Protein AF-A0A167FYX9-F1 (afdb_monomer_lite)

Secondary structure (DSSP, 8-state):
------------------PPPP--PPP-------PPPPHHHHHHHHHHHHHHHHHHHHHHHHHHHHHHHHHHHHHTT--HHHHHHHHHHHHHHHHHHHHHHHHHHHHHHHHHHHHHHHHHHHHHHHHHHHHHHHHHHHHHHHHHHHHHHHHHHHHHHHHHHHHHHHHHHHHHHHHHHHH-PPP--------SEEEEEEEETTTEEEEEEEETTS-THHHHHHHHHHHHHHHHHHHHTTS------------------------EEEEEETTEEPPTT--TTTTT--TT-EEEEEEE-----S-S----PPPPP-PPP------HHHHHHHHHHHHHHHHHHHHHHHHHHHHHHHHHHHHHHHHHHHHHHHHHHHHHHHHHHHHHHHHHHHHHHHHHHHHHHHHHHHHHHHHHHHHHHHHHHTSTT-HHHHHHHHHHHHHHHHHHHHHHTTSPPPPP-PPP--

Foldseek 3Di:
DDDDDDDDDDDDDDDDDDDDDDDDDDDPDDDDPPDPDPVVVVVVVVVVVVVVVVVVVVVVVVVVVCVVVVVVVVPPPDDPVVVVVVVVVVVVVVVVVVVVVVVVVVVVVVVVVVVVVVVVVVVVVVVVVVVVVVVVVVVVVVVVVVVVVVVVVVVVVVVVVVVVVVVVVVVVVVVVVVPDDDDDPPDPDDDQWAWEWEDEPPQDIDIDIDGQPDFCLVVVVVVQVVSVVVVVVVVVCVVDDDDDDDDDDDDDDDDDDDDDPRWDWFKDFPRDTGDRGDGCVNVVHDHYGYIYIYTDDDPPDPPPDDDDDDDDDDDDDDDDDPDPVVNVVVVVVVVVVVVVVVVVVVVVVVVVVVVVVVVVVVVVVVVVVVVVVVVVVVVVVVVVVVVVVVVVVVVVVVVVVVVVVVVVVVVVLVVVLVVLVVVVPDPVSVVVVVVVVVVCVVVVVVVVVPPPPPDPDDPDDD

Structure (mmCIF, N/CA/C/O backbone):
data_AF-A0A167FYX9-F1
#
_entry.id   AF-A0A167FYX9-F1
#
loop_
_atom_site.group_PDB
_atom_site.id
_atom_site.type_symbol
_atom_site.label_atom_id
_atom_site.label_alt_id
_atom_site.label_comp_id
_atom_site.label_asym_id
_atom_site.label_entity_id
_atom_site.label_seq_id
_atom_site.pdbx_PDB_ins_code
_atom_site.Cartn_x
_atom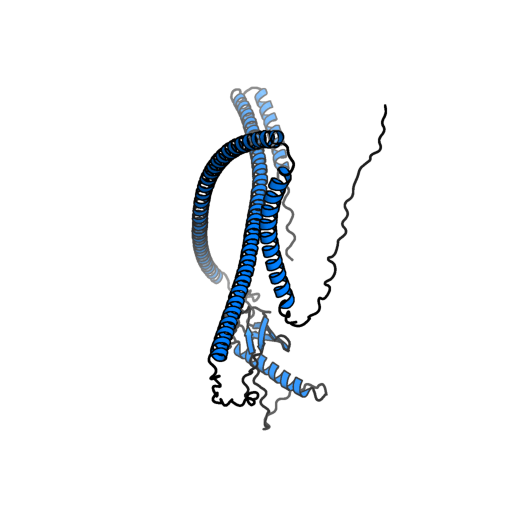_site.Cartn_y
_atom_site.Cartn_z
_atom_site.occupancy
_atom_site.B_iso_or_equiv
_atom_site.auth_seq_id
_atom_site.auth_comp_id
_atom_site.auth_asym_id
_atom_site.auth_atom_id
_atom_site.pdbx_PDB_model_num
ATOM 1 N N . MET A 1 1 ? 47.908 -30.068 32.441 1.00 35.72 1 MET A N 1
ATOM 2 C CA . MET A 1 1 ? 48.922 -30.559 31.488 1.00 35.72 1 MET A CA 1
ATOM 3 C C . MET A 1 1 ? 48.212 -31.402 30.446 1.00 35.72 1 MET A C 1
ATOM 5 O O . MET A 1 1 ? 47.529 -32.327 30.847 1.00 35.72 1 MET A O 1
ATOM 9 N N . ASN A 1 2 ? 48.365 -31.000 29.179 1.00 35.69 2 ASN A N 1
ATOM 10 C CA . ASN A 1 2 ? 48.234 -31.743 27.912 1.00 35.69 2 ASN A CA 1
ATOM 11 C C . ASN A 1 2 ? 46.934 -32.554 27.697 1.00 35.69 2 ASN A C 1
ATOM 13 O O . ASN A 1 2 ? 46.657 -33.483 28.435 1.00 35.69 2 ASN A O 1
ATOM 17 N N . GLY A 1 3 ? 46.074 -32.297 26.707 1.00 29.81 3 GLY A N 1
ATOM 18 C CA . GLY A 1 3 ? 46.304 -31.742 25.370 1.00 29.81 3 GLY A CA 1
ATOM 19 C C . GLY A 1 3 ? 46.366 -32.870 24.330 1.00 29.81 3 GLY A C 1
ATOM 20 O O . GLY A 1 3 ? 47.100 -33.826 24.553 1.00 29.81 3 GLY A O 1
ATOM 21 N N . LEU A 1 4 ? 45.638 -32.680 23.213 1.00 35.31 4 LEU A N 1
ATOM 22 C CA . LEU A 1 4 ? 45.575 -33.425 21.928 1.00 35.31 4 LEU A CA 1
ATOM 23 C C . LEU A 1 4 ? 44.200 -34.087 21.690 1.00 35.31 4 LEU A C 1
ATOM 25 O O . LEU A 1 4 ? 43.931 -35.174 22.178 1.00 35.31 4 LEU A O 1
ATOM 29 N N . ALA A 1 5 ? 43.205 -33.390 21.132 1.00 35.44 5 ALA A N 1
ATOM 30 C CA . ALA A 1 5 ? 43.053 -32.902 19.750 1.00 35.44 5 ALA A CA 1
ATOM 31 C C . ALA A 1 5 ? 42.828 -34.016 18.712 1.00 35.44 5 ALA A C 1
ATOM 33 O O . ALA A 1 5 ? 43.746 -34.760 18.372 1.00 35.44 5 ALA A O 1
ATOM 34 N N . LYS A 1 6 ? 41.628 -34.034 18.114 1.00 34.81 6 LYS A N 1
ATOM 35 C CA . LYS A 1 6 ? 41.452 -34.434 16.714 1.00 34.81 6 LYS A CA 1
ATOM 36 C C . LYS A 1 6 ? 40.221 -33.750 16.109 1.00 34.81 6 LYS A C 1
ATOM 38 O O . LYS A 1 6 ? 39.089 -34.082 16.432 1.00 34.81 6 LYS A O 1
ATOM 43 N N . VAL A 1 7 ? 40.485 -32.792 15.227 1.00 39.12 7 VAL A N 1
ATOM 44 C CA . VAL A 1 7 ? 39.582 -32.330 14.162 1.00 39.12 7 VAL A CA 1
ATOM 45 C C . VAL A 1 7 ? 40.258 -32.738 12.851 1.00 39.12 7 VAL A C 1
ATOM 47 O O . VAL A 1 7 ? 41.487 -32.663 12.768 1.00 39.12 7 VAL A O 1
ATOM 50 N N . PRO A 1 8 ? 39.503 -33.246 11.865 1.00 39.59 8 PRO A N 1
ATOM 51 C CA . PRO A 1 8 ? 39.429 -32.521 10.591 1.00 39.59 8 PRO A CA 1
ATOM 52 C C . PRO A 1 8 ? 38.028 -32.560 9.934 1.00 39.59 8 PRO A C 1
ATOM 54 O O . PRO A 1 8 ? 37.525 -33.636 9.645 1.00 39.59 8 PRO A O 1
ATOM 57 N N . LEU A 1 9 ? 37.436 -31.369 9.734 1.00 31.16 9 LEU A N 1
ATOM 58 C CA . LEU A 1 9 ? 37.129 -30.692 8.446 1.00 31.16 9 LEU A CA 1
ATOM 59 C C . LEU A 1 9 ? 36.313 -31.411 7.316 1.00 31.16 9 LEU A C 1
ATOM 61 O O . LEU A 1 9 ? 36.126 -32.617 7.362 1.00 31.16 9 LEU A O 1
ATOM 65 N N . PRO A 1 10 ? 35.739 -30.663 6.336 1.00 51.44 10 PRO A N 1
ATOM 66 C CA . PRO A 1 10 ? 34.293 -30.626 6.070 1.00 51.44 10 PRO A CA 1
ATOM 67 C C . PRO A 1 10 ? 33.908 -30.968 4.603 1.00 51.44 10 PRO A C 1
ATOM 69 O O . PRO A 1 10 ? 34.725 -31.481 3.846 1.00 51.44 10 PRO A O 1
ATOM 72 N N . ALA A 1 11 ? 32.687 -30.556 4.214 1.00 29.88 11 ALA A N 1
ATOM 73 C CA . ALA A 1 11 ? 32.030 -30.606 2.894 1.00 29.88 11 ALA A CA 1
ATOM 74 C C . ALA A 1 11 ? 31.232 -31.908 2.657 1.00 29.88 11 ALA A C 1
ATOM 76 O O . ALA A 1 11 ? 31.645 -32.978 3.072 1.00 29.88 11 ALA A O 1
ATOM 77 N N . VAL A 1 12 ? 30.036 -31.907 2.065 1.00 30.55 12 VAL A N 1
ATOM 78 C CA . VAL A 1 12 ? 29.639 -31.294 0.791 1.00 30.55 12 VAL A CA 1
ATOM 79 C C . VAL A 1 12 ? 28.105 -31.142 0.761 1.00 30.55 12 VAL A C 1
ATOM 81 O O . VAL A 1 12 ? 27.381 -32.045 1.176 1.00 30.55 12 VAL A O 1
ATOM 84 N N . SER A 1 13 ? 27.614 -30.016 0.232 1.00 36.91 13 SER A N 1
ATOM 85 C CA . SER A 1 13 ? 26.228 -29.845 -0.224 1.00 36.91 13 SER A CA 1
ATOM 86 C C . SER A 1 13 ? 25.920 -30.767 -1.399 1.00 36.91 13 SER A C 1
ATOM 88 O O . SER A 1 13 ? 26.608 -30.700 -2.414 1.00 36.91 13 SER A O 1
ATOM 90 N N . ALA A 1 14 ? 24.819 -31.511 -1.333 1.00 29.08 14 ALA A N 1
ATOM 91 C CA . ALA A 1 14 ? 24.132 -31.976 -2.531 1.00 29.08 14 ALA A CA 1
ATOM 92 C C . ALA A 1 14 ? 22.621 -32.069 -2.291 1.00 29.08 14 ALA A C 1
ATOM 94 O O . ALA A 1 14 ? 22.145 -32.759 -1.395 1.00 29.08 14 ALA A O 1
ATOM 95 N N . ASN A 1 15 ? 21.916 -31.308 -3.123 1.00 33.97 15 ASN A N 1
ATOM 96 C CA . ASN A 1 15 ? 20.480 -31.255 -3.354 1.00 33.97 15 ASN A CA 1
ATOM 97 C C . ASN A 1 15 ? 19.728 -32.576 -3.139 1.00 33.97 15 ASN A C 1
ATOM 99 O O . ASN A 1 15 ? 20.021 -33.578 -3.787 1.00 33.97 15 ASN A O 1
ATOM 103 N N . ALA A 1 16 ? 18.636 -32.501 -2.380 1.00 29.64 16 ALA A N 1
ATOM 104 C CA . ALA A 1 16 ? 17.472 -33.345 -2.599 1.00 29.64 16 ALA A CA 1
ATOM 105 C C . ALA A 1 16 ? 16.215 -32.473 -2.523 1.00 29.64 16 ALA A C 1
ATOM 107 O O . ALA A 1 16 ? 15.848 -31.932 -1.481 1.00 29.64 16 ALA A O 1
ATOM 108 N N . VAL A 1 17 ? 15.617 -32.315 -3.698 1.00 37.38 17 VAL A N 1
ATOM 109 C CA . VAL A 1 17 ? 14.274 -31.818 -3.977 1.00 37.38 17 VAL A CA 1
ATOM 110 C C . VAL A 1 17 ? 13.290 -32.387 -2.954 1.00 37.38 17 VAL A C 1
ATOM 112 O O . VAL A 1 17 ? 13.117 -33.603 -2.902 1.00 37.38 17 VAL A O 1
ATOM 115 N N . ASN A 1 18 ? 12.623 -31.528 -2.177 1.00 31.36 18 ASN A N 1
ATOM 116 C CA . ASN A 1 18 ? 11.428 -31.942 -1.451 1.00 31.36 18 ASN A CA 1
ATOM 117 C C . ASN A 1 18 ? 10.198 -31.326 -2.115 1.00 31.36 18 ASN A C 1
ATOM 119 O O . ASN A 1 18 ? 9.913 -30.133 -2.020 1.00 31.36 18 ASN A O 1
ATOM 123 N N . VAL A 1 19 ? 9.552 -32.205 -2.866 1.00 39.38 19 VAL A N 1
ATOM 124 C CA . VAL A 1 19 ? 8.276 -32.066 -3.549 1.00 39.38 19 VAL A CA 1
ATOM 125 C C . VAL A 1 19 ? 7.194 -31.682 -2.526 1.00 39.38 19 VAL A C 1
ATOM 127 O O . VAL A 1 19 ? 7.187 -32.228 -1.420 1.00 39.38 19 VAL A O 1
ATOM 130 N N . PRO A 1 20 ? 6.273 -30.758 -2.852 1.00 38.22 20 PRO A N 1
ATOM 131 C CA . PRO A 1 20 ? 5.138 -30.460 -1.985 1.00 38.22 20 PRO A CA 1
ATOM 132 C C . PRO A 1 20 ? 4.254 -31.712 -1.817 1.00 38.22 20 PRO A C 1
ATOM 134 O O . PRO A 1 20 ? 4.002 -32.411 -2.801 1.00 38.22 20 PRO A O 1
ATOM 137 N N . PRO A 1 21 ? 3.763 -32.024 -0.603 1.00 41.78 21 PRO A N 1
ATOM 138 C CA . PRO A 1 21 ? 2.858 -33.150 -0.405 1.00 41.78 21 PRO A CA 1
ATOM 139 C C . PRO A 1 21 ? 1.522 -32.916 -1.142 1.00 41.78 21 PRO A C 1
ATOM 141 O O . PRO A 1 21 ? 1.134 -31.771 -1.386 1.00 41.78 21 PRO A O 1
ATOM 144 N N . PRO A 1 22 ? 0.826 -34.000 -1.528 1.00 37.09 22 PRO A N 1
ATOM 145 C CA . PRO A 1 22 ? -0.243 -33.975 -2.521 1.00 37.09 22 PRO A CA 1
ATOM 146 C C . PRO A 1 22 ? -1.506 -33.260 -2.018 1.00 37.09 22 PRO A C 1
ATOM 148 O O . PRO A 1 22 ? -1.762 -33.235 -0.810 1.00 37.09 22 PRO A O 1
ATOM 151 N N . PRO A 1 23 ? -2.343 -32.732 -2.933 1.00 34.00 23 PRO A N 1
ATOM 152 C CA . PRO A 1 23 ? -3.594 -32.085 -2.575 1.00 34.00 23 PRO A CA 1
ATOM 153 C C . PRO A 1 23 ? -4.565 -33.146 -2.059 1.00 34.00 23 PRO A C 1
ATOM 155 O O . PRO A 1 23 ? -5.159 -33.905 -2.825 1.00 34.00 23 PRO A O 1
ATOM 158 N N . GLN A 1 24 ? -4.726 -33.217 -0.740 1.00 35.12 24 GLN A N 1
ATOM 159 C CA . GLN A 1 24 ? -5.816 -33.983 -0.160 1.00 35.12 24 GLN A CA 1
ATOM 160 C C . GLN A 1 24 ? -7.124 -33.254 -0.454 1.00 35.12 24 GLN A C 1
ATOM 162 O O . GLN A 1 24 ? -7.355 -32.125 -0.022 1.00 35.12 24 GLN A O 1
ATOM 167 N N . ALA A 1 25 ? -7.953 -33.930 -1.244 1.00 40.84 25 ALA A N 1
ATOM 168 C CA . ALA A 1 25 ? -9.312 -33.554 -1.566 1.00 40.84 25 ALA A CA 1
ATOM 169 C C . ALA A 1 25 ? -10.105 -33.279 -0.283 1.00 40.84 25 ALA A C 1
ATOM 171 O O . ALA A 1 25 ? -10.337 -34.178 0.528 1.00 40.84 25 ALA A O 1
ATOM 172 N N . ILE A 1 26 ? -10.546 -32.032 -0.122 1.00 33.81 26 ILE A N 1
ATOM 173 C CA . ILE A 1 26 ? -11.539 -31.676 0.886 1.00 33.81 26 ILE A CA 1
ATOM 174 C C . ILE A 1 26 ? -12.921 -31.857 0.243 1.00 33.81 26 ILE A C 1
ATOM 176 O O . ILE A 1 26 ? -13.162 -31.319 -0.843 1.00 33.81 26 ILE A O 1
ATOM 180 N N . PRO A 1 27 ? -13.835 -32.618 0.871 1.00 32.19 27 PRO A N 1
ATOM 181 C CA . PRO A 1 27 ? -15.136 -32.920 0.302 1.00 32.19 27 PRO A CA 1
ATOM 182 C C . PRO A 1 27 ? -15.976 -31.651 0.201 1.00 32.19 27 PRO A C 1
ATOM 184 O O . PRO A 1 27 ? -16.118 -30.904 1.171 1.00 32.19 27 PRO A O 1
ATOM 187 N N . GLN A 1 28 ? -16.623 -31.470 -0.949 1.00 39.88 28 GLN A N 1
ATOM 188 C CA . GLN A 1 28 ? -17.819 -30.647 -1.047 1.00 39.88 28 GLN A CA 1
ATOM 189 C C . GLN A 1 28 ? -18.852 -31.187 -0.050 1.00 39.88 28 GLN A C 1
ATOM 191 O O . GLN A 1 28 ? -19.511 -32.197 -0.289 1.00 39.88 28 GLN A O 1
ATOM 196 N N . LYS A 1 29 ? -18.996 -30.513 1.091 1.00 31.67 29 LYS A N 1
ATOM 197 C CA . LYS A 1 29 ? -20.158 -30.664 1.958 1.00 31.67 29 LYS A CA 1
ATOM 198 C C . LYS A 1 29 ? -20.885 -29.335 1.983 1.00 31.67 29 LYS A C 1
ATOM 200 O O . LYS A 1 29 ? -20.395 -28.351 2.522 1.00 31.67 29 LYS A O 1
ATOM 205 N N . ALA A 1 30 ? -22.024 -29.367 1.298 1.00 31.47 30 ALA A N 1
ATOM 206 C CA . ALA A 1 30 ? -23.279 -28.711 1.613 1.00 31.47 30 ALA A CA 1
ATOM 207 C C . ALA A 1 30 ? -23.212 -27.585 2.649 1.00 31.47 30 ALA A C 1
ATOM 209 O O . ALA A 1 30 ? -22.755 -27.786 3.771 1.00 31.47 30 ALA A O 1
ATOM 210 N N . LYS A 1 31 ? -23.839 -26.458 2.296 1.00 36.69 31 LYS A N 1
ATOM 211 C CA . LYS A 1 31 ? -24.433 -25.496 3.231 1.00 36.69 31 LYS A CA 1
ATOM 212 C C . LYS A 1 31 ? -25.077 -26.233 4.414 1.00 36.69 31 LYS A C 1
ATOM 214 O O . LYS A 1 31 ? -26.255 -26.582 4.368 1.00 36.69 31 LYS A O 1
ATOM 219 N N . LYS A 1 32 ? -24.320 -26.457 5.484 1.00 36.53 32 LYS A N 1
ATOM 220 C CA . LYS A 1 32 ? -24.878 -26.749 6.791 1.00 36.53 32 LYS A CA 1
ATOM 221 C C . LYS A 1 32 ? -24.997 -25.387 7.437 1.00 36.53 32 LYS A C 1
ATOM 223 O O . LYS A 1 32 ? -23.994 -24.741 7.725 1.00 36.53 32 LYS A O 1
ATOM 228 N N . LYS A 1 33 ? -26.241 -24.918 7.522 1.00 34.12 33 LYS A N 1
ATOM 229 C CA . LYS A 1 33 ? -26.637 -23.831 8.410 1.00 34.12 33 LYS A CA 1
ATOM 230 C C . LYS A 1 33 ? -25.895 -24.061 9.725 1.00 34.12 33 LYS A C 1
ATOM 232 O O . LYS A 1 33 ? -26.057 -25.120 10.326 1.00 34.12 33 LYS A O 1
ATOM 237 N N . THR A 1 34 ? -25.020 -23.138 10.101 1.00 35.16 34 THR A N 1
ATOM 238 C CA . THR A 1 34 ? -24.541 -23.075 11.475 1.00 35.16 34 THR A CA 1
ATOM 239 C C . THR A 1 34 ? -25.794 -22.812 12.289 1.00 35.16 34 THR A C 1
ATOM 241 O O . THR A 1 34 ? -26.411 -21.755 12.128 1.00 35.16 34 THR A O 1
ATOM 244 N N . ASP A 1 35 ? -26.243 -23.816 13.040 1.00 41.88 35 ASP A N 1
ATOM 245 C CA . ASP A 1 35 ? -27.306 -23.611 14.012 1.00 41.88 35 ASP A CA 1
ATOM 246 C C . ASP A 1 35 ? -26.918 -22.420 14.905 1.00 41.88 35 ASP A C 1
ATOM 248 O O . ASP A 1 35 ? -25.721 -22.184 15.126 1.00 41.88 35 ASP A O 1
ATOM 252 N N . PRO A 1 36 ? -27.896 -21.614 15.352 1.00 52.97 36 PRO A N 1
ATOM 253 C CA . PRO A 1 36 ? -27.629 -20.461 16.200 1.00 52.97 36 PRO A CA 1
ATOM 254 C C . PRO A 1 36 ? -26.774 -20.900 17.396 1.00 52.97 36 PRO A C 1
ATOM 256 O O . PRO A 1 36 ? -26.993 -22.009 17.890 1.00 52.97 36 PRO A O 1
ATOM 259 N N . PRO A 1 37 ? -25.816 -20.077 17.868 1.00 58.62 37 PRO A N 1
ATOM 260 C CA . PRO A 1 37 ? -25.104 -20.388 19.100 1.00 58.62 37 PRO A CA 1
ATOM 261 C C . PRO A 1 37 ? -26.156 -20.668 20.172 1.00 58.62 37 PRO A C 1
ATOM 263 O O . PRO A 1 37 ? -27.094 -19.883 20.328 1.00 58.62 37 PRO A O 1
ATOM 266 N N . ASP A 1 38 ? -26.050 -21.843 20.794 1.00 59.88 38 ASP A N 1
ATOM 267 C CA . ASP A 1 38 ? -27.071 -22.387 21.680 1.00 59.88 38 ASP A CA 1
ATOM 268 C C . ASP A 1 38 ? -27.487 -21.311 22.687 1.00 59.88 38 ASP A C 1
ATOM 270 O O . ASP A 1 38 ? -26.669 -20.794 23.451 1.00 59.88 38 ASP A O 1
ATOM 274 N N . VAL A 1 39 ? -28.762 -20.922 22.637 1.00 61.62 39 VAL A N 1
ATOM 275 C CA . VAL A 1 39 ? -29.320 -19.877 23.499 1.00 61.62 39 VAL A CA 1
ATOM 276 C C . VAL A 1 39 ? -29.111 -20.261 24.963 1.00 61.62 39 VAL A C 1
ATOM 278 O O . VAL A 1 39 ? -28.926 -19.370 25.786 1.00 61.62 39 VAL A O 1
ATOM 281 N N . MET A 1 40 ? -29.037 -21.562 25.279 1.00 66.69 40 MET A N 1
ATOM 282 C CA . MET A 1 40 ? -28.638 -22.042 26.602 1.00 66.69 40 MET A CA 1
ATOM 283 C C . MET A 1 40 ? -27.183 -21.719 26.944 1.00 66.69 40 MET A C 1
ATOM 285 O O . MET A 1 40 ? -26.944 -21.249 28.046 1.00 66.69 40 MET A O 1
ATOM 289 N N . ALA A 1 41 ? -26.233 -21.874 26.020 1.00 69.69 41 ALA A N 1
ATOM 290 C CA . ALA A 1 41 ? -24.826 -21.530 26.247 1.00 69.69 41 ALA A CA 1
ATOM 291 C C . ALA A 1 41 ? -24.616 -20.011 26.403 1.00 69.69 41 ALA A C 1
ATOM 293 O O . ALA A 1 41 ? -23.770 -19.561 27.175 1.00 69.69 41 ALA A O 1
ATOM 294 N N . MET A 1 42 ? -25.416 -19.197 25.707 1.00 65.81 42 MET A N 1
ATOM 295 C CA . MET A 1 42 ? -25.406 -17.741 25.872 1.00 65.81 42 MET A CA 1
ATOM 296 C C . MET A 1 42 ? -26.092 -17.313 27.180 1.00 65.81 42 MET A C 1
ATOM 298 O O . MET A 1 42 ? -25.594 -16.424 27.868 1.00 65.81 42 MET A O 1
ATOM 302 N N . TYR A 1 43 ? -27.188 -17.974 27.570 1.00 72.81 43 TYR A N 1
ATOM 303 C CA . TYR A 1 43 ? -27.799 -17.798 28.890 1.00 72.81 43 TYR A CA 1
ATOM 304 C C . TYR A 1 43 ? -26.866 -18.255 30.010 1.00 72.81 43 TYR A C 1
ATOM 306 O O . TYR A 1 43 ? -26.807 -17.584 31.031 1.00 72.81 43 TYR A O 1
ATOM 314 N N . GLU A 1 44 ? -26.104 -19.331 29.826 1.00 77.12 44 GLU A N 1
ATOM 315 C CA . GLU A 1 44 ? -25.053 -19.755 30.752 1.00 77.12 44 GLU A CA 1
ATOM 316 C C . GLU A 1 44 ? -23.915 -18.744 30.801 1.00 77.12 44 GLU A C 1
ATOM 318 O O . GLU A 1 44 ? -23.492 -18.396 31.889 1.00 77.12 44 GLU A O 1
ATOM 323 N N . SER A 1 45 ? -23.471 -18.189 29.671 1.00 73.69 45 SER A N 1
ATOM 324 C CA . SER A 1 45 ? -22.448 -17.136 29.635 1.00 73.69 45 SER A CA 1
ATOM 325 C C . SER A 1 45 ? -22.893 -15.865 30.365 1.00 73.69 45 SER A C 1
ATOM 327 O O . SER A 1 45 ? -22.139 -15.313 31.167 1.00 73.69 45 SER A O 1
ATOM 329 N N . VAL A 1 46 ? -24.126 -15.413 30.124 1.00 76.44 46 VAL A N 1
ATOM 330 C CA . VAL A 1 46 ? -24.699 -14.233 30.781 1.00 76.44 46 VAL A CA 1
ATOM 331 C C . VAL A 1 46 ? -24.957 -14.520 32.256 1.00 76.44 46 VAL A C 1
ATOM 333 O O . VAL A 1 46 ? -24.602 -13.700 33.093 1.00 76.44 46 VAL A O 1
ATOM 336 N N . LYS A 1 47 ? -25.480 -15.699 32.603 1.00 78.12 47 LYS A N 1
ATOM 337 C CA . LYS A 1 47 ? -25.659 -16.136 33.993 1.00 78.12 47 LYS A CA 1
ATOM 338 C C . LYS A 1 47 ? -24.322 -16.287 34.715 1.00 78.12 47 LYS A C 1
ATOM 340 O O . LYS A 1 47 ? -24.234 -15.889 35.864 1.00 78.12 47 LYS A O 1
ATOM 345 N N . SER A 1 48 ? -23.276 -16.783 34.058 1.00 78.12 48 SER A N 1
ATOM 346 C CA . SER A 1 48 ? -21.913 -16.849 34.595 1.00 78.12 48 SER A CA 1
ATOM 347 C C . SER A 1 48 ? -21.292 -15.467 34.749 1.00 78.12 48 SER A C 1
ATOM 349 O O . SER A 1 48 ? -20.544 -15.261 35.694 1.00 78.12 48 SER A O 1
ATOM 351 N N . ARG A 1 49 ? -21.598 -14.506 33.868 1.00 79.00 49 ARG A N 1
ATOM 352 C CA . ARG A 1 49 ? -21.094 -13.131 33.983 1.00 79.00 49 ARG A CA 1
ATOM 353 C C . ARG A 1 49 ? -21.835 -12.320 35.041 1.00 79.00 49 ARG A C 1
ATOM 355 O O . ARG A 1 49 ? -21.197 -11.551 35.745 1.00 79.00 49 ARG A O 1
ATOM 362 N N . ILE A 1 50 ? -23.144 -12.526 35.178 1.00 77.56 50 ILE A N 1
ATOM 363 C CA . ILE A 1 50 ? -23.945 -11.998 36.288 1.00 77.56 50 ILE A CA 1
ATOM 364 C C . ILE A 1 50 ? -23.460 -12.626 37.593 1.00 77.56 50 ILE A C 1
ATOM 366 O O . ILE A 1 50 ? -23.108 -11.893 38.501 1.00 77.56 50 ILE A O 1
ATOM 370 N N . ALA A 1 51 ? -23.290 -13.949 37.646 1.00 79.81 51 ALA A N 1
ATOM 371 C CA . ALA A 1 51 ? -22.725 -14.621 38.812 1.00 79.81 51 ALA A CA 1
ATOM 372 C C . ALA A 1 51 ? -21.293 -14.157 39.124 1.00 79.81 51 ALA A C 1
ATOM 374 O O . ALA A 1 51 ? -20.928 -14.100 40.289 1.00 79.81 51 ALA A O 1
ATOM 375 N N . ALA A 1 52 ? -20.483 -13.800 38.121 1.00 75.25 52 ALA A N 1
ATOM 376 C CA . ALA A 1 52 ? -19.145 -13.249 38.335 1.00 75.25 52 ALA A CA 1
ATOM 377 C C . ALA A 1 52 ? -19.183 -11.818 38.890 1.00 75.25 52 ALA A C 1
ATOM 379 O O . ALA A 1 52 ? -18.424 -11.524 39.802 1.00 75.25 52 ALA A O 1
ATOM 380 N N . LEU A 1 53 ? -20.066 -10.953 38.380 1.00 71.50 53 LEU A N 1
ATOM 381 C CA . LEU A 1 53 ? -20.218 -9.576 38.863 1.00 71.50 53 LEU A CA 1
ATOM 382 C C . LEU A 1 53 ? -20.878 -9.522 40.245 1.00 71.50 53 LEU A C 1
ATOM 384 O O . LEU A 1 53 ? -20.402 -8.801 41.110 1.00 71.50 53 LEU A O 1
ATOM 388 N N . GLU A 1 54 ? -21.907 -10.335 40.485 1.00 71.94 54 GLU A N 1
ATOM 389 C CA . GLU A 1 54 ? -22.506 -10.509 41.812 1.00 71.94 54 GLU A CA 1
ATOM 390 C C . GLU A 1 54 ? -21.492 -11.134 42.778 1.00 71.94 54 GLU A C 1
ATOM 392 O O . GLU A 1 54 ? -21.394 -10.705 43.919 1.00 71.94 54 GLU A O 1
ATOM 397 N N . SER A 1 55 ? -20.664 -12.088 42.331 1.00 65.19 55 SER A N 1
ATOM 398 C CA . SER A 1 55 ? -19.561 -12.618 43.142 1.00 65.19 55 SER A CA 1
ATOM 399 C C . SER A 1 55 ? -18.465 -11.586 43.405 1.00 65.19 55 SER A C 1
ATOM 401 O O . SER A 1 55 ? -17.821 -11.694 44.442 1.00 65.19 55 SER A O 1
ATOM 403 N N . GLU A 1 56 ? -18.208 -10.642 42.495 1.00 66.19 56 GLU A N 1
ATOM 404 C CA . GLU A 1 56 ? -17.198 -9.584 42.638 1.00 66.19 56 GLU A CA 1
ATOM 405 C C . GLU A 1 56 ? -17.687 -8.464 43.568 1.00 66.19 56 GLU A C 1
ATOM 407 O O . GLU A 1 56 ? -16.930 -8.011 44.420 1.00 66.19 56 GLU A O 1
ATOM 412 N N . GLU A 1 57 ? -18.963 -8.082 43.481 1.00 66.06 57 GLU A N 1
ATOM 413 C CA . GLU A 1 57 ? -19.619 -7.143 44.401 1.00 66.06 57 GLU A CA 1
ATOM 414 C C . GLU A 1 57 ? -19.761 -7.748 45.802 1.00 66.06 57 GLU A C 1
ATOM 416 O O . GLU A 1 57 ? -19.363 -7.124 46.784 1.00 66.06 57 GLU A O 1
ATOM 421 N N . VAL A 1 58 ? -20.198 -9.010 45.898 1.00 62.06 58 VAL A N 1
ATOM 422 C CA . VAL A 1 58 ? -20.210 -9.756 47.164 1.00 62.06 58 VAL A CA 1
ATOM 423 C C . VAL A 1 58 ? -18.789 -9.948 47.691 1.00 62.06 58 VAL A C 1
ATOM 425 O O . VAL A 1 58 ? -18.600 -9.815 48.890 1.00 62.06 58 VAL A O 1
ATOM 428 N N . HIS A 1 59 ? -17.772 -10.172 46.848 1.00 56.72 59 HIS A N 1
ATOM 429 C CA . HIS A 1 59 ? -16.370 -10.185 47.294 1.00 56.72 59 HIS A CA 1
ATOM 430 C C . HIS A 1 59 ? -15.879 -8.809 47.748 1.00 56.72 59 HIS A C 1
ATOM 432 O O . HIS A 1 59 ? -15.049 -8.751 48.647 1.00 56.72 59 HIS A O 1
ATOM 438 N N . GLY A 1 60 ? -16.349 -7.712 47.151 1.00 57.00 60 GLY A N 1
ATOM 439 C CA . GLY A 1 60 ? -16.030 -6.349 47.576 1.00 57.00 60 GLY A CA 1
ATOM 440 C C . GLY A 1 60 ? -16.636 -6.028 48.941 1.00 57.00 60 GLY A C 1
ATOM 441 O O . GLY A 1 60 ? -15.928 -5.579 49.842 1.00 57.00 60 GLY A O 1
ATOM 442 N N . GLU A 1 61 ? -17.916 -6.353 49.130 1.00 64.38 61 GLU A N 1
ATOM 443 C CA . GLU A 1 61 ? -18.609 -6.213 50.412 1.00 64.38 61 GLU A CA 1
ATOM 444 C C . GLU A 1 61 ? -18.088 -7.195 51.471 1.00 64.38 61 GLU A C 1
ATOM 446 O O . GLU A 1 61 ? -17.957 -6.824 52.636 1.00 64.38 61 GLU A O 1
ATOM 451 N N . GLU A 1 62 ? -17.770 -8.441 51.106 1.00 60.34 62 GLU A N 1
ATOM 452 C CA . GLU A 1 62 ? -17.110 -9.406 51.992 1.00 60.34 62 GLU A CA 1
ATOM 453 C C . GLU A 1 62 ? -15.683 -8.974 52.305 1.00 60.34 62 GLU A C 1
ATOM 455 O O . GLU A 1 62 ? -15.252 -9.178 53.430 1.00 60.34 62 GLU A O 1
ATOM 460 N N . ALA A 1 63 ? -14.948 -8.344 51.386 1.00 63.91 63 ALA A N 1
ATOM 461 C CA . ALA A 1 63 ? -13.629 -7.789 51.671 1.00 63.91 63 ALA A CA 1
ATOM 462 C C . ALA A 1 63 ? -13.724 -6.605 52.641 1.00 63.91 63 ALA A C 1
ATOM 464 O O . ALA A 1 63 ? -12.965 -6.567 53.604 1.00 63.91 63 ALA A O 1
ATOM 465 N N . GLU A 1 64 ? -14.679 -5.686 52.471 1.00 64.94 64 GLU A N 1
ATOM 466 C CA . GLU A 1 64 ? -14.925 -4.609 53.441 1.00 64.94 64 GLU A CA 1
ATOM 467 C C . GLU A 1 64 ? -15.403 -5.146 54.797 1.00 64.94 64 GLU A C 1
ATOM 469 O O . GLU A 1 64 ? -14.906 -4.726 55.848 1.00 64.94 64 GLU A O 1
ATOM 474 N N . LYS A 1 65 ? -16.319 -6.123 54.806 1.00 69.00 65 LYS A N 1
ATOM 475 C CA . LYS A 1 65 ? -16.764 -6.797 56.035 1.00 69.00 65 LYS A CA 1
ATOM 476 C C . LYS A 1 65 ? -15.616 -7.544 56.697 1.00 69.00 65 LYS A C 1
ATOM 478 O O . LYS A 1 65 ? -15.455 -7.439 57.901 1.00 69.00 65 LYS A O 1
ATOM 483 N N . LYS A 1 66 ? -14.757 -8.213 55.934 1.00 71.19 66 LYS A N 1
ATOM 484 C CA . LYS A 1 66 ? -13.594 -8.935 56.453 1.00 71.19 66 LYS A CA 1
ATOM 485 C C . LYS A 1 66 ? -12.534 -7.981 56.985 1.00 71.19 66 LYS A C 1
ATOM 487 O O . LYS A 1 66 ? -11.998 -8.252 58.045 1.00 71.19 66 LYS A O 1
ATOM 492 N N . ILE A 1 67 ? -12.289 -6.840 56.341 1.00 68.12 67 ILE A N 1
ATOM 493 C CA . ILE A 1 67 ? -11.386 -5.793 56.852 1.00 68.12 67 ILE A CA 1
ATOM 494 C C . ILE A 1 67 ? -11.934 -5.192 58.154 1.00 68.12 67 ILE A C 1
ATOM 496 O O . ILE A 1 67 ? -11.184 -4.989 59.109 1.00 68.12 67 ILE A O 1
ATOM 500 N N . THR A 1 68 ? -13.240 -4.923 58.226 1.00 68.94 68 THR A N 1
ATOM 501 C CA . THR A 1 68 ? -13.876 -4.365 59.433 1.00 68.94 68 THR A CA 1
ATOM 502 C C . THR A 1 68 ? -13.969 -5.390 60.568 1.00 68.94 68 THR A C 1
ATOM 504 O O . THR A 1 68 ? -13.720 -5.053 61.726 1.00 68.94 68 THR A O 1
ATOM 507 N N . GLU A 1 69 ? -14.240 -6.655 60.254 1.00 69.88 69 GLU A N 1
ATOM 508 C CA . GLU A 1 69 ? -14.282 -7.776 61.193 1.00 69.88 69 GLU A CA 1
ATOM 509 C C . GLU A 1 69 ? -12.875 -8.190 61.660 1.00 69.88 69 GLU A C 1
ATOM 511 O O . GLU A 1 69 ? -12.686 -8.489 62.837 1.00 69.88 69 GLU A O 1
ATOM 516 N N . GLU A 1 70 ? -11.857 -8.120 60.797 1.00 70.44 70 GLU A N 1
ATOM 517 C CA . GLU A 1 70 ? -10.442 -8.321 61.134 1.00 70.44 70 GLU A CA 1
ATOM 518 C C . GLU A 1 70 ? -9.909 -7.170 61.995 1.00 70.44 70 GLU A C 1
ATOM 520 O O . GLU A 1 70 ? -9.221 -7.422 62.985 1.00 70.44 70 GLU A O 1
ATOM 525 N N . ALA A 1 71 ? -10.299 -5.920 61.716 1.00 66.56 71 ALA A N 1
ATOM 526 C CA . ALA A 1 71 ? -10.006 -4.776 62.581 1.00 66.56 71 ALA A CA 1
ATOM 527 C C . ALA A 1 71 ? -10.662 -4.927 63.964 1.00 66.56 71 ALA A C 1
ATOM 529 O O . ALA A 1 71 ? -10.015 -4.702 64.989 1.00 66.56 71 ALA A O 1
ATOM 530 N N . HIS A 1 72 ? -11.919 -5.373 64.008 1.00 66.44 72 HIS A N 1
ATOM 531 C CA . HIS A 1 72 ? -12.645 -5.610 65.252 1.00 66.44 72 HIS A CA 1
ATOM 532 C C . HIS A 1 72 ? -12.061 -6.792 66.049 1.00 66.44 72 HIS A C 1
ATOM 534 O O . HIS A 1 72 ? -11.829 -6.670 67.253 1.00 66.44 72 HIS A O 1
ATOM 540 N N . ASN A 1 73 ? -11.736 -7.911 65.396 1.00 71.62 73 ASN A N 1
ATOM 541 C CA . ASN A 1 73 ? -11.089 -9.070 66.023 1.00 71.62 73 ASN A CA 1
ATOM 542 C C . ASN A 1 73 ? -9.656 -8.774 66.478 1.00 71.62 73 ASN A C 1
ATOM 544 O O . ASN A 1 73 ? -9.223 -9.292 67.501 1.00 71.62 73 ASN A O 1
ATOM 548 N N . SER A 1 74 ? -8.941 -7.904 65.766 1.00 66.19 74 SER A N 1
ATOM 549 C CA . SER A 1 74 ? -7.617 -7.416 66.152 1.00 66.19 74 SER A CA 1
ATOM 550 C C . SER A 1 74 ? -7.639 -6.638 67.476 1.00 66.19 74 SER A C 1
ATOM 552 O O . SER A 1 74 ? -6.645 -6.648 68.197 1.00 66.19 74 SER A O 1
ATOM 554 N N . ILE A 1 75 ? -8.747 -5.957 67.785 1.00 65.31 75 ILE A N 1
ATOM 555 C CA . ILE A 1 75 ? -8.911 -5.131 68.992 1.00 65.31 75 ILE A CA 1
ATOM 556 C C . ILE A 1 75 ? -9.548 -5.943 70.136 1.00 65.31 75 ILE A C 1
ATOM 558 O O . ILE A 1 75 ? -9.267 -5.707 71.314 1.00 65.31 75 ILE A O 1
ATOM 562 N N . LYS A 1 76 ? -10.387 -6.933 69.812 1.00 71.56 76 LYS A N 1
ATOM 563 C CA . LYS A 1 76 ? -11.118 -7.755 70.782 1.00 71.56 76 LYS A CA 1
ATOM 564 C C . LYS A 1 76 ? -10.163 -8.604 71.634 1.00 71.56 76 LYS A C 1
ATOM 566 O O . LYS A 1 76 ? -9.540 -9.541 71.152 1.00 71.56 76 LYS A O 1
ATOM 571 N N . GLY A 1 77 ? -10.093 -8.302 72.932 1.00 69.31 77 GLY A N 1
ATOM 572 C CA . GLY A 1 77 ? -9.270 -9.038 73.903 1.00 69.31 77 GLY A CA 1
ATOM 573 C C . GLY A 1 77 ? -7.845 -8.502 74.085 1.00 69.31 77 GLY A C 1
ATOM 574 O O . GLY A 1 77 ? -7.094 -9.063 74.882 1.00 69.31 77 GLY A O 1
ATOM 575 N N . GLN A 1 78 ? -7.469 -7.417 73.400 1.00 74.19 78 GLN A N 1
ATOM 576 C CA . GLN A 1 78 ? -6.214 -6.716 73.671 1.00 74.19 78 GLN A CA 1
ATOM 577 C C . GLN A 1 78 ? -6.333 -5.822 74.912 1.00 74.19 78 GLN A C 1
ATOM 579 O O . GLN A 1 78 ? -7.384 -5.247 75.191 1.00 74.19 78 GLN A O 1
ATOM 584 N N . THR A 1 79 ? -5.239 -5.694 75.664 1.00 78.06 79 THR A N 1
ATOM 585 C CA . THR A 1 79 ? -5.160 -4.747 76.780 1.00 78.06 79 THR A CA 1
ATOM 586 C C . THR A 1 79 ? -5.123 -3.314 76.251 1.00 78.06 79 THR A C 1
ATOM 588 O O . THR A 1 79 ? -4.630 -3.053 75.154 1.00 78.06 79 THR A O 1
ATOM 591 N N . GLU A 1 80 ? -5.605 -2.366 77.050 1.00 75.12 80 GLU A N 1
ATOM 592 C CA . GLU A 1 80 ? -5.699 -0.947 76.677 1.00 75.12 80 GLU A CA 1
ATOM 593 C C . GLU A 1 80 ? -4.346 -0.370 76.204 1.00 75.12 80 GLU A C 1
ATOM 595 O O . GLU A 1 80 ? -4.284 0.374 75.228 1.00 75.12 80 GLU A O 1
ATOM 600 N N . SER A 1 81 ? -3.238 -0.830 76.800 1.00 79.06 81 SER A N 1
ATOM 601 C CA . SER A 1 81 ? -1.869 -0.483 76.393 1.00 79.06 81 SER A CA 1
ATOM 602 C C . SER A 1 81 ? -1.478 -1.018 75.004 1.00 79.06 81 SER A C 1
ATOM 604 O O . SER A 1 81 ? -0.844 -0.299 74.233 1.00 79.06 81 SER A O 1
ATOM 606 N N . ALA A 1 82 ? -1.876 -2.245 74.647 1.00 79.06 82 ALA A N 1
ATOM 607 C CA . ALA A 1 82 ? -1.598 -2.821 73.329 1.00 79.06 82 ALA A CA 1
ATOM 608 C C . ALA A 1 82 ? -2.411 -2.129 72.221 1.00 79.06 82 ALA A C 1
ATOM 610 O O . ALA A 1 82 ? -1.894 -1.894 71.129 1.00 79.06 82 ALA A O 1
ATOM 611 N N . ILE A 1 83 ? -3.651 -1.737 72.527 1.00 79.50 83 ILE A N 1
ATOM 612 C CA . ILE A 1 83 ? -4.503 -0.953 71.622 1.00 79.50 83 ILE A CA 1
ATOM 613 C C . ILE A 1 83 ? -3.876 0.426 71.371 1.00 79.50 83 ILE A C 1
ATOM 615 O O . ILE A 1 83 ? -3.786 0.869 70.226 1.00 79.50 83 ILE A O 1
ATOM 619 N N . GLN A 1 84 ? -3.382 1.084 72.423 1.00 79.50 84 GLN A N 1
ATOM 620 C CA . GLN A 1 84 ? -2.742 2.397 72.326 1.00 79.50 84 GLN A CA 1
ATOM 621 C C . GLN A 1 84 ? -1.440 2.352 71.506 1.00 79.50 84 GLN A C 1
ATOM 623 O O . GLN A 1 84 ? -1.218 3.218 70.660 1.00 79.50 84 GLN A O 1
ATOM 628 N N . GLN A 1 85 ? -0.621 1.310 71.680 1.00 84.44 85 GLN A N 1
ATOM 629 C CA . GLN A 1 85 ? 0.580 1.079 70.870 1.00 84.44 85 GLN A CA 1
ATOM 630 C C . GLN A 1 85 ? 0.234 0.853 69.390 1.00 84.44 85 GLN A C 1
ATOM 632 O O . GLN A 1 85 ? 0.824 1.477 68.507 1.00 84.44 85 GLN A O 1
ATOM 637 N N . LYS A 1 86 ? -0.783 0.028 69.115 1.00 79.81 86 LYS A N 1
ATOM 638 C CA . LYS A 1 86 ? -1.244 -0.261 67.751 1.00 79.81 86 LYS A CA 1
ATOM 639 C C . LYS A 1 86 ? -1.815 0.975 67.054 1.00 79.81 86 LYS A C 1
ATOM 641 O O . LYS A 1 86 ? -1.599 1.164 65.860 1.00 79.81 86 LYS A O 1
ATOM 646 N N . TYR A 1 87 ? -2.489 1.853 67.797 1.00 81.62 87 TYR A N 1
ATOM 647 C CA . TYR A 1 87 ? -2.942 3.151 67.295 1.00 81.62 87 TYR A CA 1
ATOM 648 C C . TYR A 1 87 ? -1.768 4.058 66.895 1.00 81.62 87 TYR A C 1
ATOM 650 O O . TYR A 1 87 ? -1.804 4.666 65.827 1.00 81.62 87 TYR A O 1
ATOM 658 N N . ILE A 1 88 ? -0.709 4.128 67.712 1.00 83.31 88 ILE A N 1
ATOM 659 C CA . ILE A 1 88 ? 0.491 4.926 67.405 1.00 83.31 88 ILE A CA 1
ATOM 660 C C . ILE A 1 88 ? 1.193 4.394 66.149 1.00 83.31 88 ILE A C 1
ATOM 662 O O . ILE A 1 88 ? 1.583 5.183 65.287 1.00 83.31 88 ILE A O 1
ATOM 666 N N . GLU A 1 89 ? 1.319 3.073 66.019 1.00 85.25 89 GLU A N 1
ATOM 667 C CA . GLU A 1 89 ? 1.905 2.421 64.842 1.00 85.25 89 GLU A CA 1
ATOM 668 C C . GLU A 1 89 ? 1.084 2.679 63.574 1.00 85.25 89 GLU A C 1
ATOM 670 O O . GLU A 1 89 ? 1.638 3.134 62.574 1.00 85.25 89 GLU A O 1
ATOM 675 N N . LEU A 1 90 ? -0.239 2.489 63.625 1.00 84.69 90 LEU A N 1
ATOM 676 C CA . LEU A 1 90 ? -1.135 2.783 62.502 1.00 84.69 90 LEU A CA 1
ATOM 677 C C . LEU A 1 90 ? -1.112 4.264 62.118 1.00 84.69 90 LEU A C 1
ATOM 679 O O . LEU A 1 90 ? -1.115 4.597 60.935 1.00 84.69 90 LEU A O 1
ATOM 683 N N . PHE A 1 91 ? -1.047 5.168 63.096 1.00 81.31 91 PHE A N 1
ATOM 684 C CA . PHE A 1 91 ? -0.942 6.599 62.833 1.00 81.31 91 PHE A CA 1
ATOM 685 C C . PHE A 1 91 ? 0.399 6.960 62.176 1.00 81.31 91 PHE A C 1
ATOM 687 O O . PHE A 1 91 ? 0.434 7.746 61.226 1.00 81.31 91 PHE A O 1
ATOM 694 N N . ALA A 1 92 ? 1.506 6.371 62.639 1.00 86.88 92 ALA A N 1
ATOM 695 C CA . ALA A 1 92 ? 2.821 6.562 62.036 1.00 86.88 92 ALA A CA 1
ATOM 696 C C . ALA A 1 92 ? 2.875 6.016 60.600 1.00 86.88 92 ALA A C 1
ATOM 698 O O . ALA A 1 92 ? 3.404 6.694 59.713 1.00 86.88 92 ALA A O 1
ATOM 699 N N . GLU A 1 93 ? 2.278 4.847 60.362 1.00 83.38 93 GLU A N 1
ATOM 700 C CA . GLU A 1 93 ? 2.184 4.225 59.042 1.00 83.38 93 GLU A CA 1
ATOM 701 C C . GLU A 1 93 ? 1.292 5.041 58.100 1.00 83.38 93 GLU A C 1
ATOM 703 O O . GLU A 1 93 ? 1.706 5.371 56.992 1.00 83.38 93 GLU A O 1
ATOM 708 N N . MET A 1 94 ? 0.132 5.518 58.561 1.00 87.56 94 MET A N 1
ATOM 709 C CA . MET A 1 94 ? -0.714 6.447 57.803 1.00 87.56 94 MET A CA 1
ATOM 710 C C . MET A 1 94 ? 0.069 7.709 57.405 1.00 87.56 94 MET A C 1
ATOM 712 O O . MET A 1 94 ? 0.043 8.121 56.246 1.00 87.56 94 MET A O 1
ATOM 716 N N . LYS A 1 95 ? 0.839 8.304 58.330 1.00 91.31 95 LYS A N 1
ATOM 717 C CA . LYS A 1 95 ? 1.696 9.466 58.029 1.00 91.31 95 LYS A CA 1
ATOM 718 C C . LYS A 1 95 ? 2.856 9.149 57.092 1.00 91.31 95 LYS A C 1
ATOM 720 O O . LYS A 1 95 ? 3.343 10.054 56.406 1.00 91.31 95 LYS A O 1
ATOM 725 N N . ARG A 1 96 ? 3.331 7.906 57.062 1.00 90.50 96 ARG A N 1
ATOM 726 C CA . ARG A 1 96 ? 4.328 7.444 56.097 1.00 90.50 96 ARG A CA 1
ATOM 727 C C . ARG A 1 96 ? 3.703 7.316 54.706 1.00 90.50 96 ARG A C 1
ATOM 729 O O . ARG A 1 96 ? 4.242 7.903 53.768 1.00 90.50 96 ARG A O 1
ATOM 736 N N . ILE A 1 97 ? 2.558 6.648 54.600 1.00 78.50 97 ILE A N 1
ATOM 737 C CA . ILE A 1 97 ? 1.808 6.462 53.352 1.00 78.50 97 ILE A CA 1
ATOM 738 C C . ILE A 1 97 ? 1.386 7.815 52.763 1.00 78.50 97 ILE A C 1
ATOM 740 O O . ILE A 1 97 ? 1.577 8.042 51.572 1.00 78.50 97 ILE A O 1
ATOM 744 N N . GLU A 1 98 ? 0.925 8.772 53.579 1.00 81.50 98 GLU A N 1
ATOM 745 C CA . GLU A 1 98 ? 0.628 10.145 53.126 1.00 81.50 98 GLU A CA 1
ATOM 746 C C . GLU A 1 98 ? 1.842 10.804 52.438 1.00 81.50 98 GLU A C 1
ATOM 748 O O . GLU A 1 98 ? 1.706 11.459 51.399 1.00 81.50 98 GLU A O 1
ATOM 753 N N . ARG A 1 99 ? 3.050 10.619 52.991 1.00 87.62 99 ARG A N 1
ATOM 754 C CA . ARG A 1 99 ? 4.296 11.153 52.412 1.00 87.62 99 ARG A CA 1
ATOM 755 C C . ARG A 1 99 ? 4.700 10.418 51.138 1.00 87.62 99 ARG A C 1
ATOM 757 O O . ARG A 1 99 ? 5.184 11.060 50.205 1.00 87.62 99 ARG A O 1
ATOM 764 N N . GLU A 1 100 ? 4.547 9.099 51.095 1.00 85.62 100 GLU A N 1
ATOM 765 C CA . GLU A 1 100 ? 4.829 8.296 49.900 1.00 85.62 100 GLU A CA 1
ATOM 766 C C . GLU A 1 100 ? 3.868 8.653 48.759 1.00 85.62 100 GLU A C 1
ATOM 768 O O . GLU A 1 100 ? 4.331 8.969 47.663 1.00 85.62 100 GLU A O 1
ATOM 773 N N . HIS A 1 101 ? 2.569 8.782 49.039 1.00 79.44 101 HIS A N 1
ATOM 774 C CA . HIS A 1 101 ? 1.566 9.228 48.071 1.00 79.44 101 HIS A CA 1
ATOM 775 C C . HIS A 1 101 ? 1.844 10.652 47.557 1.00 79.44 101 HIS A C 1
ATOM 777 O O . HIS A 1 101 ? 1.705 10.935 46.366 1.00 79.44 101 HIS A O 1
ATOM 783 N N . ALA A 1 102 ? 2.316 11.564 48.416 1.00 84.25 102 ALA A N 1
ATOM 784 C CA . ALA A 1 102 ? 2.734 12.900 47.984 1.00 84.25 102 ALA A CA 1
ATOM 785 C C . ALA A 1 102 ? 3.942 12.861 47.024 1.00 84.25 102 ALA A C 1
ATOM 787 O O . ALA A 1 102 ? 3.956 13.578 46.017 1.00 84.25 102 ALA A O 1
ATOM 788 N N . LYS A 1 103 ? 4.939 12.005 47.296 1.00 90.25 103 LYS A N 1
ATOM 789 C CA . LYS A 1 103 ? 6.094 11.793 46.403 1.00 90.25 103 LYS A CA 1
ATOM 790 C C . LYS A 1 103 ? 5.669 11.165 45.078 1.00 90.25 103 LYS A C 1
ATOM 792 O O . LYS A 1 103 ? 6.125 11.602 44.022 1.00 90.25 103 LYS A O 1
ATOM 797 N N . GLU A 1 104 ? 4.783 10.178 45.123 1.00 85.44 104 GLU A N 1
ATOM 798 C CA . GLU A 1 104 ? 4.261 9.504 43.938 1.00 85.44 104 GLU A CA 1
ATOM 799 C C . GLU A 1 104 ? 3.447 10.455 43.059 1.00 85.44 104 GLU A C 1
ATOM 801 O O . GLU A 1 104 ? 3.686 10.538 41.856 1.00 85.44 104 GLU A O 1
ATOM 806 N N . LYS A 1 105 ? 2.594 11.293 43.657 1.00 84.62 105 LYS A N 1
ATOM 807 C CA . LYS A 1 105 ? 1.883 12.364 42.947 1.00 84.62 105 LYS A CA 1
ATOM 808 C C . LYS A 1 105 ? 2.843 13.340 42.257 1.00 84.62 105 LYS A C 1
ATOM 810 O O . LYS A 1 105 ? 2.600 13.767 41.123 1.00 84.62 105 LYS A O 1
ATOM 815 N N . GLN A 1 106 ? 3.950 13.692 42.914 1.00 88.19 106 GLN A N 1
ATOM 816 C CA . GLN A 1 106 ? 4.974 14.552 42.320 1.00 88.19 106 GLN A CA 1
ATOM 817 C C . GLN A 1 106 ? 5.699 13.858 41.157 1.00 88.19 106 GLN A C 1
ATOM 819 O O . GLN A 1 106 ? 5.943 14.493 40.129 1.00 88.19 106 GLN A O 1
ATOM 824 N N . LYS A 1 107 ? 6.011 12.563 41.290 1.00 89.12 107 LYS A N 1
ATOM 825 C CA . LYS A 1 107 ? 6.598 11.743 40.222 1.00 89.12 107 LYS A CA 1
ATOM 826 C C . LYS A 1 107 ? 5.663 11.661 39.011 1.00 89.12 107 LYS A C 1
ATOM 828 O O . LYS A 1 107 ? 6.074 12.023 37.917 1.00 89.12 107 LYS A O 1
ATOM 833 N N . LEU A 1 108 ? 4.390 11.333 39.228 1.00 82.88 108 LEU A N 1
ATOM 834 C CA . LEU A 1 108 ? 3.345 11.313 38.196 1.00 82.88 108 LEU A CA 1
ATOM 835 C C . LEU A 1 108 ? 3.223 12.647 37.452 1.00 82.88 108 LEU A C 1
ATOM 837 O O . LEU A 1 108 ? 3.050 12.672 36.236 1.00 82.88 108 LEU A O 1
ATOM 841 N N . THR A 1 109 ? 3.342 13.770 38.164 1.00 82.31 109 THR A N 1
ATOM 842 C CA . THR A 1 109 ? 3.301 15.097 37.533 1.00 82.31 109 THR A CA 1
ATOM 843 C C . THR A 1 109 ? 4.504 15.316 36.613 1.00 82.31 109 THR A C 1
ATOM 845 O O . THR A 1 109 ? 4.325 15.759 35.480 1.00 82.31 109 THR A O 1
ATOM 848 N N . LYS A 1 110 ? 5.712 14.946 37.060 1.00 92.38 110 LYS A N 1
ATOM 849 C CA . LYS A 1 110 ? 6.932 15.025 36.240 1.00 92.38 110 LYS A CA 1
ATOM 850 C C . LYS A 1 110 ? 6.863 14.110 35.018 1.00 92.38 110 LYS A C 1
ATOM 852 O O . LYS A 1 110 ? 7.204 14.548 33.923 1.00 92.38 110 LYS A O 1
ATOM 857 N N . ASP A 1 111 ? 6.386 12.880 35.191 1.00 84.81 111 ASP A N 1
ATOM 858 C CA . ASP A 1 111 ? 6.249 11.907 34.104 1.00 84.81 111 ASP A CA 1
ATOM 859 C C . ASP A 1 111 ? 5.225 12.388 33.064 1.00 84.81 111 ASP A C 1
ATOM 861 O O . ASP A 1 111 ? 5.475 12.313 31.861 1.00 84.81 111 ASP A O 1
ATOM 865 N N . LYS A 1 112 ? 4.114 12.990 33.509 1.00 88.44 112 LYS A N 1
ATOM 866 C CA . LYS A 1 112 ? 3.127 13.631 32.628 1.00 88.44 112 LYS A CA 1
ATOM 867 C C . LYS A 1 112 ? 3.737 14.780 31.820 1.00 88.44 112 LYS A C 1
ATOM 869 O O . LYS A 1 112 ? 3.495 14.875 30.616 1.00 88.44 112 LYS A O 1
ATOM 874 N N . ASP A 1 113 ? 4.526 15.647 32.451 1.00 90.44 113 ASP A N 1
ATOM 875 C CA . ASP A 1 113 ? 5.172 16.771 31.763 1.00 90.44 113 ASP A CA 1
ATOM 876 C C . ASP A 1 113 ? 6.249 16.288 30.774 1.00 90.44 113 ASP A C 1
ATOM 878 O O . ASP A 1 113 ? 6.344 16.801 29.653 1.00 90.44 113 ASP A O 1
ATOM 882 N N . ALA A 1 114 ? 7.000 15.241 31.130 1.00 89.44 114 ALA A N 1
ATOM 883 C CA . ALA A 1 114 ? 7.945 14.578 30.234 1.00 89.44 114 ALA A CA 1
ATOM 884 C C . ALA A 1 114 ? 7.236 13.952 29.021 1.00 89.44 114 ALA A C 1
ATOM 886 O O . ALA A 1 114 ? 7.645 14.190 27.881 1.00 89.44 114 ALA A O 1
ATOM 887 N N . ALA A 1 115 ? 6.132 13.231 29.244 1.00 85.56 115 ALA A N 1
ATOM 888 C CA . ALA A 1 115 ? 5.309 12.654 28.183 1.00 85.56 115 ALA A CA 1
ATOM 889 C C . ALA A 1 115 ? 4.730 13.740 27.260 1.00 85.56 115 ALA A C 1
ATOM 891 O O . ALA A 1 115 ? 4.776 13.609 26.037 1.00 85.56 115 ALA A O 1
ATOM 892 N N . LYS A 1 116 ? 4.265 14.866 27.817 1.00 89.38 116 LYS A N 1
ATOM 893 C CA . LYS A 1 116 ? 3.766 16.014 27.041 1.00 89.38 116 LYS A CA 1
ATOM 894 C C . LYS A 1 116 ? 4.859 16.644 26.169 1.00 89.38 116 LYS A C 1
ATOM 896 O O . LYS A 1 116 ? 4.602 17.006 25.017 1.00 89.38 116 LYS A O 1
ATOM 901 N N . SER A 1 117 ? 6.084 16.751 26.684 1.00 88.44 117 SER A N 1
ATOM 902 C CA . SER A 1 117 ? 7.241 17.230 25.916 1.00 88.44 117 SER A CA 1
ATOM 903 C C . SER A 1 117 ? 7.607 16.276 24.772 1.00 88.44 117 SER A C 1
ATOM 905 O O . SER A 1 117 ? 7.789 16.716 23.634 1.00 88.44 117 SER A O 1
ATOM 907 N N . GLN A 1 118 ? 7.641 14.965 25.037 1.00 89.44 118 GLN A N 1
ATOM 908 C CA . GLN A 1 118 ? 7.886 13.950 24.007 1.00 89.44 118 GLN A CA 1
ATOM 909 C C . GLN A 1 118 ? 6.801 13.960 22.927 1.00 89.44 118 GLN A C 1
ATOM 911 O O . GLN A 1 118 ? 7.128 13.979 21.741 1.00 89.44 118 GLN A O 1
ATOM 916 N N . LEU A 1 119 ? 5.528 14.051 23.319 1.00 89.56 119 LEU A N 1
ATOM 917 C CA . LEU A 1 119 ? 4.402 14.160 22.392 1.00 89.56 119 LEU A CA 1
ATOM 918 C C . LEU A 1 119 ? 4.521 15.404 21.500 1.00 89.56 119 LEU A C 1
ATOM 920 O O . LEU A 1 119 ? 4.283 15.336 20.296 1.00 89.56 119 LEU A O 1
ATOM 924 N N . THR A 1 120 ? 4.945 16.536 22.064 1.00 90.88 120 THR A N 1
ATOM 925 C CA . THR A 1 120 ? 5.150 17.775 21.300 1.00 90.88 120 THR A CA 1
ATOM 926 C C . THR A 1 120 ? 6.264 17.613 20.259 1.00 90.88 120 THR A C 1
ATOM 928 O O . THR A 1 120 ? 6.084 17.999 19.104 1.00 90.88 120 THR A O 1
ATOM 931 N N . LYS A 1 121 ? 7.391 16.986 20.624 1.00 94.00 121 LYS A N 1
ATOM 932 C CA . LYS A 1 121 ? 8.486 16.679 19.685 1.00 94.00 121 LYS A CA 1
ATOM 933 C C . LYS A 1 121 ? 8.056 15.693 18.596 1.00 94.00 121 LYS A C 1
ATOM 935 O O . LYS A 1 121 ? 8.373 15.905 17.427 1.00 94.00 121 LYS A O 1
ATOM 940 N N . ALA A 1 122 ? 7.306 14.653 18.959 1.00 89.56 122 ALA A N 1
ATOM 941 C CA . ALA A 1 122 ? 6.774 13.679 18.011 1.00 89.56 122 ALA A CA 1
ATOM 942 C C . ALA A 1 122 ? 5.813 14.337 17.008 1.00 89.56 122 ALA A C 1
ATOM 944 O O . ALA A 1 122 ? 5.934 14.113 15.805 1.00 89.56 122 ALA A O 1
ATOM 945 N N . ASN A 1 123 ? 4.928 15.223 17.476 1.00 88.06 123 ASN A N 1
ATOM 946 C CA . ASN A 1 123 ? 4.026 15.982 16.609 1.00 88.06 123 ASN A CA 1
ATOM 947 C C . ASN A 1 123 ? 4.788 16.905 15.648 1.00 88.06 123 ASN A C 1
ATOM 949 O O . ASN A 1 123 ? 4.465 16.941 14.465 1.00 88.06 123 ASN A O 1
ATOM 953 N N . GLN A 1 124 ? 5.843 17.587 16.106 1.00 92.06 124 GLN A N 1
ATOM 954 C CA . GLN A 1 124 ? 6.701 18.384 15.219 1.00 92.06 124 GLN A CA 1
ATOM 955 C C . GLN A 1 124 ? 7.392 17.524 14.150 1.00 92.06 124 GLN A C 1
ATOM 957 O O . GLN A 1 124 ? 7.468 17.927 12.989 1.00 92.06 124 GLN A O 1
ATOM 962 N N . GLY A 1 125 ? 7.883 16.336 14.521 1.00 89.12 125 GLY A N 1
ATOM 963 C CA . GLY A 1 125 ? 8.455 15.371 13.579 1.00 89.12 125 GLY A CA 1
ATOM 964 C C . GLY A 1 125 ? 7.431 14.895 12.547 1.00 89.12 125 GLY A C 1
ATOM 965 O O . GLY A 1 125 ? 7.711 14.913 11.349 1.00 89.12 125 GLY A O 1
ATOM 966 N N . ARG A 1 126 ? 6.215 14.566 12.996 1.00 93.69 126 ARG A N 1
ATOM 967 C CA . ARG A 1 126 ? 5.093 14.189 12.128 1.00 93.69 126 ARG A CA 1
ATOM 968 C C . ARG A 1 126 ? 4.770 15.284 11.112 1.00 93.69 126 ARG A C 1
ATOM 970 O O . ARG A 1 126 ? 4.668 14.975 9.931 1.00 93.69 126 ARG A O 1
ATOM 977 N N . THR A 1 127 ? 4.666 16.547 11.529 1.00 93.38 127 THR A N 1
ATOM 978 C CA . THR A 1 127 ? 4.393 17.662 10.605 1.00 93.38 127 THR A CA 1
ATOM 979 C C . THR A 1 127 ? 5.491 17.810 9.549 1.00 93.38 127 THR A C 1
ATOM 981 O O . THR A 1 127 ? 5.192 18.031 8.379 1.00 93.38 127 THR A O 1
ATOM 984 N N . LYS A 1 128 ? 6.768 17.650 9.927 1.00 96.19 128 LYS A N 1
ATOM 985 C CA . LYS A 1 128 ? 7.888 17.698 8.969 1.00 96.19 128 LYS A CA 1
ATOM 986 C C . LYS A 1 128 ? 7.816 16.566 7.946 1.00 96.19 128 LYS A C 1
ATOM 988 O O . LYS A 1 128 ? 7.990 16.820 6.759 1.00 96.19 128 LYS A O 1
ATOM 993 N N . LEU A 1 129 ? 7.532 15.342 8.394 1.00 95.31 129 LEU A N 1
ATOM 994 C CA . LEU A 1 129 ? 7.367 14.189 7.506 1.00 95.31 129 LEU A CA 1
ATOM 995 C C . LEU A 1 129 ? 6.161 14.350 6.582 1.00 95.31 129 LEU A C 1
ATOM 997 O O . LEU A 1 129 ? 6.247 14.012 5.407 1.00 95.31 129 LEU A O 1
ATOM 1001 N N . GLU A 1 130 ? 5.057 14.902 7.081 1.00 94.25 130 GLU A N 1
ATOM 1002 C CA . GLU A 1 130 ? 3.874 15.166 6.265 1.00 94.25 130 GLU A CA 1
ATOM 1003 C C . GLU A 1 130 ? 4.152 16.226 5.189 1.00 94.25 130 GLU A C 1
ATOM 1005 O O . GLU A 1 130 ? 3.750 16.059 4.038 1.00 94.25 130 GLU A O 1
ATOM 1010 N N . ASN A 1 131 ? 4.899 17.281 5.527 1.00 95.00 131 ASN A N 1
ATOM 1011 C CA . ASN A 1 131 ? 5.336 18.282 4.555 1.00 95.00 131 ASN A CA 1
ATOM 1012 C C . ASN A 1 131 ? 6.262 17.673 3.494 1.00 95.00 131 ASN A C 1
ATOM 1014 O O . ASN A 1 131 ? 6.017 17.869 2.306 1.00 95.00 131 ASN A O 1
ATOM 1018 N N . LEU A 1 132 ? 7.255 16.878 3.905 1.00 95.06 132 LEU A N 1
ATOM 1019 C CA . LEU A 1 132 ? 8.159 16.192 2.979 1.00 95.06 132 LEU A CA 1
ATOM 1020 C C . LEU A 1 132 ? 7.400 15.217 2.068 1.00 95.06 132 LEU A C 1
ATOM 1022 O O . LEU A 1 132 ? 7.648 15.166 0.868 1.00 95.06 132 LEU A O 1
ATOM 1026 N N . ALA A 1 133 ? 6.428 14.477 2.606 1.00 93.50 133 ALA A N 1
ATOM 1027 C CA . ALA A 1 133 ? 5.583 13.585 1.818 1.00 93.50 133 ALA A CA 1
ATOM 1028 C C . ALA A 1 133 ? 4.751 14.356 0.780 1.00 93.50 133 ALA A C 1
ATOM 1030 O O . ALA A 1 133 ? 4.623 13.909 -0.360 1.00 93.50 133 ALA A O 1
ATOM 1031 N N . ARG A 1 134 ? 4.219 15.533 1.140 1.00 96.19 134 ARG A N 1
ATOM 1032 C CA . ARG A 1 134 ? 3.500 16.411 0.202 1.00 96.19 134 ARG A CA 1
ATOM 1033 C C . ARG A 1 134 ? 4.425 16.983 -0.874 1.00 96.19 134 ARG A C 1
ATOM 1035 O O . ARG A 1 134 ? 3.998 17.075 -2.022 1.00 96.19 134 ARG A O 1
ATOM 1042 N N . GLU A 1 135 ? 5.660 17.353 -0.539 1.00 95.19 135 GLU A N 1
ATOM 1043 C CA . GLU A 1 135 ? 6.660 17.794 -1.525 1.00 95.19 135 GLU A CA 1
ATOM 1044 C C . GLU A 1 135 ? 7.048 16.662 -2.475 1.00 95.19 135 GLU A C 1
ATOM 1046 O O . GLU A 1 135 ? 6.904 16.819 -3.683 1.00 95.19 135 GLU A O 1
ATOM 1051 N N . LEU A 1 136 ? 7.379 15.477 -1.956 1.00 95.44 136 LEU A N 1
ATOM 1052 C CA . LEU A 1 136 ? 7.681 14.304 -2.779 1.00 95.44 136 LEU A CA 1
ATOM 1053 C C . LEU A 1 136 ? 6.514 13.911 -3.691 1.00 95.44 136 LEU A C 1
ATOM 1055 O O . LEU A 1 136 ? 6.733 13.470 -4.818 1.00 95.44 136 LEU A O 1
ATOM 1059 N N . GLN A 1 137 ? 5.266 14.065 -3.243 1.00 93.69 137 GLN A N 1
ATOM 1060 C CA . GLN A 1 137 ? 4.093 13.850 -4.095 1.00 93.69 137 GLN A CA 1
ATOM 1061 C C . GLN A 1 137 ? 3.987 14.891 -5.214 1.00 93.69 137 GLN A C 1
ATOM 1063 O O . GLN A 1 137 ? 3.665 14.526 -6.348 1.00 93.69 137 GLN A O 1
ATOM 1068 N N . LYS A 1 138 ? 4.262 16.169 -4.923 1.00 96.88 138 LYS A N 1
ATOM 1069 C CA . LYS A 1 138 ? 4.298 17.232 -5.939 1.00 96.88 138 LYS A CA 1
ATOM 1070 C C . LYS A 1 138 ? 5.412 16.988 -6.953 1.00 96.88 138 LYS A C 1
ATOM 1072 O O . LYS A 1 138 ? 5.138 17.050 -8.148 1.00 96.88 138 LYS A O 1
ATOM 1077 N N . ASP A 1 139 ? 6.606 16.630 -6.496 1.00 94.88 139 ASP A N 1
ATOM 1078 C CA . ASP A 1 139 ? 7.748 16.347 -7.365 1.00 94.88 139 ASP A CA 1
ATOM 1079 C C . ASP A 1 139 ? 7.502 15.105 -8.222 1.00 94.88 139 ASP A C 1
ATOM 1081 O O . ASP A 1 139 ? 7.711 15.143 -9.429 1.00 94.88 139 ASP A O 1
ATOM 1085 N N . ASN A 1 140 ? 6.936 14.033 -7.659 1.00 94.50 140 ASN A N 1
ATOM 1086 C CA . ASN A 1 140 ? 6.522 12.863 -8.441 1.00 94.50 140 ASN A CA 1
ATOM 1087 C C . ASN A 1 140 ? 5.447 13.195 -9.482 1.00 94.50 140 ASN A C 1
ATOM 1089 O O . ASN A 1 140 ? 5.436 12.619 -10.570 1.00 94.50 140 ASN A O 1
ATOM 1093 N N . LYS A 1 141 ? 4.501 14.083 -9.157 1.00 96.19 141 LYS A N 1
ATOM 1094 C CA . LYS A 1 141 ? 3.497 14.540 -10.124 1.00 96.19 141 LYS A CA 1
ATOM 1095 C C . LYS A 1 141 ? 4.163 15.336 -11.246 1.00 96.19 141 LYS A C 1
ATOM 1097 O O . LYS A 1 141 ? 3.901 15.052 -12.410 1.00 96.19 141 LYS A O 1
ATOM 1102 N N . LYS A 1 142 ? 5.063 16.255 -10.895 1.00 96.06 142 LYS A N 1
ATOM 1103 C CA . LYS A 1 142 ? 5.833 17.055 -11.848 1.00 96.06 142 LYS A CA 1
ATOM 1104 C C . LYS A 1 142 ? 6.694 16.178 -12.757 1.00 96.06 142 LYS A C 1
ATOM 1106 O O . LYS A 1 142 ? 6.604 16.317 -13.964 1.00 96.06 142 LYS A O 1
ATOM 1111 N N . LEU A 1 143 ? 7.420 15.202 -12.212 1.00 94.75 143 LEU A N 1
ATOM 1112 C CA . LEU A 1 143 ? 8.216 14.250 -12.995 1.00 94.75 143 LEU A CA 1
ATOM 1113 C C . LEU A 1 143 ? 7.360 13.430 -13.965 1.00 94.75 143 LEU A C 1
ATOM 1115 O O . LEU A 1 143 ? 7.779 13.179 -15.090 1.00 94.75 143 LEU A O 1
ATOM 1119 N N . ARG A 1 144 ? 6.143 13.033 -13.569 1.00 94.88 144 ARG A N 1
ATOM 1120 C CA . ARG A 1 144 ? 5.206 12.374 -14.492 1.00 94.88 144 ARG A CA 1
ATOM 1121 C C . ARG A 1 144 ? 4.719 13.316 -15.590 1.00 94.88 144 ARG A C 1
ATOM 1123 O O . ARG A 1 144 ? 4.565 12.875 -16.722 1.00 94.88 144 ARG A O 1
ATOM 1130 N N . GLU A 1 145 ? 4.440 14.575 -15.268 1.00 95.75 145 GLU A N 1
ATOM 1131 C CA . GLU A 1 145 ? 4.042 15.586 -16.255 1.00 95.75 145 GLU A CA 1
ATOM 1132 C C . GLU A 1 145 ? 5.188 15.907 -17.224 1.00 95.75 145 GLU A C 1
ATOM 1134 O O . GLU A 1 145 ? 4.965 15.919 -18.431 1.00 95.75 145 GLU A O 1
ATOM 1139 N N . ASP A 1 146 ? 6.409 16.076 -16.722 1.00 94.50 146 ASP A N 1
ATOM 1140 C CA . ASP A 1 146 ? 7.618 16.302 -17.518 1.00 94.50 146 ASP A CA 1
ATOM 1141 C C . ASP A 1 146 ? 7.943 15.075 -18.382 1.00 94.50 146 ASP A C 1
ATOM 1143 O O . ASP A 1 146 ? 8.224 15.214 -19.569 1.00 94.50 146 ASP A O 1
ATOM 1147 N N . GLY A 1 147 ? 7.800 13.864 -17.834 1.00 94.25 147 GLY A N 1
ATOM 1148 C CA . GLY A 1 147 ? 7.933 12.616 -18.586 1.00 94.25 147 GLY A CA 1
ATOM 1149 C C . GLY A 1 147 ? 6.897 12.486 -19.705 1.00 94.25 147 GLY A C 1
ATOM 1150 O O . GLY A 1 147 ? 7.245 12.090 -20.812 1.00 94.25 147 GLY A O 1
ATOM 1151 N N . LYS A 1 148 ? 5.639 12.882 -19.462 1.00 96.06 148 LYS A N 1
ATOM 1152 C CA . LYS A 1 148 ? 4.599 12.934 -20.505 1.00 96.06 148 LYS A CA 1
ATOM 1153 C C . LYS A 1 148 ? 4.911 13.969 -21.584 1.00 96.06 148 LYS A C 1
ATOM 1155 O O . LYS A 1 148 ? 4.725 13.677 -22.757 1.00 96.06 148 LYS A O 1
ATOM 1160 N N . ARG A 1 149 ? 5.387 15.160 -21.203 1.00 95.69 149 ARG A N 1
ATOM 1161 C CA . ARG A 1 149 ? 5.802 16.205 -22.156 1.00 95.69 149 ARG A CA 1
ATOM 1162 C C . ARG A 1 149 ? 6.958 15.730 -23.028 1.00 95.69 149 ARG A C 1
ATOM 1164 O O . ARG A 1 149 ? 6.922 15.925 -24.236 1.00 95.69 149 ARG A O 1
ATOM 1171 N N . LEU A 1 150 ? 7.955 15.088 -22.422 1.00 94.88 150 LEU A N 1
ATOM 1172 C CA . LEU A 1 150 ? 9.096 14.542 -23.147 1.00 94.88 150 LEU A CA 1
ATOM 1173 C C . LEU A 1 150 ? 8.672 13.404 -24.080 1.00 94.88 150 LEU A C 1
ATOM 1175 O O . LEU A 1 150 ? 9.102 13.383 -25.226 1.00 94.88 150 LEU A O 1
ATOM 1179 N N . ALA A 1 151 ? 7.804 12.499 -23.622 1.00 93.88 151 ALA A N 1
ATOM 1180 C CA . ALA A 1 151 ? 7.251 11.440 -24.463 1.00 93.88 151 ALA A CA 1
ATOM 1181 C C . ALA A 1 151 ? 6.491 12.010 -25.671 1.00 93.88 151 ALA A C 1
ATOM 1183 O O . ALA A 1 151 ? 6.739 11.567 -26.785 1.00 93.88 151 ALA A O 1
ATOM 1184 N N . GLY A 1 152 ? 5.653 13.034 -25.468 1.00 94.56 152 GLY A N 1
ATOM 1185 C CA . GLY A 1 152 ? 4.968 13.726 -26.565 1.00 94.56 152 GLY A CA 1
ATOM 1186 C C . GLY A 1 152 ? 5.941 14.397 -27.539 1.00 94.56 152 GLY A C 1
ATOM 1187 O O . GLY A 1 152 ? 5.802 14.246 -28.743 1.00 94.56 152 GLY A O 1
ATOM 1188 N N . SER A 1 153 ? 6.993 15.051 -27.037 1.00 94.38 153 SER A N 1
ATOM 1189 C CA . SER A 1 153 ? 8.035 15.630 -27.898 1.00 94.38 153 SER A CA 1
ATOM 1190 C C . SER A 1 153 ? 8.796 14.564 -28.700 1.00 94.38 153 SER A C 1
ATOM 1192 O O . SER A 1 153 ? 9.161 14.805 -29.847 1.00 94.38 153 SER A O 1
ATOM 1194 N N . ILE A 1 154 ? 9.030 13.380 -28.125 1.00 92.62 154 ILE A N 1
ATOM 1195 C CA . ILE A 1 154 ? 9.636 12.250 -28.843 1.00 92.62 154 ILE A CA 1
ATOM 1196 C C . ILE A 1 154 ? 8.682 11.721 -29.919 1.00 92.62 154 ILE A C 1
ATOM 1198 O O . ILE A 1 154 ? 9.138 11.421 -31.018 1.00 92.62 154 ILE A O 1
ATOM 1202 N N . GLU A 1 155 ? 7.387 11.614 -29.619 1.00 94.56 155 GLU A N 1
ATOM 1203 C CA . GLU A 1 155 ? 6.355 11.188 -30.571 1.00 94.56 155 GLU A CA 1
ATOM 1204 C C . GLU A 1 155 ? 6.263 12.158 -31.758 1.00 94.56 155 GLU A C 1
ATOM 1206 O O . GLU A 1 155 ? 6.347 11.715 -32.899 1.00 94.56 155 GLU A O 1
ATOM 1211 N N . GLU A 1 156 ? 6.250 13.472 -31.511 1.00 94.62 156 GLU A N 1
ATOM 1212 C CA . GLU A 1 156 ? 6.300 14.504 -32.561 1.00 94.62 156 GLU A CA 1
ATOM 1213 C C . GLU A 1 156 ? 7.538 14.341 -33.463 1.00 94.62 156 GLU A C 1
ATOM 1215 O O . GLU A 1 156 ? 7.428 14.323 -34.688 1.00 94.62 156 GLU A O 1
ATOM 1220 N N . VAL A 1 157 ? 8.726 14.135 -32.880 1.00 94.81 157 VAL A N 1
ATOM 1221 C CA . VAL A 1 157 ? 9.960 13.901 -33.655 1.00 94.81 157 VAL A CA 1
ATOM 1222 C C . VAL A 1 157 ? 9.898 12.585 -34.441 1.00 94.81 157 VAL A C 1
ATOM 1224 O O . VAL A 1 157 ? 10.391 12.513 -35.570 1.00 94.81 157 VAL A O 1
ATOM 1227 N N . GLN A 1 158 ? 9.305 11.529 -33.879 1.00 91.69 158 GLN A N 1
ATOM 1228 C CA . GLN A 1 158 ? 9.109 10.258 -34.581 1.00 91.69 158 GLN A CA 1
ATOM 1229 C C . GLN A 1 158 ? 8.141 10.403 -35.758 1.00 91.69 158 GLN A C 1
ATOM 1231 O O . GLN A 1 158 ? 8.413 9.856 -36.829 1.00 91.69 158 GLN A O 1
ATOM 1236 N N . GLU A 1 159 ? 7.058 11.162 -35.597 1.00 94.19 159 GLU A N 1
ATOM 1237 C CA . GLU A 1 159 ? 6.121 11.487 -36.673 1.00 94.19 159 GLU A CA 1
ATOM 1238 C C . GLU A 1 159 ? 6.795 12.308 -37.777 1.00 94.19 159 GLU A C 1
ATOM 1240 O O . GLU A 1 159 ? 6.659 11.978 -38.959 1.00 94.19 159 GLU A O 1
ATOM 1245 N N . GLU A 1 160 ? 7.589 13.323 -37.421 1.00 93.06 160 GLU A N 1
ATOM 1246 C CA . GLU A 1 160 ? 8.371 14.105 -38.383 1.00 93.06 160 GLU A CA 1
ATOM 1247 C C . GLU A 1 160 ? 9.369 13.225 -39.149 1.00 93.06 160 GLU A C 1
ATOM 1249 O O . GLU A 1 160 ? 9.461 13.297 -40.379 1.00 93.06 160 GLU A O 1
ATOM 1254 N N . LEU A 1 161 ? 10.083 12.334 -38.454 1.00 88.88 161 LEU A N 1
ATOM 1255 C CA . LEU A 1 161 ? 10.993 11.370 -39.075 1.00 88.88 161 LEU A CA 1
ATOM 1256 C C . LEU A 1 161 ? 10.255 10.398 -40.000 1.00 88.88 161 LEU A C 1
ATOM 1258 O O . LEU A 1 161 ? 10.731 10.132 -41.106 1.00 88.88 161 LEU A O 1
ATOM 1262 N N . ALA A 1 162 ? 9.093 9.887 -39.593 1.00 92.06 162 ALA A N 1
ATOM 1263 C CA . ALA A 1 162 ? 8.260 9.017 -40.419 1.00 92.06 162 ALA A CA 1
ATOM 1264 C C . ALA A 1 162 ? 7.745 9.749 -41.668 1.00 92.06 162 ALA A C 1
ATOM 1266 O O . ALA A 1 162 ? 7.762 9.194 -42.775 1.00 92.06 162 ALA A O 1
ATOM 1267 N N . HIS A 1 163 ? 7.357 11.019 -41.525 1.00 92.94 163 HIS A N 1
ATOM 1268 C CA . HIS A 1 163 ? 6.960 11.875 -42.636 1.00 92.94 163 HIS A CA 1
ATOM 1269 C C . HIS A 1 163 ? 8.116 12.078 -43.625 1.00 92.94 163 HIS A C 1
ATOM 1271 O O . HIS A 1 163 ? 7.959 11.847 -44.829 1.00 92.94 163 HIS A O 1
ATOM 1277 N N . MET A 1 164 ? 9.303 12.425 -43.119 1.00 90.19 164 MET A N 1
ATOM 1278 C CA . MET A 1 164 ? 10.517 12.600 -43.921 1.00 90.19 164 MET A CA 1
ATOM 1279 C C . MET A 1 164 ? 10.936 11.301 -44.615 1.00 90.19 164 MET A C 1
ATOM 1281 O O . MET A 1 164 ? 11.247 11.313 -45.808 1.00 90.19 164 MET A O 1
ATOM 1285 N N . LYS A 1 165 ? 10.878 10.163 -43.914 1.00 90.06 165 LYS A N 1
ATOM 1286 C CA . LYS A 1 165 ? 11.142 8.832 -44.475 1.00 90.06 165 LYS A CA 1
ATOM 1287 C C . LYS A 1 165 ? 10.193 8.528 -45.632 1.00 90.06 165 LYS A C 1
ATOM 1289 O O . LYS A 1 165 ? 10.654 8.189 -46.718 1.00 90.06 165 LYS A O 1
ATOM 1294 N N . THR A 1 166 ? 8.894 8.756 -45.445 1.00 91.00 166 THR A N 1
ATOM 1295 C CA . THR A 1 166 ? 7.879 8.577 -46.496 1.00 91.00 166 THR A CA 1
ATOM 1296 C C . THR A 1 166 ? 8.160 9.481 -47.703 1.00 91.00 166 THR A C 1
ATOM 1298 O O . THR A 1 166 ? 8.011 9.073 -48.857 1.00 91.00 166 THR A O 1
ATOM 1301 N N . GLN A 1 167 ? 8.593 10.723 -47.473 1.00 89.31 167 GLN A N 1
ATOM 1302 C CA . GLN A 1 167 ? 8.949 11.654 -48.545 1.00 89.31 167 GLN A CA 1
ATOM 1303 C C . GLN A 1 167 ? 10.194 11.192 -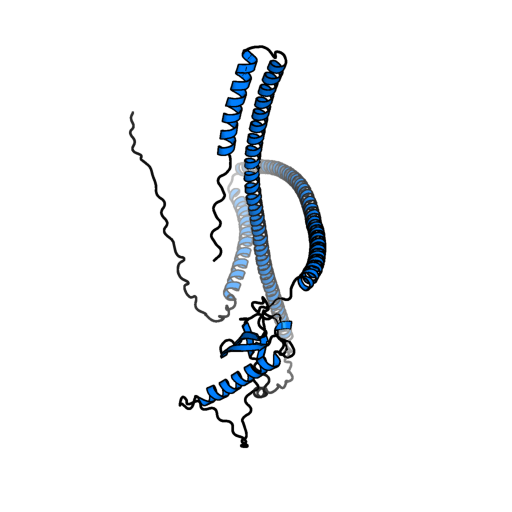49.324 1.00 89.31 167 GLN A C 1
ATOM 1305 O O . GLN A 1 167 ? 10.223 11.301 -50.554 1.00 89.31 167 GLN A O 1
ATOM 1310 N N . VAL A 1 168 ? 11.204 10.657 -48.631 1.00 85.56 168 VAL A N 1
ATOM 1311 C CA . VAL A 1 168 ? 12.405 10.067 -49.240 1.00 85.56 168 VAL A CA 1
ATOM 1312 C C . VAL A 1 168 ? 12.045 8.814 -50.032 1.00 85.56 168 VAL A C 1
ATOM 1314 O O . VAL A 1 168 ? 12.433 8.725 -51.192 1.00 85.56 168 VAL A O 1
ATOM 1317 N N . GLU A 1 169 ? 11.245 7.907 -49.473 1.00 83.19 169 GLU A N 1
ATOM 1318 C CA . GLU A 1 169 ? 10.753 6.698 -50.147 1.00 83.19 169 GLU A CA 1
ATOM 1319 C C . GLU A 1 169 ? 9.971 7.031 -51.424 1.00 83.19 169 GLU A C 1
ATOM 1321 O O . GLU A 1 169 ? 10.180 6.418 -52.470 1.00 83.19 169 GLU A O 1
ATOM 1326 N N . ARG A 1 170 ? 9.119 8.065 -51.401 1.00 86.31 170 ARG A N 1
ATOM 1327 C CA . ARG A 1 170 ? 8.433 8.543 -52.614 1.00 86.31 170 ARG A CA 1
ATOM 1328 C C . ARG A 1 170 ? 9.417 9.044 -53.671 1.00 86.31 170 ARG A C 1
ATOM 1330 O O . ARG A 1 170 ? 9.229 8.766 -54.856 1.00 86.31 170 ARG A O 1
ATOM 1337 N N . ARG A 1 171 ? 10.466 9.772 -53.270 1.00 79.19 171 ARG A N 1
ATOM 1338 C CA . ARG A 1 171 ? 11.508 10.271 -54.188 1.00 79.19 171 ARG A CA 1
ATOM 1339 C C . ARG A 1 171 ? 12.363 9.132 -54.749 1.00 79.19 171 ARG A C 1
ATOM 1341 O O . ARG A 1 171 ? 12.613 9.115 -55.953 1.00 79.19 171 ARG A O 1
ATOM 1348 N N . THR A 1 172 ? 12.773 8.166 -53.928 1.00 71.88 172 THR A N 1
ATOM 1349 C CA . THR A 1 172 ? 13.554 7.000 -54.369 1.00 71.88 172 THR A CA 1
ATOM 1350 C C . THR A 1 172 ? 12.727 6.073 -55.255 1.00 71.88 172 THR A C 1
ATOM 1352 O O . THR A 1 172 ? 13.224 5.647 -56.295 1.00 71.88 172 THR A O 1
ATOM 1355 N N . ALA A 1 173 ? 11.448 5.842 -54.945 1.00 72.75 173 ALA A N 1
ATOM 1356 C CA . ALA A 1 173 ? 10.530 5.087 -55.797 1.00 72.75 173 ALA A CA 1
ATOM 1357 C C . ALA A 1 173 ? 10.293 5.776 -57.153 1.00 72.75 173 ALA A C 1
ATOM 1359 O O . ALA A 1 173 ? 10.273 5.113 -58.191 1.00 72.75 173 ALA A O 1
ATOM 1360 N N . ALA A 1 174 ? 10.164 7.109 -57.179 1.00 72.94 174 ALA A N 1
ATOM 1361 C CA . ALA A 1 174 ? 10.053 7.874 -58.423 1.00 72.94 174 ALA A CA 1
ATOM 1362 C C . ALA A 1 174 ? 11.331 7.799 -59.282 1.00 72.94 174 ALA A C 1
ATOM 1364 O O . ALA A 1 174 ? 11.243 7.730 -60.509 1.00 72.94 174 ALA A O 1
ATOM 1365 N N . LEU A 1 175 ? 12.510 7.771 -58.649 1.00 63.62 175 LEU A N 1
ATOM 1366 C CA . LEU A 1 175 ? 13.801 7.572 -59.318 1.00 63.62 175 LEU A CA 1
ATOM 1367 C C . LEU A 1 175 ? 13.981 6.129 -59.816 1.00 63.62 175 LEU A C 1
ATOM 1369 O O . LEU A 1 175 ? 14.435 5.933 -60.942 1.00 63.62 175 LEU A O 1
ATOM 1373 N N . MET A 1 176 ? 13.568 5.121 -59.039 1.00 56.66 176 MET A N 1
ATOM 1374 C CA . MET A 1 176 ? 13.586 3.714 -59.459 1.00 56.66 176 MET A CA 1
ATOM 1375 C C . MET A 1 176 ? 12.642 3.452 -60.637 1.00 56.66 176 MET A C 1
ATOM 1377 O O . MET A 1 176 ? 13.018 2.747 -61.568 1.00 56.66 176 MET A O 1
ATOM 1381 N N . ARG A 1 177 ? 11.469 4.103 -60.676 1.00 59.47 177 ARG A N 1
ATOM 1382 C CA . ARG A 1 177 ? 10.546 4.047 -61.826 1.00 59.47 177 ARG A CA 1
ATOM 1383 C C . ARG A 1 177 ? 11.118 4.635 -63.121 1.00 59.47 177 ARG A C 1
ATOM 1385 O O . ARG A 1 177 ? 10.566 4.373 -64.184 1.00 59.47 177 ARG A O 1
ATOM 1392 N N . ARG A 1 178 ? 12.192 5.429 -63.052 1.00 56.56 178 ARG A N 1
ATOM 1393 C CA . ARG A 1 178 ? 12.861 6.021 -64.223 1.00 56.56 178 ARG A CA 1
ATOM 1394 C C . ARG A 1 178 ? 14.077 5.230 -64.713 1.00 56.56 178 ARG A C 1
ATOM 1396 O O . ARG A 1 178 ? 14.546 5.541 -65.803 1.00 56.56 178 ARG A O 1
ATOM 1403 N N . ARG A 1 179 ? 14.607 4.270 -63.940 1.00 48.84 179 ARG A N 1
ATOM 1404 C CA . ARG A 1 179 ? 15.927 3.675 -64.211 1.00 48.84 179 ARG A CA 1
ATOM 1405 C C . ARG A 1 179 ? 15.915 2.334 -64.946 1.00 48.84 179 ARG A C 1
ATOM 1407 O O . ARG A 1 179 ? 16.870 2.121 -65.664 1.00 48.84 179 ARG A O 1
ATOM 1414 N N . ASP A 1 180 ? 14.888 1.492 -64.851 1.00 35.00 180 ASP A N 1
ATOM 1415 C CA . ASP A 1 180 ? 14.758 0.284 -65.691 1.00 35.00 180 ASP A CA 1
ATOM 1416 C C . ASP A 1 180 ? 13.354 -0.337 -65.545 1.00 35.00 180 ASP A C 1
ATOM 1418 O O . ASP A 1 180 ? 12.788 -0.279 -64.449 1.00 35.00 180 ASP A O 1
ATOM 1422 N N . PRO A 1 181 ? 12.768 -0.943 -66.600 1.00 55.69 181 PRO A N 1
ATOM 1423 C CA . PRO A 1 181 ? 11.517 -1.686 -66.497 1.00 55.69 181 PRO A CA 1
ATOM 1424 C C . PRO A 1 181 ? 11.809 -3.107 -65.980 1.00 55.69 181 PRO A C 1
ATOM 1426 O O . PRO A 1 181 ? 12.474 -3.878 -66.675 1.00 55.69 181 PRO A O 1
ATOM 1429 N N . PRO A 1 182 ? 11.323 -3.523 -64.798 1.00 43.94 182 PRO A N 1
ATOM 1430 C CA . PRO A 1 182 ? 11.641 -4.851 -64.300 1.00 43.94 182 PRO A CA 1
ATOM 1431 C C . PRO A 1 182 ? 10.713 -5.902 -64.909 1.00 43.94 182 PRO A C 1
ATOM 1433 O O . PRO A 1 182 ? 9.492 -5.866 -64.750 1.00 43.94 182 PRO A O 1
ATOM 1436 N N . ARG A 1 183 ? 11.328 -6.898 -65.545 1.00 52.16 183 ARG A N 1
ATOM 1437 C CA . ARG A 1 183 ? 10.820 -8.268 -65.550 1.00 52.16 183 ARG A CA 1
ATOM 1438 C C . ARG A 1 183 ? 11.156 -8.876 -64.187 1.00 52.16 183 ARG A C 1
ATOM 1440 O O . ARG A 1 183 ? 12.327 -8.884 -63.836 1.00 52.16 183 ARG A O 1
ATOM 1447 N N . LEU A 1 184 ? 10.146 -9.341 -63.452 1.00 40.28 184 LEU A N 1
ATOM 1448 C CA . LEU A 1 184 ? 10.066 -10.593 -62.674 1.00 40.28 184 LEU A CA 1
ATOM 1449 C C . LEU A 1 184 ? 8.882 -10.509 -61.682 1.00 40.28 184 LEU A C 1
ATOM 1451 O O . LEU A 1 184 ? 8.590 -9.451 -61.131 1.00 40.28 184 LEU A O 1
ATOM 1455 N N . GLY A 1 185 ? 8.219 -11.648 -61.451 1.00 56.81 185 GLY A N 1
ATOM 1456 C CA . GLY A 1 185 ? 7.613 -11.973 -60.159 1.00 56.81 185 GLY A CA 1
ATOM 1457 C C . GLY A 1 185 ? 8.683 -12.603 -59.269 1.00 56.81 185 GLY A C 1
ATOM 1458 O O . GLY A 1 185 ? 9.374 -13.505 -59.729 1.00 56.81 185 GLY A O 1
ATOM 1459 N N . PRO A 1 186 ? 8.977 -12.002 -58.113 1.00 48.25 186 PRO A N 1
ATOM 1460 C CA . PRO A 1 186 ? 9.226 -12.663 -56.826 1.00 48.25 186 PRO A CA 1
ATOM 1461 C C . PRO A 1 186 ? 8.937 -11.616 -55.717 1.00 48.25 186 PRO A C 1
ATOM 1463 O O . PRO A 1 186 ? 9.841 -11.055 -55.106 1.00 48.25 186 PRO A O 1
ATOM 1466 N N . ASN A 1 187 ? 7.669 -11.203 -55.601 1.00 45.19 187 ASN A N 1
ATOM 1467 C CA . ASN A 1 187 ? 7.317 -9.773 -55.519 1.00 45.19 187 ASN A CA 1
ATOM 1468 C C . ASN A 1 187 ? 6.929 -9.195 -54.144 1.00 45.19 187 ASN A C 1
ATOM 1470 O O . ASN A 1 187 ? 6.316 -8.132 -54.120 1.00 45.19 187 ASN A O 1
ATOM 1474 N N . GLY A 1 188 ? 7.249 -9.835 -53.013 1.00 52.78 188 GLY A N 1
ATOM 1475 C CA . GLY A 1 188 ? 7.074 -9.212 -51.683 1.00 52.78 188 GLY A CA 1
ATOM 1476 C C . GLY A 1 188 ? 5.683 -8.608 -51.401 1.00 52.78 188 GLY A C 1
ATOM 1477 O O . GLY A 1 188 ? 5.578 -7.640 -50.654 1.00 52.78 188 GLY A O 1
ATOM 1478 N N . ALA A 1 189 ? 4.626 -9.137 -52.026 1.00 52.72 189 ALA A N 1
ATOM 1479 C CA . ALA A 1 189 ? 3.248 -8.678 -51.880 1.00 52.72 189 ALA A CA 1
ATOM 1480 C C . ALA A 1 189 ? 2.426 -9.762 -51.159 1.00 52.72 189 ALA A C 1
ATOM 1482 O O . ALA A 1 189 ? 2.569 -10.938 -51.510 1.00 52.72 189 ALA A O 1
ATOM 1483 N N . PRO A 1 190 ? 1.578 -9.405 -50.173 1.00 54.06 190 PRO A N 1
ATOM 1484 C CA . PRO A 1 190 ? 0.776 -10.377 -49.435 1.00 54.06 190 PRO A CA 1
ATOM 1485 C C . PRO A 1 190 ? -0.224 -11.080 -50.365 1.00 54.06 190 PRO A C 1
ATOM 1487 O O . PRO A 1 190 ? -0.788 -10.464 -51.274 1.00 54.06 190 PRO A O 1
ATOM 1490 N N . SER A 1 191 ? -0.440 -12.380 -50.147 1.00 61.53 191 SER A N 1
ATOM 1491 C CA . SER A 1 191 ? -1.395 -13.183 -50.916 1.00 61.53 191 SER A CA 1
ATOM 1492 C C . SER A 1 191 ? -2.806 -12.567 -50.870 1.00 61.53 191 SER A C 1
ATOM 1494 O O . SER A 1 191 ? -3.232 -12.077 -49.819 1.00 61.53 191 SER A O 1
ATOM 1496 N N . PRO A 1 192 ? -3.564 -12.593 -51.988 1.00 78.88 192 PRO A N 1
ATOM 1497 C CA . PRO A 1 192 ? -4.915 -12.017 -52.049 1.00 78.88 192 PRO A CA 1
ATOM 1498 C C . PRO A 1 192 ? -5.944 -12.797 -51.215 1.00 78.88 192 PRO A C 1
ATOM 1500 O O . PRO A 1 192 ? -7.001 -12.259 -50.866 1.00 78.88 192 PRO A O 1
ATOM 1503 N N . ASP A 1 193 ? -5.611 -14.045 -50.890 1.00 83.94 193 ASP A N 1
ATOM 1504 C CA . ASP A 1 193 ? -6.396 -14.952 -50.066 1.00 83.94 193 ASP A CA 1
ATOM 1505 C C . ASP A 1 193 ? -5.667 -15.226 -48.748 1.00 83.94 193 ASP A C 1
ATOM 1507 O O . ASP A 1 193 ? -4.431 -15.236 -48.707 1.00 83.94 193 ASP A O 1
ATOM 1511 N N . LEU A 1 194 ? -6.451 -15.489 -47.707 1.00 88.62 194 LEU A N 1
ATOM 1512 C CA . LEU A 1 194 ? -6.010 -15.938 -46.391 1.00 88.62 194 LEU A CA 1
ATOM 1513 C C . LEU A 1 194 ? -6.837 -17.140 -45.932 1.00 88.62 194 LEU A C 1
ATOM 1515 O O . LEU A 1 194 ? -7.996 -17.309 -46.326 1.00 88.62 194 LEU A O 1
ATOM 1519 N N . VAL A 1 195 ? -6.230 -17.985 -45.114 1.00 89.56 195 VAL A N 1
ATOM 1520 C CA . VAL A 1 195 ? -6.849 -19.136 -44.468 1.00 89.56 195 VAL A CA 1
ATOM 1521 C C . VAL A 1 195 ? -7.082 -18.792 -43.003 1.00 89.56 195 VAL A C 1
ATOM 1523 O O . VAL A 1 195 ? -6.138 -18.519 -42.275 1.00 89.56 195 VAL A O 1
ATOM 1526 N N . VAL A 1 196 ? -8.338 -18.826 -42.562 1.00 91.56 196 VAL A N 1
ATOM 1527 C CA . VAL A 1 196 ? -8.728 -18.593 -41.160 1.00 91.56 196 VAL A CA 1
ATOM 1528 C C . VAL A 1 196 ? -9.320 -19.843 -40.547 1.00 91.56 196 VAL A C 1
ATOM 1530 O O . VAL A 1 196 ? -9.985 -20.631 -41.227 1.00 91.56 196 VAL A O 1
ATOM 1533 N N . LYS A 1 197 ? -9.109 -20.007 -39.245 1.00 93.69 197 LYS A N 1
ATOM 1534 C CA . LYS A 1 197 ? -9.659 -21.102 -38.453 1.00 93.69 197 LYS A CA 1
ATOM 1535 C C . LYS A 1 197 ? -10.846 -20.592 -37.641 1.00 93.69 197 LYS A C 1
ATOM 1537 O O . LYS A 1 197 ? -10.681 -19.762 -36.759 1.00 93.69 197 LYS A O 1
ATOM 1542 N N . VAL A 1 198 ? -12.049 -21.087 -37.915 1.00 93.94 198 VAL A N 1
ATOM 1543 C CA . VAL A 1 198 ? -13.249 -20.764 -37.129 1.00 93.94 198 VAL A CA 1
ATOM 1544 C C . VAL A 1 198 ? -13.498 -21.883 -36.122 1.00 93.94 198 VAL A C 1
ATOM 1546 O O . VAL A 1 198 ? -13.558 -23.056 -36.497 1.00 93.94 198 VAL A O 1
ATOM 1549 N N . ILE A 1 199 ? -13.630 -21.522 -34.848 1.00 89.81 199 ILE A N 1
ATOM 1550 C CA . ILE A 1 199 ? -13.734 -22.443 -33.714 1.00 89.81 199 ILE A CA 1
ATOM 1551 C C . ILE A 1 199 ? -15.018 -22.146 -32.946 1.00 89.81 199 ILE A C 1
ATOM 1553 O O . ILE A 1 199 ? -15.195 -21.041 -32.439 1.00 89.81 199 ILE A O 1
ATOM 1557 N N . CYS A 1 200 ? -15.872 -23.154 -32.771 1.00 89.44 200 CYS A N 1
ATOM 1558 C CA . CYS A 1 200 ? -16.900 -23.144 -31.732 1.00 89.44 200 CYS A CA 1
ATOM 1559 C C . CYS A 1 200 ? -16.555 -24.218 -30.715 1.00 89.44 200 CYS A C 1
ATOM 1561 O O . CYS A 1 200 ? -16.546 -25.417 -31.022 1.00 89.44 200 CYS A O 1
ATOM 1563 N N . LYS A 1 201 ? -16.263 -23.777 -29.491 1.00 76.06 201 LYS A N 1
ATOM 1564 C CA . LYS A 1 201 ? -15.861 -24.659 -28.399 1.00 76.06 201 LYS A CA 1
ATOM 1565 C C . LYS A 1 201 ? -16.923 -25.745 -28.212 1.00 76.06 201 LYS A C 1
ATOM 1567 O O . LYS A 1 201 ? -18.102 -25.433 -28.101 1.00 76.06 201 LYS A O 1
ATOM 1572 N N . TYR A 1 202 ? -16.488 -27.003 -28.179 1.00 76.62 202 TYR A N 1
ATOM 1573 C CA . TYR A 1 202 ? -17.343 -28.193 -28.049 1.00 76.62 202 TYR A CA 1
ATOM 1574 C C . TYR A 1 202 ? -18.212 -28.556 -29.263 1.00 76.62 202 TYR A C 1
ATOM 1576 O O . TYR A 1 202 ? -18.963 -29.523 -29.166 1.00 76.62 202 TYR A O 1
ATOM 1584 N N . ARG A 1 203 ? -18.092 -27.854 -30.402 1.00 80.81 203 ARG A N 1
ATOM 1585 C CA . ARG A 1 203 ? -18.849 -28.184 -31.620 1.00 80.81 203 ARG A CA 1
ATOM 1586 C C . ARG A 1 203 ? -17.957 -28.575 -32.793 1.00 80.81 203 ARG A C 1
ATOM 1588 O O . ARG A 1 203 ? -18.000 -29.723 -33.223 1.00 80.81 203 ARG A O 1
ATOM 1595 N N . ALA A 1 204 ? -17.143 -27.650 -33.302 1.00 84.19 204 ALA A N 1
ATOM 1596 C CA . ALA A 1 204 ? -16.267 -27.910 -34.444 1.00 84.19 204 ALA A CA 1
ATOM 1597 C C . ALA A 1 204 ? -15.144 -26.873 -34.574 1.00 84.19 204 ALA A C 1
ATOM 1599 O O . ALA A 1 204 ? -15.255 -25.746 -34.087 1.00 84.19 204 ALA A O 1
ATOM 1600 N N . GLU A 1 205 ? -14.106 -27.252 -35.319 1.00 90.44 205 GLU A N 1
ATOM 1601 C CA . GLU A 1 205 ? -13.047 -26.370 -35.808 1.00 90.44 205 GLU A CA 1
ATOM 1602 C C . GLU A 1 205 ? -12.946 -26.552 -37.325 1.00 90.44 205 GLU A C 1
ATOM 1604 O O . GLU A 1 205 ? -12.766 -27.673 -37.803 1.00 90.44 205 GLU A O 1
ATOM 1609 N N . LEU A 1 206 ? -13.104 -25.474 -38.094 1.00 91.69 206 LEU A N 1
ATOM 1610 C CA . LEU A 1 206 ? -13.072 -25.519 -39.558 1.00 91.69 206 LEU A CA 1
ATOM 1611 C C . LEU A 1 206 ? -12.137 -24.451 -40.114 1.00 91.69 206 LEU A C 1
ATOM 1613 O O . LEU A 1 206 ? -12.090 -23.330 -39.615 1.00 91.69 206 LEU A O 1
ATOM 1617 N N . PHE A 1 207 ? -11.454 -24.786 -41.205 1.00 92.62 207 PHE A N 1
ATOM 1618 C CA . PHE A 1 207 ? -10.604 -23.857 -41.941 1.00 92.62 207 PHE A CA 1
ATOM 1619 C C . PHE A 1 207 ? -11.343 -23.313 -43.162 1.00 92.62 207 PHE A C 1
ATOM 1621 O O . PHE A 1 207 ? -11.972 -24.068 -43.912 1.00 92.62 207 PHE A O 1
ATOM 1628 N N . PHE A 1 208 ? -11.243 -22.006 -43.382 1.00 92.81 208 PHE A N 1
ATOM 1629 C CA . PHE A 1 208 ? -11.837 -21.328 -44.526 1.00 92.81 208 PHE A CA 1
ATOM 1630 C C . PHE A 1 208 ? -10.785 -20.518 -45.258 1.00 92.81 208 PHE A C 1
ATOM 1632 O O . PHE A 1 208 ? -10.134 -19.659 -44.674 1.00 92.81 208 PHE A O 1
ATOM 1639 N N . LYS A 1 209 ? -10.674 -20.758 -46.563 1.00 92.88 209 LYS A N 1
ATOM 1640 C CA . LYS A 1 209 ? -9.921 -19.895 -47.464 1.00 92.88 209 LYS A CA 1
ATOM 1641 C C . LYS A 1 209 ? -10.838 -18.771 -47.944 1.00 92.88 209 LYS A C 1
ATOM 1643 O O . LYS A 1 209 ? -11.823 -19.040 -48.633 1.00 92.88 209 LYS A O 1
ATOM 1648 N N . ILE A 1 210 ? -10.522 -17.534 -47.579 1.00 91.44 210 ILE A N 1
ATOM 1649 C CA . ILE A 1 210 ? -11.303 -16.340 -47.914 1.00 91.44 210 ILE A CA 1
ATOM 1650 C C . ILE A 1 210 ? -10.414 -15.263 -48.533 1.00 91.44 210 ILE A C 1
ATOM 1652 O O . ILE A 1 210 ? -9.225 -15.173 -48.249 1.00 91.44 210 ILE A O 1
ATOM 1656 N N . SER A 1 211 ? -10.989 -14.436 -49.404 1.00 91.38 211 SER A N 1
ATOM 1657 C CA . SER A 1 211 ? -10.272 -13.302 -49.991 1.00 91.38 211 SER A CA 1
ATOM 1658 C C . SER A 1 211 ? -10.281 -12.110 -49.036 1.00 91.38 211 SER A C 1
ATOM 1660 O O . SER A 1 211 ? -11.325 -11.801 -48.455 1.00 91.38 211 SER A O 1
ATOM 1662 N N . ARG A 1 212 ? -9.157 -11.383 -48.956 1.00 86.69 212 ARG A N 1
ATOM 1663 C CA . ARG A 1 212 ? -8.982 -10.187 -48.105 1.00 86.69 212 ARG A CA 1
ATOM 1664 C C . ARG A 1 212 ? -10.053 -9.111 -48.307 1.00 86.69 212 ARG A C 1
ATOM 1666 O O . ARG A 1 212 ? -10.355 -8.376 -47.380 1.00 86.69 212 ARG A O 1
ATOM 1673 N N . LYS A 1 213 ? -10.664 -9.065 -49.497 1.00 89.12 213 LYS A N 1
ATOM 1674 C CA . LYS A 1 213 ? -11.650 -8.047 -49.903 1.00 89.12 213 LYS A CA 1
ATOM 1675 C C . LYS A 1 213 ? -13.105 -8.511 -49.834 1.00 89.12 213 LYS A C 1
ATOM 1677 O O . LYS A 1 213 ? -14.007 -7.767 -50.211 1.00 89.12 213 LYS A O 1
ATOM 1682 N N . THR A 1 214 ? -13.357 -9.758 -49.438 1.00 91.94 214 THR A N 1
ATOM 1683 C CA . THR A 1 214 ? -14.720 -10.305 -49.395 1.00 91.94 214 THR A CA 1
ATOM 1684 C C . THR A 1 214 ? -15.318 -10.121 -48.007 1.00 91.94 214 THR A C 1
ATOM 1686 O O . THR A 1 214 ? -14.677 -10.456 -47.020 1.00 91.94 214 THR A O 1
ATOM 1689 N N . LYS A 1 215 ? -16.562 -9.632 -47.935 1.00 94.69 215 LYS A N 1
ATOM 1690 C CA . LYS A 1 215 ? -17.296 -9.474 -46.672 1.00 94.69 215 LYS A CA 1
ATOM 1691 C C . LYS A 1 215 ? -17.388 -10.785 -45.882 1.00 94.69 215 LYS A C 1
ATOM 1693 O O . LYS A 1 215 ? -17.671 -11.841 -46.459 1.00 94.69 215 LYS A O 1
ATOM 1698 N N . LEU A 1 216 ? -17.242 -10.689 -44.562 1.00 92.69 216 LEU A N 1
ATOM 1699 C CA . LEU A 1 216 ? -17.306 -11.814 -43.625 1.00 92.69 216 LEU A CA 1
ATOM 1700 C C . LEU A 1 216 ? -18.696 -12.469 -43.548 1.00 92.69 216 LEU A C 1
ATOM 1702 O O . LEU A 1 216 ? -18.795 -13.637 -43.184 1.00 92.69 216 LEU A O 1
ATOM 1706 N N . SER A 1 217 ? -19.762 -11.801 -43.997 1.00 92.31 217 SER A N 1
ATOM 1707 C CA . SER A 1 217 ? -21.113 -12.381 -44.123 1.00 92.31 217 SER A CA 1
ATOM 1708 C C . SER A 1 217 ? -21.139 -13.718 -44.866 1.00 92.31 217 SER A C 1
ATOM 1710 O O . SER A 1 217 ? -21.878 -14.627 -44.480 1.00 92.31 217 SER A O 1
ATOM 1712 N N . ARG A 1 218 ? -20.304 -13.881 -45.901 1.00 91.62 218 ARG A N 1
ATOM 1713 C CA . ARG A 1 218 ? -20.193 -15.153 -46.632 1.00 91.62 218 ARG A CA 1
ATOM 1714 C C . ARG A 1 218 ? -19.577 -16.259 -45.776 1.00 91.62 218 ARG A C 1
ATOM 1716 O O . ARG A 1 218 ? -20.050 -17.389 -45.830 1.00 91.62 218 ARG A O 1
ATOM 1723 N N . LEU A 1 219 ? -18.555 -15.929 -44.983 1.00 93.19 219 LEU A N 1
ATOM 1724 C CA . LEU A 1 219 ? -17.929 -16.851 -44.033 1.00 93.19 219 LEU A CA 1
ATOM 1725 C C . LEU A 1 219 ? -18.936 -17.275 -42.955 1.00 93.19 219 LEU A C 1
ATOM 1727 O O . LEU A 1 219 ? -19.087 -18.466 -42.700 1.00 93.19 219 LEU A O 1
ATOM 1731 N N . PHE A 1 220 ? -19.654 -16.316 -42.367 1.00 93.62 220 PHE A N 1
ATOM 1732 C CA . PHE A 1 220 ? -20.623 -16.575 -41.297 1.00 93.62 220 PHE A CA 1
ATOM 1733 C C . PHE A 1 220 ? -21.794 -17.425 -41.774 1.00 93.62 220 PHE A C 1
ATOM 1735 O O . PHE A 1 220 ? -22.157 -18.391 -41.112 1.00 93.62 220 PHE A O 1
ATOM 1742 N N . THR A 1 221 ? -22.331 -17.132 -42.960 1.00 90.56 221 THR A N 1
ATOM 1743 C CA . THR A 1 221 ? -23.403 -17.940 -43.560 1.00 90.56 221 THR A CA 1
ATOM 1744 C C . THR A 1 221 ? -22.924 -19.372 -43.809 1.00 90.56 221 THR A C 1
ATOM 1746 O O . THR A 1 221 ? -23.578 -20.323 -43.388 1.00 90.56 221 THR A O 1
ATOM 1749 N N . ALA A 1 222 ? -21.731 -19.538 -44.396 1.00 91.31 222 ALA A N 1
ATOM 1750 C CA . ALA A 1 222 ? -21.153 -20.857 -44.652 1.00 91.31 222 ALA A CA 1
ATOM 1751 C C . ALA A 1 222 ? -20.858 -21.648 -43.363 1.00 91.31 222 ALA A C 1
ATOM 1753 O O . ALA A 1 222 ? -20.976 -22.874 -43.351 1.00 91.31 222 ALA A O 1
ATOM 1754 N N . TRP A 1 223 ? -20.474 -20.971 -42.276 1.00 92.00 223 TRP A N 1
ATOM 1755 C CA . TRP A 1 223 ? -20.322 -21.584 -40.958 1.00 92.00 223 TRP A CA 1
ATOM 1756 C C . TRP A 1 223 ? -21.667 -22.058 -40.398 1.00 92.00 223 TRP A C 1
ATOM 1758 O O . TRP A 1 223 ? -21.809 -23.235 -40.063 1.00 92.00 223 TRP A O 1
ATOM 1768 N N . THR A 1 224 ? -22.659 -21.166 -40.336 1.00 89.88 224 THR A N 1
ATOM 1769 C CA . THR A 1 224 ? -23.978 -21.451 -39.754 1.00 89.88 224 THR A CA 1
ATOM 1770 C C . THR A 1 224 ? -24.689 -22.581 -40.498 1.00 89.88 224 THR A C 1
ATOM 1772 O O . THR A 1 224 ? -25.209 -23.496 -39.862 1.00 89.88 224 THR A O 1
ATOM 1775 N N . GLU A 1 225 ? -24.638 -22.598 -41.834 1.00 88.00 225 GLU A N 1
ATOM 1776 C CA . GLU A 1 225 ? -25.203 -23.686 -42.646 1.00 88.00 225 GLU A CA 1
ATOM 1777 C C . GLU A 1 225 ? -24.538 -25.040 -42.356 1.00 88.00 225 GLU A C 1
ATOM 1779 O O . GLU A 1 225 ? -25.217 -26.064 -42.230 1.00 88.00 225 GLU A O 1
ATOM 1784 N N . ARG A 1 226 ? -23.207 -25.068 -42.199 1.00 85.19 226 ARG A N 1
ATOM 1785 C CA . ARG A 1 226 ? -22.469 -26.293 -41.850 1.00 85.19 226 ARG A CA 1
ATOM 1786 C C . ARG A 1 226 ? -22.790 -26.781 -40.442 1.00 85.19 226 ARG A C 1
ATOM 1788 O O . ARG A 1 226 ? -22.888 -27.985 -40.235 1.00 85.19 226 ARG A O 1
ATOM 1795 N N . MET A 1 227 ? -22.984 -25.874 -39.487 1.00 86.25 227 MET A N 1
ATOM 1796 C CA . MET A 1 227 ? -23.382 -26.255 -38.130 1.00 86.25 227 MET A CA 1
ATOM 1797 C C . MET A 1 227 ? -24.818 -26.784 -38.090 1.00 86.25 227 MET A C 1
ATOM 1799 O O . MET A 1 227 ? -25.057 -27.789 -37.419 1.00 86.25 227 MET A O 1
ATOM 1803 N N . ALA A 1 228 ? -25.747 -26.160 -38.826 1.00 79.75 228 ALA A N 1
ATOM 1804 C CA . ALA A 1 228 ? -27.154 -26.571 -38.903 1.00 79.75 228 ALA A CA 1
ATOM 1805 C C . ALA A 1 228 ? -27.321 -27.939 -39.569 1.00 79.75 228 ALA A C 1
ATOM 1807 O O . ALA A 1 228 ? -28.044 -28.801 -39.074 1.00 79.75 228 ALA A O 1
ATOM 1808 N N . THR A 1 229 ? -26.588 -28.182 -40.654 1.00 77.44 229 THR A N 1
ATOM 1809 C CA . THR A 1 229 ? -26.574 -29.494 -41.314 1.00 77.44 229 THR A CA 1
ATOM 1810 C C . THR A 1 229 ? -25.883 -30.563 -40.467 1.00 77.44 229 THR A C 1
ATOM 1812 O O . THR A 1 229 ? -26.370 -31.690 -40.409 1.00 77.44 229 THR A O 1
ATOM 1815 N N . ALA A 1 230 ? -24.804 -30.230 -39.748 1.00 70.25 230 ALA A N 1
ATOM 1816 C CA . ALA A 1 230 ? -24.183 -31.149 -38.792 1.00 70.25 230 ALA A CA 1
ATOM 1817 C C . ALA A 1 230 ? -25.131 -31.528 -37.638 1.00 70.25 230 ALA A C 1
ATOM 1819 O O . ALA A 1 230 ? -25.087 -32.664 -37.172 1.00 70.25 230 ALA A O 1
ATOM 1820 N N . GLU A 1 231 ? -26.021 -30.625 -37.215 1.00 66.56 231 GLU A N 1
ATOM 1821 C CA . GLU A 1 231 ? -27.063 -30.918 -36.222 1.00 66.56 231 GLU A CA 1
ATOM 1822 C C . GLU A 1 231 ? -28.143 -31.857 -36.763 1.00 66.56 231 GLU A C 1
ATOM 1824 O O . GLU A 1 231 ? -28.482 -32.841 -36.107 1.00 66.56 231 GLU A O 1
ATOM 1829 N N . GLU A 1 232 ? -28.636 -31.608 -37.986 1.00 65.75 232 GLU A N 1
ATOM 1830 C CA . GLU A 1 232 ? -29.572 -32.515 -38.668 1.00 65.75 232 GLU A CA 1
ATOM 1831 C C . GLU A 1 232 ? -28.961 -33.928 -38.813 1.00 65.75 232 GLU A C 1
ATOM 1833 O O . GLU A 1 232 ? -29.657 -34.932 -38.628 1.00 65.75 232 GLU A O 1
ATOM 1838 N N . VAL A 1 233 ? -27.653 -34.029 -39.087 1.00 65.69 233 VAL A N 1
ATOM 1839 C CA . VAL A 1 233 ? -26.919 -35.306 -39.175 1.00 65.69 233 VAL A CA 1
ATOM 1840 C C . VAL A 1 233 ? -26.725 -35.960 -37.800 1.00 65.69 233 VAL A C 1
ATOM 1842 O O . VAL A 1 233 ? -26.938 -37.165 -37.668 1.00 65.69 233 VAL A O 1
ATOM 1845 N N . ALA A 1 234 ? -26.385 -35.197 -36.759 1.00 60.56 234 ALA A N 1
ATOM 1846 C CA . ALA A 1 234 ? -26.239 -35.720 -35.398 1.00 60.56 234 ALA A CA 1
ATOM 1847 C C . ALA A 1 234 ? -27.572 -36.250 -34.833 1.00 60.56 234 ALA A C 1
ATOM 1849 O O . ALA A 1 234 ? -27.602 -37.312 -34.215 1.00 60.56 234 ALA A O 1
ATOM 1850 N N . LEU A 1 235 ? -28.689 -35.568 -35.115 1.00 58.47 235 LEU A N 1
ATOM 1851 C CA . LEU A 1 235 ? -30.042 -36.000 -34.735 1.00 58.47 235 LEU A CA 1
ATOM 1852 C C . LEU A 1 235 ? -30.537 -37.215 -35.537 1.00 58.47 235 LEU A C 1
ATOM 1854 O O . LEU A 1 235 ? -31.412 -37.945 -35.070 1.00 58.47 235 LEU A O 1
ATOM 1858 N N . SER A 1 236 ? -30.007 -37.446 -36.743 1.00 57.09 236 SER A N 1
ATOM 1859 C CA . SER A 1 236 ? -30.380 -38.592 -37.586 1.00 57.09 236 SER A CA 1
ATOM 1860 C C . SER A 1 236 ? -29.477 -39.820 -37.403 1.00 57.09 236 SER A C 1
ATOM 1862 O O . SER A 1 236 ? -29.927 -40.937 -37.666 1.00 57.09 236 SER A O 1
ATOM 1864 N N . GLN A 1 237 ? -28.255 -39.663 -36.878 1.00 50.12 237 GLN A N 1
ATOM 1865 C CA . GLN A 1 237 ? -27.339 -40.774 -36.577 1.00 50.12 237 GLN A CA 1
ATOM 1866 C C . GLN A 1 237 ? -27.756 -41.659 -35.387 1.00 50.12 237 GLN A C 1
ATOM 1868 O O . GLN A 1 237 ? -27.227 -42.763 -35.260 1.00 50.12 237 GLN A O 1
ATOM 1873 N N . ASP A 1 238 ? -28.765 -41.268 -34.599 1.00 44.34 238 ASP A N 1
ATOM 1874 C CA . ASP A 1 238 ? -29.407 -42.147 -33.601 1.00 44.34 238 ASP A CA 1
ATOM 1875 C C . ASP A 1 238 ? -30.264 -43.271 -34.241 1.00 44.34 238 ASP A C 1
ATOM 1877 O O . ASP A 1 238 ? -30.837 -44.127 -33.568 1.00 44.34 238 ASP A O 1
ATOM 1881 N N . LYS A 1 239 ? -30.318 -43.344 -35.580 1.00 44.81 239 LYS A N 1
ATOM 1882 C CA . LYS A 1 239 ? -30.750 -44.540 -36.320 1.00 44.81 239 LYS A CA 1
ATOM 1883 C C . LYS A 1 239 ? -29.625 -44.998 -37.245 1.00 44.81 239 LYS A C 1
ATOM 1885 O O . LYS A 1 239 ? -29.497 -44.547 -38.377 1.00 44.81 239 LYS A O 1
ATOM 1890 N N . GLY A 1 240 ? -28.785 -45.890 -36.723 1.00 36.81 240 GLY A N 1
ATOM 1891 C CA . GLY A 1 240 ? -27.497 -46.266 -37.301 1.00 36.81 240 GLY A CA 1
ATOM 1892 C C . GLY A 1 240 ? -27.491 -46.693 -38.777 1.00 36.81 240 GLY A C 1
ATOM 1893 O O . GLY A 1 240 ? -28.221 -47.597 -39.183 1.00 36.81 240 GLY A O 1
ATOM 1894 N N . LYS A 1 241 ? -26.569 -46.084 -39.537 1.00 34.78 241 LYS A N 1
ATOM 1895 C CA . LYS A 1 241 ? -25.658 -46.697 -40.529 1.00 34.78 241 LYS A CA 1
ATOM 1896 C C . LYS A 1 241 ? -24.769 -45.610 -41.161 1.00 34.78 241 LYS A C 1
ATOM 1898 O O . LYS A 1 241 ? -25.271 -44.591 -41.620 1.00 34.78 241 LYS A O 1
ATOM 1903 N N . SER A 1 242 ? -23.457 -45.845 -41.195 1.00 32.41 242 SER A N 1
ATOM 1904 C CA . SER A 1 242 ? -22.446 -44.989 -41.850 1.00 32.41 242 SER A CA 1
ATOM 1905 C C . SER A 1 242 ? -22.207 -45.423 -43.323 1.00 32.41 242 SER A C 1
ATOM 1907 O O . SER A 1 242 ? -22.837 -46.381 -43.771 1.00 32.41 242 SER A O 1
ATOM 1909 N N . PRO A 1 243 ? -21.345 -44.754 -44.118 1.00 49.47 243 PRO A N 1
ATOM 1910 C CA . PRO A 1 243 ? -21.789 -43.73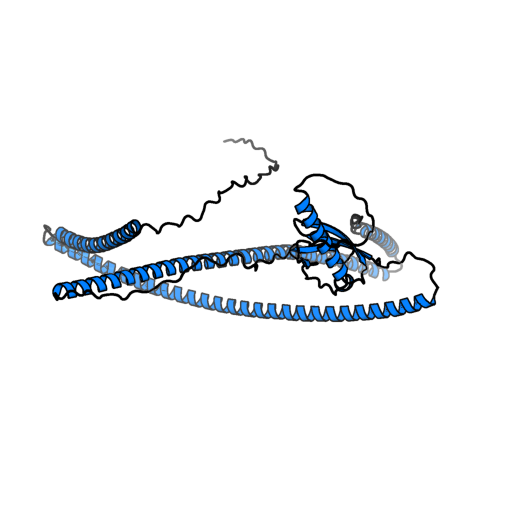5 -45.070 1.00 49.47 243 PRO A CA 1
ATOM 1911 C C . PRO A 1 243 ? -21.348 -44.031 -46.520 1.00 49.47 243 PRO A C 1
ATOM 1913 O O . PRO A 1 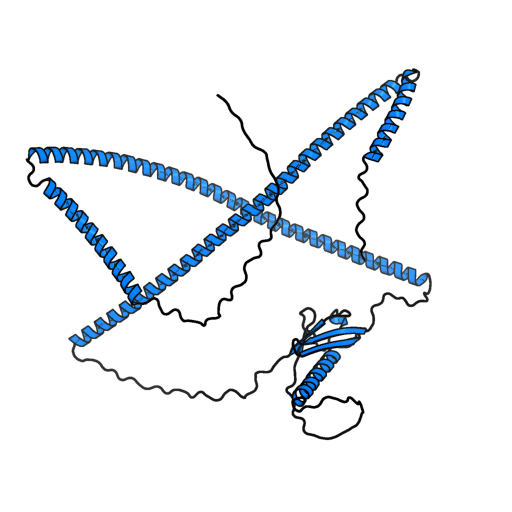243 ? -20.346 -44.700 -46.753 1.00 49.47 243 PRO A O 1
ATOM 1916 N N . VAL A 1 244 ? -22.034 -43.458 -47.512 1.00 29.62 244 VAL A N 1
ATOM 1917 C CA . VAL A 1 244 ? -21.476 -43.270 -48.863 1.00 29.62 244 VAL A CA 1
ATOM 1918 C C . VAL A 1 244 ? -21.831 -41.864 -49.328 1.00 29.62 244 VAL A C 1
ATOM 1920 O O . VAL A 1 244 ? -22.999 -41.492 -49.392 1.00 29.62 244 VAL A O 1
ATOM 1923 N N . VAL A 1 245 ? -20.794 -41.079 -49.611 1.00 35.97 245 VAL A N 1
ATOM 1924 C CA . VAL A 1 245 ? -20.890 -39.764 -50.241 1.00 35.97 245 VAL A CA 1
ATOM 1925 C C . VAL A 1 245 ? -20.987 -39.977 -51.747 1.00 35.97 245 VAL A C 1
ATOM 1927 O O . VAL A 1 245 ? -20.114 -40.602 -52.348 1.00 35.97 245 VAL A O 1
ATOM 1930 N N . THR A 1 246 ? -22.021 -39.431 -52.377 1.00 27.36 246 THR A N 1
ATOM 1931 C CA . THR A 1 246 ? -22.024 -39.166 -53.819 1.00 27.36 246 THR A CA 1
ATOM 1932 C C . THR A 1 246 ? -22.774 -37.863 -54.049 1.00 27.36 246 THR A C 1
ATOM 1934 O O . THR A 1 246 ? -23.901 -37.688 -53.593 1.00 27.36 246 THR A O 1
ATOM 1937 N N . VAL A 1 247 ? -22.087 -36.915 -54.678 1.00 38.47 247 VAL A N 1
ATOM 1938 C CA . VAL A 1 247 ? -22.597 -35.593 -55.034 1.00 38.47 247 VAL A CA 1
ATOM 1939 C C . VAL A 1 247 ? -23.274 -35.716 -56.393 1.00 38.47 247 VAL A C 1
ATOM 1941 O O . VAL A 1 247 ? -22.580 -35.965 -57.372 1.00 38.47 247 VAL A O 1
ATOM 1944 N N . GLU A 1 248 ? -24.585 -35.489 -56.471 1.00 28.16 248 GLU A N 1
ATOM 1945 C CA . GLU A 1 248 ? -25.262 -35.173 -57.733 1.00 28.16 248 GLU A CA 1
ATOM 1946 C C . GLU A 1 248 ? -26.304 -34.062 -57.545 1.00 28.16 248 GLU A C 1
ATOM 1948 O O . GLU A 1 248 ? -27.064 -34.028 -56.578 1.00 28.16 248 GLU A O 1
ATOM 1953 N N . SER A 1 249 ? -26.291 -33.126 -58.497 1.00 35.62 249 SER A N 1
ATOM 1954 C CA . SER A 1 249 ? -27.281 -32.064 -58.684 1.00 35.62 249 SER A CA 1
ATOM 1955 C C . SER A 1 249 ? -28.622 -32.637 -59.144 1.00 35.62 249 SER A C 1
ATOM 1957 O O . SER A 1 249 ? -28.660 -33.409 -60.096 1.00 35.62 249 SER A O 1
ATOM 1959 N N . GLY A 1 250 ? -29.732 -32.168 -58.571 1.00 29.38 250 GLY A N 1
ATOM 1960 C CA . GLY A 1 250 ? -31.070 -32.485 -59.072 1.00 29.38 250 GLY A CA 1
ATOM 1961 C C . GLY A 1 250 ? -32.180 -31.746 -58.326 1.00 29.38 250 GLY A C 1
ATOM 1962 O O . GLY A 1 250 ? -32.202 -31.718 -57.102 1.00 29.38 250 GLY A O 1
ATOM 1963 N N . LYS A 1 251 ? -33.071 -31.117 -59.093 1.00 33.00 251 LYS A N 1
ATOM 1964 C CA . LYS A 1 251 ? -34.193 -30.258 -58.685 1.00 33.00 251 LYS A CA 1
ATOM 1965 C C . LYS A 1 251 ? -35.355 -30.992 -57.992 1.00 33.00 251 LYS A C 1
ATOM 1967 O O . LYS A 1 251 ? -35.673 -32.119 -58.345 1.00 33.00 251 LYS A O 1
ATOM 1972 N N . ASP A 1 252 ? -36.031 -30.217 -57.138 1.00 38.88 252 ASP A N 1
ATOM 1973 C CA . ASP A 1 252 ? -37.447 -30.241 -56.727 1.00 38.88 252 ASP A CA 1
ATOM 1974 C C . ASP A 1 252 ? -38.051 -31.517 -56.103 1.00 38.88 252 ASP A C 1
ATOM 1976 O O . ASP A 1 252 ? -38.423 -32.457 -56.797 1.00 38.88 252 ASP A O 1
ATOM 1980 N N . ALA A 1 253 ? -38.356 -31.450 -54.797 1.00 34.66 253 ALA A N 1
ATOM 1981 C CA . ALA A 1 253 ? -39.546 -32.088 -54.221 1.00 34.66 253 ALA A CA 1
ATOM 1982 C C . ALA A 1 253 ? -39.988 -31.421 -52.902 1.00 34.66 253 ALA A C 1
ATOM 1984 O O . ALA A 1 253 ? -39.229 -31.250 -51.952 1.00 34.66 253 ALA A O 1
ATOM 1985 N N . LYS A 1 254 ? -41.270 -31.059 -52.871 1.00 41.31 254 LYS A N 1
ATOM 1986 C CA . LYS A 1 254 ? -42.018 -30.381 -51.808 1.00 41.31 254 LYS A CA 1
ATOM 1987 C C . LYS A 1 254 ? -42.232 -31.327 -50.615 1.00 41.31 254 LYS A C 1
ATOM 1989 O O . LYS A 1 254 ? -42.978 -32.294 -50.727 1.00 41.31 254 LYS A O 1
ATOM 1994 N N . GLY A 1 255 ? -41.622 -31.025 -49.469 1.00 34.31 255 GLY A N 1
ATOM 1995 C CA . GLY A 1 255 ? -41.789 -31.765 -48.215 1.00 34.31 255 GLY A CA 1
ATOM 1996 C C . GLY A 1 255 ? -41.628 -30.837 -47.012 1.00 34.31 255 GLY A C 1
ATOM 1997 O O . GLY A 1 255 ? -40.666 -30.083 -46.928 1.00 34.31 255 GLY A O 1
ATOM 1998 N N . LYS A 1 256 ? -42.610 -30.855 -46.109 1.00 41.53 256 LYS A N 1
ATOM 1999 C CA . LYS A 1 256 ? -42.729 -30.000 -44.919 1.00 41.53 256 LYS A CA 1
ATOM 2000 C C . LYS A 1 256 ? -41.541 -30.263 -43.969 1.00 41.53 256 LYS A C 1
ATOM 2002 O O . LYS A 1 256 ? -41.577 -31.230 -43.211 1.00 41.53 256 LYS A O 1
ATOM 2007 N N . LYS A 1 257 ? -40.474 -29.454 -44.049 1.00 35.38 257 LYS A N 1
ATOM 2008 C CA . LYS A 1 257 ? -39.320 -29.525 -43.134 1.00 35.38 257 LYS A CA 1
ATOM 2009 C C . LYS A 1 257 ? -39.744 -29.025 -41.748 1.00 35.38 257 LYS A C 1
ATOM 2011 O O . LYS A 1 257 ? -40.359 -27.970 -41.636 1.00 35.38 257 LYS A O 1
ATOM 2016 N N . ARG A 1 258 ? -39.419 -29.794 -40.703 1.00 39.72 258 ARG A N 1
ATOM 2017 C CA . ARG A 1 258 ? -39.334 -29.283 -39.328 1.00 39.72 258 ARG A CA 1
ATOM 2018 C C . ARG A 1 258 ? -38.313 -28.145 -39.348 1.00 39.72 258 ARG A C 1
ATOM 2020 O O . ARG A 1 258 ? -37.172 -28.390 -39.727 1.00 39.72 258 ARG A O 1
ATOM 2027 N N . GLU A 1 259 ? -38.724 -26.932 -38.998 1.00 43.44 259 GLU A N 1
ATOM 2028 C CA . GLU A 1 259 ? -37.789 -25.830 -38.773 1.00 43.44 259 GLU A CA 1
ATOM 2029 C C . GLU A 1 259 ? -36.977 -26.171 -37.522 1.00 43.44 259 GLU A C 1
ATOM 2031 O O . GLU A 1 259 ? -37.509 -26.204 -36.413 1.00 43.44 259 GLU A O 1
ATOM 2036 N N . ALA A 1 260 ? -35.708 -26.533 -37.718 1.00 47.34 260 ALA A N 1
ATOM 2037 C CA . ALA A 1 260 ? -34.752 -26.578 -36.624 1.00 47.34 260 ALA A CA 1
ATOM 2038 C C . ALA A 1 260 ? -34.612 -25.156 -36.050 1.00 47.34 260 ALA A C 1
ATOM 2040 O O . ALA A 1 260 ? -34.696 -24.193 -36.822 1.00 47.34 260 ALA A O 1
ATOM 2041 N N . PRO A 1 261 ? -34.422 -24.998 -34.728 1.00 54.34 261 PRO A N 1
ATOM 2042 C CA . PRO A 1 261 ? -34.182 -23.686 -34.141 1.00 54.34 261 PRO A CA 1
ATOM 2043 C C . PRO A 1 261 ? -33.010 -23.017 -34.866 1.00 54.34 261 PRO A C 1
ATOM 2045 O O . PRO A 1 261 ? -31.982 -23.645 -35.121 1.00 54.34 261 PRO A O 1
ATOM 2048 N N . ALA A 1 262 ? -33.191 -21.756 -35.260 1.00 63.88 262 A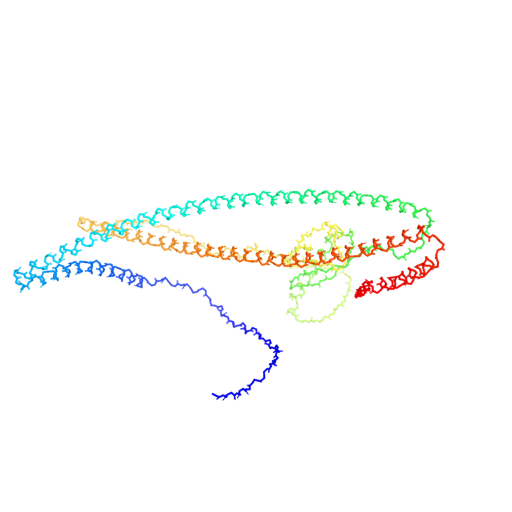LA A N 1
ATOM 2049 C CA . ALA A 1 262 ? -32.176 -21.008 -35.986 1.00 63.88 262 ALA A CA 1
ATOM 2050 C C . ALA A 1 262 ? -30.951 -20.809 -35.082 1.00 63.88 262 ALA A C 1
ATOM 2052 O O . ALA A 1 262 ? -30.932 -19.917 -34.231 1.00 63.88 262 ALA A O 1
ATOM 2053 N N . MET A 1 263 ? -29.932 -21.655 -35.251 1.00 73.19 263 MET A N 1
ATOM 2054 C CA . MET A 1 263 ? -28.671 -21.489 -34.540 1.00 73.19 263 MET A CA 1
ATOM 2055 C C . MET A 1 263 ? -28.079 -20.125 -34.867 1.00 73.19 263 MET A C 1
ATOM 2057 O O . MET A 1 263 ? -27.767 -19.814 -36.018 1.00 73.19 263 MET A O 1
ATOM 2061 N N . THR A 1 264 ? -27.935 -19.314 -33.827 1.00 82.94 264 THR A N 1
ATOM 2062 C CA . THR A 1 264 ? -27.415 -17.957 -33.926 1.00 82.94 264 THR A CA 1
ATOM 2063 C C . THR A 1 264 ? -26.027 -17.930 -33.304 1.00 82.94 264 THR A C 1
ATOM 2065 O O . THR A 1 264 ? -25.844 -18.400 -32.185 1.00 82.94 264 THR A O 1
ATOM 2068 N N . PHE A 1 265 ? -25.044 -17.388 -34.022 1.00 88.06 265 PHE A N 1
ATOM 2069 C CA . PHE A 1 265 ? -23.655 -17.313 -33.569 1.00 88.06 265 PHE A CA 1
ATOM 2070 C C . PHE A 1 265 ? -23.190 -15.861 -33.462 1.00 88.06 265 PHE A C 1
ATOM 2072 O O . PHE A 1 265 ? -23.488 -15.044 -34.334 1.00 88.06 265 PHE A O 1
ATOM 2079 N N . LEU A 1 266 ? -22.405 -15.565 -32.427 1.00 89.25 266 LEU A N 1
ATOM 2080 C CA . LEU A 1 266 ? -21.601 -14.352 -32.322 1.00 89.25 266 LEU A CA 1
ATOM 2081 C C . LEU A 1 266 ? -20.154 -14.674 -32.712 1.00 89.25 266 LEU A C 1
ATOM 2083 O O . LEU A 1 266 ? -19.555 -15.587 -32.144 1.00 89.25 266 LEU A O 1
ATOM 2087 N N . PHE A 1 267 ? -19.583 -13.921 -33.651 1.00 93.12 267 PHE A N 1
ATOM 2088 C CA . PHE A 1 267 ? -18.211 -14.125 -34.118 1.00 93.12 267 PHE A CA 1
ATOM 2089 C C . PHE A 1 267 ? -17.272 -13.087 -33.510 1.00 93.12 267 PHE A C 1
ATOM 2091 O O . PHE A 1 267 ? -17.581 -11.895 -33.498 1.00 93.12 267 PHE A O 1
ATOM 2098 N N . THR A 1 268 ? -16.116 -13.534 -33.021 1.00 90.62 268 THR A N 1
ATOM 2099 C CA . THR A 1 268 ? -15.101 -12.653 -32.433 1.00 90.62 268 THR A CA 1
ATOM 2100 C C . THR A 1 268 ? -13.690 -13.001 -32.905 1.00 90.62 268 THR A C 1
ATOM 2102 O O . THR A 1 268 ? -13.356 -14.173 -33.066 1.00 90.62 268 THR A O 1
ATOM 2105 N N . HIS A 1 269 ? -12.852 -11.983 -33.108 1.00 89.62 269 HIS A N 1
ATOM 2106 C CA . HIS A 1 269 ? -11.428 -12.099 -33.456 1.00 89.62 269 HIS A CA 1
ATOM 2107 C C . HIS A 1 269 ? -10.632 -11.136 -32.572 1.00 89.62 269 HIS A C 1
ATOM 2109 O O . HIS A 1 269 ? -11.030 -9.988 -32.377 1.00 89.62 269 HIS A O 1
ATOM 2115 N N . VAL A 1 270 ? -9.578 -11.645 -31.923 1.00 85.00 270 VAL A N 1
ATOM 2116 C CA . VAL A 1 270 ? -8.758 -10.909 -30.931 1.00 85.00 270 VAL A CA 1
ATOM 2117 C C . VAL A 1 270 ? -9.618 -10.190 -29.867 1.00 85.00 270 VAL A C 1
ATOM 2119 O O . VAL A 1 270 ? -9.355 -9.062 -29.452 1.00 85.00 270 VAL A O 1
ATOM 2122 N N . GLY A 1 271 ? -10.710 -10.834 -29.439 1.00 78.44 271 GLY A N 1
ATOM 2123 C CA . GLY A 1 271 ? -11.635 -10.301 -28.433 1.00 78.44 271 GLY A CA 1
ATOM 2124 C C . GLY A 1 271 ? -12.574 -9.185 -28.914 1.00 78.44 271 GLY A C 1
ATOM 2125 O O . GLY A 1 271 ? -13.307 -8.630 -28.097 1.00 78.44 271 GLY A O 1
ATOM 2126 N N . ARG A 1 272 ? -12.589 -8.856 -30.212 1.00 82.81 272 ARG A N 1
ATOM 2127 C CA . ARG A 1 272 ? -13.526 -7.896 -30.819 1.00 82.81 272 ARG A CA 1
ATOM 2128 C C . ARG A 1 272 ? -14.638 -8.631 -31.560 1.00 82.81 272 ARG A C 1
ATOM 2130 O O . ARG A 1 272 ? -14.378 -9.650 -32.191 1.00 82.81 272 ARG A O 1
ATOM 2137 N N . GLY A 1 273 ? -15.864 -8.111 -31.491 1.00 87.56 273 GLY A N 1
ATOM 2138 C CA . GLY A 1 273 ? -16.982 -8.601 -32.301 1.00 87.56 273 GLY A CA 1
ATOM 2139 C C . GLY A 1 273 ? -16.754 -8.313 -33.783 1.00 87.56 273 GLY A C 1
ATOM 2140 O O . GLY A 1 273 ? -16.280 -7.232 -34.131 1.00 87.56 273 GLY A O 1
ATOM 2141 N N . LEU A 1 274 ? -17.063 -9.285 -34.637 1.00 91.38 274 LEU A N 1
ATOM 2142 C CA . LEU A 1 274 ? -16.975 -9.146 -36.086 1.00 91.38 274 LEU A CA 1
ATOM 2143 C C . LEU A 1 274 ? -18.366 -8.930 -36.681 1.00 91.38 274 LEU A C 1
ATOM 2145 O O . LEU A 1 274 ? -19.258 -9.760 -36.507 1.00 91.38 274 LEU A O 1
ATOM 2149 N N . GLU A 1 275 ? -18.520 -7.850 -37.442 1.00 90.94 275 GLU A N 1
ATOM 2150 C CA . GLU A 1 275 ? -19.765 -7.546 -38.145 1.00 90.94 275 GLU A CA 1
ATOM 2151 C C . GLU A 1 275 ? -19.803 -8.217 -39.534 1.00 90.94 275 GLU A C 1
ATOM 2153 O O . GLU A 1 275 ? -18.774 -8.281 -40.217 1.00 90.94 275 GLU A O 1
ATOM 2158 N N . PRO A 1 276 ? -20.974 -8.676 -40.022 1.00 90.69 276 PRO A N 1
ATOM 2159 C CA . PRO A 1 276 ? -21.095 -9.351 -41.323 1.00 90.69 276 PRO A CA 1
ATOM 2160 C C . PRO A 1 276 ? -20.634 -8.514 -42.529 1.00 90.69 276 PRO A C 1
ATOM 2162 O O . PRO A 1 276 ? -20.290 -9.064 -43.581 1.00 90.69 276 PRO A O 1
ATOM 2165 N N . ASP A 1 277 ? -20.645 -7.188 -42.402 1.00 90.75 277 ASP A N 1
ATOM 2166 C CA . ASP A 1 277 ? -20.286 -6.261 -43.474 1.00 90.75 277 ASP A CA 1
ATOM 2167 C C . ASP A 1 277 ? -18.791 -5.925 -43.558 1.00 90.75 277 ASP A C 1
ATOM 2169 O O . ASP A 1 277 ? -18.375 -5.350 -44.566 1.00 90.75 277 ASP A O 1
ATOM 2173 N N . MET A 1 278 ? -17.985 -6.312 -42.563 1.00 90.12 278 MET A N 1
ATOM 2174 C CA . MET A 1 278 ? -16.536 -6.079 -42.553 1.00 90.12 278 MET A CA 1
ATOM 2175 C C . MET A 1 278 ? -15.800 -7.016 -43.514 1.00 90.12 278 MET A C 1
ATOM 2177 O O . MET A 1 278 ? -16.233 -8.150 -43.746 1.00 90.12 278 MET A O 1
ATOM 2181 N N . THR A 1 279 ? -14.665 -6.569 -44.055 1.00 92.00 279 THR A N 1
ATOM 2182 C CA . THR A 1 279 ? -13.717 -7.446 -44.754 1.00 92.00 279 THR A CA 1
ATOM 2183 C C . THR A 1 279 ? -12.595 -7.911 -43.815 1.00 92.00 279 THR A C 1
ATOM 2185 O O . THR A 1 279 ? -12.324 -7.253 -42.809 1.00 92.00 279 THR A O 1
ATOM 2188 N N . PRO A 1 280 ? -11.909 -9.029 -44.118 1.00 90.25 280 PRO A N 1
ATOM 2189 C CA . PRO A 1 280 ? -10.724 -9.443 -43.371 1.00 90.25 280 PRO A CA 1
ATOM 2190 C C . PRO A 1 280 ? -9.621 -8.376 -43.315 1.00 90.25 280 PRO A C 1
ATOM 2192 O O . PRO A 1 280 ? -8.899 -8.307 -42.329 1.00 90.25 280 PRO A O 1
ATOM 2195 N N . GLU A 1 281 ? -9.494 -7.532 -44.345 1.00 86.56 281 GLU A N 1
ATOM 2196 C CA . GLU A 1 281 ? -8.553 -6.403 -44.352 1.00 86.56 281 GLU A CA 1
ATOM 2197 C C . GLU A 1 281 ? -8.969 -5.311 -43.348 1.00 86.56 281 GLU A C 1
ATOM 2199 O O . GLU A 1 281 ? -8.130 -4.844 -42.581 1.00 86.56 281 GLU A O 1
ATOM 2204 N N . ASP A 1 282 ? -10.267 -4.987 -43.263 1.00 88.12 282 ASP A N 1
ATOM 2205 C CA . ASP A 1 282 ? -10.803 -4.023 -42.280 1.00 88.12 282 ASP A CA 1
ATOM 2206 C C . ASP A 1 282 ? -10.681 -4.530 -40.834 1.00 88.12 282 ASP A C 1
ATOM 2208 O O . ASP A 1 282 ? -10.501 -3.749 -39.901 1.00 88.12 282 ASP A O 1
ATOM 2212 N N . ALA A 1 283 ? -10.788 -5.848 -40.647 1.00 84.38 283 ALA A N 1
ATOM 2213 C CA . ALA A 1 283 ? -10.607 -6.523 -39.364 1.00 84.38 283 ALA A CA 1
ATOM 2214 C C . ALA A 1 283 ? -9.127 -6.792 -39.021 1.00 84.38 283 ALA A C 1
ATOM 2216 O O . ALA A 1 283 ? -8.853 -7.371 -37.972 1.00 84.38 283 ALA A O 1
ATOM 2217 N N . ALA A 1 284 ? -8.187 -6.370 -39.880 1.00 87.00 284 ALA A N 1
ATOM 2218 C CA . ALA A 1 284 ? -6.749 -6.606 -39.740 1.00 87.00 284 ALA A CA 1
ATOM 2219 C C . ALA A 1 284 ? -6.391 -8.092 -39.523 1.00 87.00 284 ALA A C 1
ATOM 2221 O O . ALA A 1 284 ? -5.559 -8.421 -38.682 1.00 87.00 284 ALA A O 1
ATOM 2222 N N . MET A 1 285 ? -7.038 -8.989 -40.275 1.00 85.81 285 MET A N 1
ATOM 2223 C CA . MET A 1 285 ? -6.811 -10.432 -40.191 1.00 85.81 285 MET A CA 1
ATOM 2224 C C . MET A 1 285 ? -5.597 -10.877 -41.014 1.00 85.81 285 MET A C 1
ATOM 2226 O O . MET A 1 285 ? -5.425 -10.511 -42.189 1.00 85.81 285 MET A O 1
ATOM 2230 N N . GLU A 1 286 ? -4.794 -11.746 -40.414 1.00 86.06 286 GLU A N 1
ATOM 2231 C CA . GLU A 1 286 ? -3.638 -12.383 -41.034 1.00 86.06 286 GLU A CA 1
ATOM 2232 C C . GLU A 1 286 ? -3.917 -13.849 -41.407 1.00 86.06 286 GLU A C 1
ATOM 2234 O O . GLU A 1 286 ? -4.967 -14.420 -41.106 1.00 86.06 286 GLU A O 1
ATOM 2239 N N . ASP A 1 287 ? -3.004 -14.440 -42.180 1.00 87.38 287 ASP A N 1
ATOM 2240 C CA . ASP A 1 287 ? -3.109 -15.847 -42.573 1.00 87.38 287 ASP A CA 1
ATOM 2241 C C . ASP A 1 287 ? -2.838 -16.740 -41.353 1.00 87.38 287 ASP A C 1
ATOM 2243 O O . ASP A 1 287 ? -1.820 -16.581 -40.686 1.00 87.38 287 ASP A O 1
ATOM 2247 N N . GLY A 1 288 ? -3.749 -17.669 -41.058 1.00 81.56 288 GLY A N 1
ATOM 2248 C CA . GLY A 1 288 ? -3.680 -18.543 -39.883 1.00 81.56 288 GLY A CA 1
ATOM 2249 C C . GLY A 1 288 ? -4.460 -18.055 -38.657 1.00 81.56 288 GLY A C 1
ATOM 2250 O O . GLY A 1 288 ? -4.501 -18.774 -37.659 1.00 81.56 288 GLY A O 1
ATOM 2251 N N . ASP A 1 289 ? -5.116 -16.894 -38.729 1.00 89.12 289 ASP A N 1
ATOM 2252 C CA . ASP A 1 289 ? -5.862 -16.325 -37.603 1.00 89.12 289 ASP A CA 1
ATOM 2253 C C . ASP A 1 289 ? -7.079 -17.160 -37.174 1.00 89.12 289 ASP A C 1
ATOM 2255 O O . ASP A 1 289 ? -7.776 -17.782 -37.988 1.00 89.12 289 ASP A O 1
ATOM 2259 N N . GLU A 1 290 ? -7.375 -17.109 -35.871 1.00 90.75 290 GLU A N 1
ATOM 2260 C CA . GLU A 1 290 ? -8.499 -17.813 -35.254 1.00 90.75 290 GLU A CA 1
ATOM 2261 C C . GLU A 1 290 ? -9.702 -16.883 -35.008 1.00 90.75 290 GLU A C 1
ATOM 2263 O O . GLU A 1 290 ? -9.585 -15.815 -34.402 1.00 90.75 290 GLU A O 1
ATOM 2268 N N . ILE A 1 291 ? -10.890 -17.316 -35.438 1.00 92.94 291 ILE A N 1
ATOM 2269 C CA . ILE A 1 291 ? -12.181 -16.689 -35.134 1.00 92.94 291 ILE A CA 1
ATOM 2270 C C . ILE A 1 291 ? -12.942 -17.590 -34.166 1.00 92.94 291 ILE A C 1
ATOM 2272 O O . ILE A 1 291 ? -13.175 -18.766 -34.447 1.00 92.94 291 ILE A O 1
ATOM 2276 N N . LEU A 1 292 ? -13.409 -17.026 -33.056 1.00 90.94 292 LEU A N 1
ATOM 2277 C CA . LEU A 1 292 ? -14.269 -17.721 -32.104 1.00 90.94 292 LEU A CA 1
ATOM 2278 C C . LEU A 1 292 ? -15.741 -17.473 -32.449 1.00 90.94 292 LEU A C 1
ATOM 2280 O O . LEU A 1 292 ? -16.189 -16.326 -32.465 1.00 90.94 292 LEU A O 1
ATOM 2284 N N . ALA A 1 293 ? -16.486 -18.549 -32.690 1.00 91.31 293 ALA A N 1
ATOM 2285 C CA . ALA A 1 293 ? -17.934 -18.552 -32.855 1.00 91.31 293 ALA A CA 1
ATOM 2286 C C . ALA A 1 293 ? -18.599 -19.011 -31.547 1.00 91.31 293 ALA A C 1
ATOM 2288 O O . ALA A 1 293 ? -18.340 -20.114 -31.063 1.00 91.31 293 ALA A O 1
ATOM 2289 N N . VAL A 1 294 ? -19.452 -18.165 -30.970 1.00 88.00 294 VAL A N 1
ATOM 2290 C CA . VAL A 1 294 ? -20.190 -18.433 -29.728 1.00 88.00 294 VAL A CA 1
ATOM 2291 C C . VAL A 1 294 ? -21.663 -18.635 -30.061 1.00 88.00 294 VAL A C 1
ATOM 2293 O O . VAL A 1 294 ? -22.310 -17.722 -30.565 1.00 88.00 294 VAL A O 1
ATOM 2296 N N . GLU A 1 295 ? -22.181 -19.833 -29.800 1.00 85.00 295 GLU A N 1
ATOM 2297 C CA . GLU A 1 295 ? -23.591 -20.175 -30.010 1.00 85.00 295 GLU A CA 1
ATOM 2298 C C . GLU A 1 295 ? -24.482 -19.482 -28.965 1.00 85.00 295 GLU A C 1
ATOM 2300 O O . GLU A 1 295 ? -24.211 -19.538 -27.764 1.00 85.00 295 GLU A O 1
ATOM 2305 N N . MET A 1 296 ? -25.549 -18.832 -29.427 1.00 79.12 296 MET A N 1
ATOM 2306 C CA . MET A 1 296 ? -26.560 -18.181 -28.598 1.00 79.12 296 MET A CA 1
ATOM 2307 C C . MET A 1 296 ? -27.818 -19.050 -28.553 1.00 79.12 296 MET A C 1
ATOM 2309 O O . MET A 1 296 ? -28.378 -19.379 -29.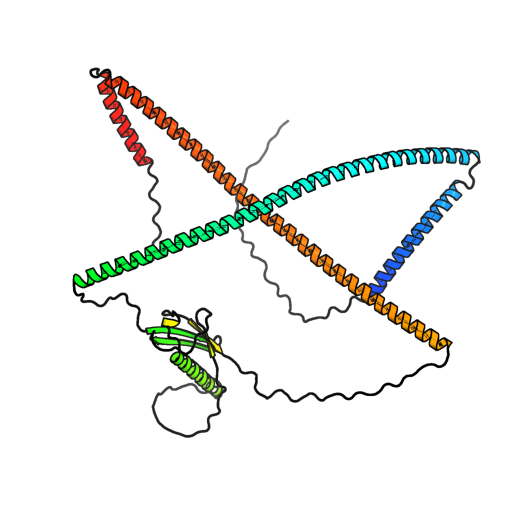598 1.00 79.12 296 MET A O 1
ATOM 2313 N N . MET A 1 297 ? -28.281 -19.385 -27.346 1.00 70.12 297 MET A N 1
ATOM 2314 C CA . MET A 1 297 ? -29.506 -20.159 -27.133 1.00 70.12 297 MET A CA 1
ATOM 2315 C C . MET A 1 297 ? -30.624 -19.242 -26.627 1.00 70.12 297 MET A C 1
ATOM 2317 O O . MET A 1 297 ? -30.447 -18.545 -25.627 1.00 70.12 297 MET A O 1
ATOM 2321 N N . ASP A 1 298 ? -31.761 -19.228 -27.321 1.00 63.53 298 ASP A N 1
ATOM 2322 C CA . ASP A 1 298 ? -32.938 -18.459 -26.914 1.00 63.53 298 ASP A CA 1
ATOM 2323 C C . ASP A 1 298 ? -33.721 -19.227 -25.836 1.00 63.53 298 ASP A C 1
ATOM 2325 O O . ASP A 1 298 ? -34.207 -20.332 -26.071 1.00 63.53 298 ASP A O 1
ATOM 2329 N N . LEU A 1 299 ? -33.809 -18.652 -24.633 1.00 58.94 299 LEU A N 1
ATOM 2330 C CA . LEU A 1 299 ? -34.507 -19.229 -23.476 1.00 58.94 299 LEU A CA 1
ATOM 2331 C C . LEU A 1 299 ? -35.922 -18.655 -23.287 1.00 58.94 299 LEU A C 1
ATOM 2333 O O . LEU A 1 299 ? -36.549 -18.912 -22.262 1.00 58.94 299 LEU A O 1
ATOM 2337 N N . THR A 1 300 ? -36.422 -17.848 -24.226 1.00 54.31 300 THR A N 1
ATOM 2338 C CA . THR A 1 300 ? -37.698 -17.122 -24.086 1.00 54.31 300 THR A CA 1
ATOM 2339 C C . THR A 1 300 ? -38.912 -17.869 -24.647 1.00 54.31 300 THR A C 1
ATOM 2341 O O . THR A 1 300 ? -39.984 -17.287 -24.822 1.00 54.31 300 THR A O 1
ATOM 2344 N N . THR A 1 301 ? -38.791 -19.174 -24.903 1.00 56.53 301 THR A N 1
ATOM 2345 C CA . THR A 1 301 ? -39.910 -19.976 -25.404 1.00 56.53 301 THR A CA 1
ATOM 2346 C C . THR A 1 301 ? -40.981 -20.202 -24.315 1.00 56.53 301 THR A C 1
ATOM 2348 O O . THR A 1 301 ? -40.659 -20.516 -23.167 1.00 56.53 301 THR A O 1
ATOM 2351 N N . PRO A 1 302 ? -42.278 -20.042 -24.641 1.00 51.94 302 PRO A N 1
ATOM 2352 C CA . PRO A 1 302 ? -43.381 -19.889 -23.676 1.00 51.94 302 PRO A CA 1
ATOM 2353 C C . PRO A 1 302 ? -43.852 -21.181 -22.968 1.00 51.94 302 PRO A C 1
ATOM 2355 O O . PRO A 1 302 ? -45.028 -21.316 -22.644 1.00 51.94 302 PRO A O 1
ATOM 2358 N N . GLU A 1 303 ? -42.980 -22.155 -22.704 1.00 53.25 303 GLU A N 1
ATOM 2359 C CA . GLU A 1 303 ? -43.394 -23.473 -22.182 1.00 53.25 303 GLU A CA 1
ATOM 2360 C C . GLU A 1 303 ? -43.397 -23.603 -20.637 1.00 53.25 303 GLU A C 1
ATOM 2362 O O . GLU A 1 303 ? -43.679 -24.685 -20.125 1.00 53.25 303 GLU A O 1
ATOM 2367 N N . VAL A 1 304 ? -43.132 -22.539 -19.854 1.00 48.53 304 VAL A N 1
ATOM 2368 C CA . VAL A 1 304 ? -42.810 -22.678 -18.404 1.00 48.53 304 VAL A CA 1
ATOM 2369 C C . VAL A 1 304 ? -43.576 -21.736 -17.444 1.00 48.53 304 VAL A C 1
ATOM 2371 O O . VAL A 1 304 ? -43.024 -21.333 -16.425 1.00 48.53 304 VAL A O 1
ATOM 2374 N N . GLU A 1 305 ? -44.843 -21.365 -17.694 1.00 48.28 305 GLU A N 1
ATOM 2375 C CA . GLU A 1 305 ? -45.493 -20.281 -16.906 1.00 48.28 305 GLU A CA 1
ATOM 2376 C C . GLU A 1 305 ? -46.836 -20.580 -16.190 1.00 48.28 305 GLU A C 1
ATOM 2378 O O . GLU A 1 305 ? -47.540 -19.649 -15.809 1.00 48.28 305 GLU A O 1
ATOM 2383 N N . HIS A 1 306 ? -47.254 -21.830 -15.944 1.00 45.28 306 HIS A N 1
ATOM 2384 C CA . HIS A 1 306 ? -48.609 -22.099 -15.398 1.00 45.28 306 HIS A CA 1
ATOM 2385 C C . HIS A 1 306 ? -48.679 -22.905 -14.085 1.00 45.28 306 HIS A C 1
ATOM 2387 O O . HIS A 1 306 ? -49.254 -23.985 -14.104 1.00 45.28 306 HIS A O 1
ATOM 2393 N N . VAL A 1 307 ? -48.199 -22.402 -12.927 1.00 51.09 307 VAL A N 1
ATOM 2394 C CA . VAL A 1 307 ? -48.626 -22.927 -11.594 1.00 51.09 307 VAL A CA 1
ATOM 2395 C C . VAL A 1 307 ? -48.441 -21.932 -10.413 1.00 51.09 307 VAL A C 1
ATOM 2397 O O . VAL A 1 307 ? -47.585 -22.185 -9.576 1.00 51.09 307 VAL A O 1
ATOM 2400 N N . ILE A 1 308 ? -49.230 -20.853 -10.237 1.00 41.81 308 ILE A N 1
ATOM 2401 C CA . ILE A 1 308 ? -49.416 -20.225 -8.889 1.00 41.81 308 ILE A CA 1
ATOM 2402 C C . ILE A 1 308 ? -50.807 -19.539 -8.749 1.00 41.81 308 ILE A C 1
ATOM 2404 O O . ILE A 1 308 ? -51.061 -18.583 -9.476 1.00 41.81 308 ILE A O 1
ATOM 2408 N N . PRO A 1 309 ? -51.699 -19.949 -7.811 1.00 50.03 309 PRO A N 1
ATOM 2409 C CA . PRO A 1 309 ? -52.952 -19.228 -7.481 1.00 50.03 309 PRO A CA 1
ATOM 2410 C C . PRO A 1 309 ? -52.862 -18.268 -6.256 1.00 50.03 309 PRO A C 1
ATOM 2412 O O . PRO A 1 309 ? -52.134 -18.542 -5.304 1.00 50.03 309 PRO A O 1
ATOM 2415 N N . GLU A 1 310 ? -53.646 -17.172 -6.255 1.00 51.22 310 GLU A N 1
ATOM 2416 C CA . GLU A 1 310 ? -53.631 -16.023 -5.300 1.00 51.22 310 GLU A CA 1
ATOM 2417 C C . GLU A 1 310 ? -54.369 -16.204 -3.933 1.00 51.22 310 GLU A C 1
ATOM 2419 O O . GLU A 1 310 ? -55.328 -16.977 -3.848 1.00 51.22 310 GLU A O 1
ATOM 2424 N N . PRO A 1 311 ? -54.022 -15.439 -2.857 1.00 50.72 311 PRO A N 1
ATOM 2425 C CA . PRO A 1 311 ? -54.565 -15.616 -1.496 1.00 50.72 311 PRO A CA 1
ATOM 2426 C C . PRO A 1 311 ? -55.667 -14.608 -1.061 1.00 50.72 311 PRO A C 1
ATOM 2428 O O . PRO A 1 311 ? -55.586 -13.410 -1.330 1.00 50.72 311 PRO A O 1
ATOM 2431 N N . LYS A 1 312 ? -56.659 -15.065 -0.266 1.00 48.31 312 LYS A N 1
ATOM 2432 C CA . LYS A 1 312 ? -57.737 -14.255 0.372 1.00 48.31 312 LYS A CA 1
ATOM 2433 C C . LYS A 1 312 ? -57.467 -13.961 1.864 1.00 48.31 312 LYS A C 1
ATOM 2435 O O . LYS A 1 312 ? -57.006 -14.838 2.586 1.00 48.31 312 LYS A O 1
ATOM 2440 N N . ARG A 1 313 ? -57.804 -12.751 2.349 1.00 51.47 313 ARG A N 1
ATOM 2441 C CA . ARG A 1 313 ? -57.592 -12.281 3.746 1.00 51.47 313 ARG A CA 1
ATOM 2442 C C . ARG A 1 313 ? -58.870 -12.335 4.608 1.00 51.47 313 ARG A C 1
ATOM 2444 O O . ARG A 1 313 ? -59.954 -12.079 4.093 1.00 51.47 313 ARG A O 1
ATOM 2451 N N . VAL A 1 314 ? -58.731 -12.595 5.918 1.00 48.06 314 VAL A N 1
ATOM 2452 C CA . VAL A 1 314 ? -59.827 -12.702 6.918 1.00 48.06 314 VAL A CA 1
ATOM 2453 C C . VAL A 1 314 ? -59.683 -11.628 8.017 1.00 48.06 314 VAL A C 1
ATOM 2455 O O . VAL A 1 314 ? -58.563 -11.281 8.388 1.00 48.06 314 VAL A O 1
ATOM 2458 N N . LEU A 1 315 ? -60.807 -11.096 8.524 1.00 54.66 315 LEU A N 1
ATOM 2459 C CA . LEU A 1 315 ? -60.890 -10.061 9.575 1.00 54.66 315 LEU A CA 1
ATOM 2460 C C . LEU A 1 315 ? -60.709 -10.648 10.993 1.00 54.66 315 LEU A C 1
ATOM 2462 O O . LEU A 1 315 ? -61.298 -11.676 11.317 1.00 54.66 315 LEU A O 1
ATOM 2466 N N . LEU A 1 316 ? -59.920 -9.976 11.842 1.00 53.22 316 LEU A N 1
ATOM 2467 C CA . LEU A 1 316 ? -59.553 -10.418 13.199 1.00 53.22 316 LEU A CA 1
ATOM 2468 C C . LEU A 1 316 ? -60.570 -9.972 14.265 1.00 53.22 316 LEU A C 1
ATOM 2470 O O . LEU A 1 316 ? -60.925 -8.795 14.332 1.00 53.22 316 LEU A O 1
ATOM 2474 N N . GLN A 1 317 ? -60.971 -10.891 15.148 1.00 52.44 317 GLN A N 1
ATOM 2475 C CA . GLN A 1 317 ? -61.723 -10.582 16.372 1.00 52.44 317 GLN A CA 1
ATOM 2476 C C . GLN A 1 317 ? -60.788 -10.194 17.529 1.00 52.44 317 GLN A C 1
ATOM 2478 O O . GLN A 1 317 ? -59.687 -10.727 17.660 1.00 52.44 317 GLN A O 1
ATOM 2483 N N . LYS A 1 318 ? -61.240 -9.262 18.377 1.00 54.75 318 LYS A N 1
ATOM 2484 C CA . LYS A 1 318 ? -60.501 -8.730 19.534 1.00 54.75 318 LYS A CA 1
ATOM 2485 C C . LYS A 1 318 ? -61.072 -9.315 20.832 1.00 54.75 318 LYS A C 1
ATOM 2487 O O . LYS A 1 318 ? -62.179 -8.954 21.214 1.00 54.75 318 LYS A O 1
ATOM 2492 N N . ASN A 1 319 ? -60.296 -10.154 21.514 1.00 58.31 319 ASN A N 1
ATOM 2493 C CA . ASN A 1 319 ? -60.620 -10.677 22.844 1.00 58.31 319 ASN A CA 1
ATOM 2494 C C . ASN A 1 319 ? -59.913 -9.819 23.901 1.00 58.31 319 ASN A C 1
ATOM 2496 O O . ASN A 1 319 ? -58.686 -9.833 23.962 1.00 58.31 319 ASN A O 1
ATOM 2500 N N . TRP A 1 320 ? -60.665 -9.073 24.709 1.00 61.53 320 TRP A N 1
ATOM 2501 C CA . TRP A 1 320 ? -60.139 -8.343 25.869 1.00 61.53 320 TRP A CA 1
ATOM 2502 C C . TRP A 1 320 ? -60.742 -8.924 27.149 1.00 61.53 320 TRP A C 1
ATOM 2504 O O . TRP A 1 320 ? -61.879 -9.389 27.135 1.00 61.53 320 TRP A O 1
ATOM 2514 N N . THR A 1 321 ? -59.972 -8.918 28.234 1.00 65.19 321 THR A N 1
ATOM 2515 C CA . THR A 1 321 ? -60.383 -9.368 29.570 1.00 65.19 321 THR A CA 1
ATOM 2516 C C . THR A 1 321 ? -60.919 -8.186 30.386 1.00 65.19 321 THR A C 1
ATOM 2518 O O . THR A 1 321 ? -60.224 -7.185 30.542 1.00 65.19 321 THR A O 1
ATOM 2521 N N . ASP A 1 322 ? -62.134 -8.305 30.935 1.00 69.31 322 ASP A N 1
ATOM 2522 C CA . ASP A 1 322 ? -62.826 -7.220 31.666 1.00 69.31 322 ASP A CA 1
ATOM 2523 C C . ASP A 1 322 ? -62.350 -7.035 33.123 1.00 69.31 322 ASP A C 1
ATOM 2525 O O . ASP A 1 322 ? -62.714 -6.068 33.793 1.00 69.31 322 ASP A O 1
ATOM 2529 N N . ASN A 1 323 ? -61.535 -7.959 33.642 1.00 79.25 323 ASN A N 1
ATOM 2530 C CA . ASN A 1 323 ? -61.033 -7.905 35.012 1.00 79.25 323 ASN A CA 1
ATOM 2531 C C . ASN A 1 323 ? -59.828 -6.939 35.117 1.00 79.25 323 ASN A C 1
ATOM 2533 O O . ASN A 1 323 ? -58.784 -7.206 34.514 1.00 79.25 323 ASN A O 1
ATOM 2537 N N . PRO A 1 324 ? -59.910 -5.844 35.902 1.00 76.88 324 PRO A N 1
ATOM 2538 C CA . PRO A 1 324 ? -58.894 -4.785 35.914 1.00 76.88 324 PRO A CA 1
ATOM 2539 C C . PRO A 1 324 ? -57.507 -5.245 36.391 1.00 76.88 324 PRO A C 1
ATOM 2541 O O . PRO A 1 324 ? -56.496 -4.693 35.959 1.00 76.88 324 PRO A O 1
ATOM 2544 N N . LEU A 1 325 ? -57.437 -6.268 37.250 1.00 77.44 325 LEU A N 1
ATOM 2545 C CA . LEU A 1 325 ? -56.170 -6.851 37.712 1.00 77.44 325 LEU A CA 1
ATOM 2546 C C . LEU A 1 325 ? -55.484 -7.687 36.621 1.00 77.44 325 LEU A C 1
ATOM 2548 O O . LEU A 1 325 ? -54.273 -7.578 36.437 1.00 77.44 325 LEU A O 1
ATOM 2552 N N . GLU A 1 326 ? -56.249 -8.479 35.865 1.00 78.12 326 GLU A N 1
ATOM 2553 C CA . GLU A 1 326 ? -55.719 -9.250 34.732 1.00 78.12 326 GLU A CA 1
ATOM 2554 C C . GLU A 1 326 ? -55.351 -8.353 33.555 1.00 78.12 326 GLU A C 1
ATOM 2556 O O . GLU A 1 326 ? -54.318 -8.573 32.932 1.00 78.12 326 GLU A O 1
ATOM 2561 N N . ALA A 1 327 ? -56.145 -7.315 33.280 1.00 77.00 327 ALA A N 1
ATOM 2562 C CA . ALA A 1 327 ? -55.827 -6.336 32.249 1.00 77.00 327 ALA A CA 1
ATOM 2563 C C . ALA A 1 327 ? -54.507 -5.611 32.557 1.00 77.00 327 ALA A C 1
ATOM 2565 O O . ALA A 1 327 ? -53.663 -5.463 31.675 1.00 77.00 327 ALA A O 1
ATOM 2566 N N . ARG A 1 328 ? -54.287 -5.217 33.821 1.00 79.88 328 ARG A N 1
ATOM 2567 C CA . ARG A 1 328 ? -53.023 -4.607 34.254 1.00 79.88 328 ARG A CA 1
ATOM 2568 C C . ARG A 1 328 ? -51.844 -5.570 34.105 1.00 79.88 328 ARG A C 1
ATOM 2570 O O . ARG A 1 328 ? -50.833 -5.186 33.528 1.00 79.88 328 ARG A O 1
ATOM 2577 N N . LYS A 1 329 ? -51.998 -6.817 34.557 1.00 80.19 329 LYS A N 1
ATOM 2578 C CA . LYS A 1 329 ? -50.964 -7.850 34.429 1.00 80.19 329 LYS A CA 1
ATOM 2579 C C . LYS A 1 329 ? -50.623 -8.149 32.964 1.00 80.19 329 LYS A C 1
ATOM 2581 O O . LYS A 1 329 ? -49.455 -8.216 32.616 1.00 80.19 329 LYS A O 1
ATOM 2586 N N . ALA A 1 330 ? -51.625 -8.244 32.090 1.00 77.25 330 ALA A N 1
ATOM 2587 C CA . ALA A 1 330 ? -51.415 -8.466 30.661 1.00 77.25 330 ALA A CA 1
ATOM 2588 C C . ALA A 1 330 ? -50.666 -7.302 29.990 1.00 77.25 330 ALA A C 1
ATOM 2590 O O . ALA A 1 330 ? -49.825 -7.526 29.124 1.00 77.25 330 ALA A O 1
ATOM 2591 N N . VAL A 1 331 ? -50.942 -6.056 30.389 1.00 79.19 331 VAL A N 1
ATOM 2592 C CA . VAL A 1 331 ? -50.204 -4.884 29.893 1.00 79.19 331 VAL A CA 1
ATOM 2593 C C . VAL A 1 331 ? -48.758 -4.892 30.392 1.00 79.19 331 VAL A C 1
ATOM 2595 O O . VAL A 1 331 ? -47.855 -4.631 29.598 1.00 79.19 331 VAL A O 1
ATOM 2598 N N . GLU A 1 332 ? -48.528 -5.220 31.665 1.00 83.25 332 GLU A N 1
ATOM 2599 C CA . GLU A 1 332 ? -47.183 -5.376 32.237 1.00 83.25 332 GLU A CA 1
ATOM 2600 C C . GLU A 1 332 ? -46.397 -6.487 31.509 1.00 83.25 332 GLU A C 1
ATOM 2602 O O . GLU A 1 332 ? -45.285 -6.231 31.051 1.00 83.25 332 GLU A O 1
ATOM 2607 N N . ASP A 1 333 ? -47.007 -7.651 31.255 1.00 79.62 333 ASP A N 1
ATOM 2608 C CA . ASP A 1 333 ? -46.397 -8.760 30.503 1.00 79.62 333 ASP A CA 1
ATOM 2609 C C . ASP A 1 333 ? -46.048 -8.369 29.051 1.00 79.62 333 ASP A C 1
ATOM 2611 O O . ASP A 1 333 ? -44.998 -8.751 28.522 1.00 79.62 333 ASP A O 1
ATOM 2615 N N . VAL A 1 334 ? -46.902 -7.578 28.390 1.00 79.81 334 VAL A N 1
ATOM 2616 C CA . VAL A 1 334 ? -46.638 -7.055 27.037 1.00 79.81 334 VAL A CA 1
ATOM 2617 C C . VAL A 1 334 ? -45.476 -6.061 27.047 1.00 79.81 334 VAL A C 1
ATOM 2619 O O . VAL A 1 334 ? -44.624 -6.111 26.155 1.00 79.81 334 VAL A O 1
ATOM 2622 N N . PHE A 1 335 ? -45.413 -5.172 28.041 1.00 84.00 335 PHE A N 1
ATOM 2623 C CA . PHE A 1 335 ? -44.298 -4.236 28.195 1.00 84.00 335 PHE A CA 1
ATOM 2624 C C . PHE A 1 335 ? -42.984 -4.969 28.470 1.00 84.00 335 PHE A C 1
ATOM 2626 O O . PHE A 1 335 ? -41.995 -4.691 27.792 1.00 84.00 335 PHE A O 1
ATOM 2633 N N . ASP A 1 336 ? -42.980 -5.945 29.374 1.00 85.00 336 ASP A N 1
ATOM 2634 C CA . ASP A 1 336 ? -41.810 -6.773 29.674 1.00 85.00 336 ASP A CA 1
ATOM 2635 C C . ASP A 1 336 ? -41.348 -7.572 28.452 1.00 85.00 336 ASP A C 1
ATOM 2637 O O . ASP A 1 336 ? -40.150 -7.648 28.161 1.00 85.00 336 ASP A O 1
ATOM 2641 N N . GLY A 1 337 ? -42.290 -8.131 27.687 1.00 82.50 337 GLY A N 1
ATOM 2642 C CA . GLY A 1 337 ? -42.005 -8.789 26.414 1.00 82.50 337 GLY A CA 1
ATOM 2643 C C . GLY A 1 337 ? -41.351 -7.836 25.412 1.00 82.50 337 GLY A C 1
ATOM 2644 O O . GLY A 1 337 ? -40.323 -8.164 24.817 1.00 82.50 337 GLY A O 1
ATOM 2645 N N . MET A 1 338 ? -41.893 -6.625 25.273 1.00 86.31 338 MET A N 1
ATOM 2646 C CA . MET A 1 338 ? -41.351 -5.608 24.374 1.00 86.31 338 MET A CA 1
ATOM 2647 C C . MET A 1 338 ? -39.955 -5.143 24.806 1.00 86.31 338 MET A C 1
ATOM 2649 O O . MET A 1 338 ? -39.061 -5.056 23.965 1.00 86.31 338 MET A O 1
ATOM 2653 N N . VAL A 1 339 ? -39.736 -4.870 26.095 1.00 89.62 339 VAL A N 1
ATOM 2654 C CA . VAL A 1 339 ? -38.425 -4.468 26.633 1.00 89.62 339 VAL A CA 1
ATOM 2655 C C . VAL A 1 339 ? -37.394 -5.571 26.408 1.00 89.62 339 VAL A C 1
ATOM 2657 O O . VAL A 1 339 ? -36.281 -5.290 25.962 1.00 89.62 339 VAL A O 1
ATOM 2660 N N . ARG A 1 340 ? -37.771 -6.834 26.633 1.00 88.56 340 ARG A N 1
ATOM 2661 C CA . ARG A 1 340 ? -36.903 -7.993 26.405 1.00 88.56 340 ARG A CA 1
ATOM 2662 C C . ARG A 1 340 ? -36.497 -8.128 24.939 1.00 88.56 340 ARG A C 1
ATOM 2664 O O . ARG A 1 340 ? -35.318 -8.335 24.665 1.00 88.56 340 ARG A O 1
ATOM 2671 N N . GLU A 1 341 ? -37.435 -7.985 24.004 1.00 86.56 341 GLU A N 1
ATOM 2672 C CA . GLU A 1 341 ? -37.123 -8.019 22.568 1.00 86.56 341 GLU A CA 1
ATOM 2673 C C . GLU A 1 341 ? -36.239 -6.839 22.148 1.00 86.56 341 GLU A C 1
ATOM 2675 O O . GLU A 1 341 ? -35.242 -7.027 21.453 1.00 86.56 341 GLU A O 1
ATOM 2680 N N . ARG A 1 342 ? -36.512 -5.630 22.654 1.00 89.12 342 ARG A N 1
ATOM 2681 C CA . ARG A 1 342 ? -35.652 -4.466 22.394 1.00 89.12 342 ARG A CA 1
ATOM 2682 C C . ARG A 1 342 ? -34.239 -4.650 22.939 1.00 89.12 342 ARG A C 1
ATOM 2684 O O . ARG A 1 342 ? -33.282 -4.274 22.267 1.00 89.12 342 ARG A O 1
ATOM 2691 N N . LEU A 1 343 ? -34.085 -5.250 24.117 1.00 91.62 343 LEU A N 1
ATOM 2692 C CA . LEU A 1 343 ? -32.770 -5.527 24.692 1.00 91.62 343 LEU A CA 1
ATOM 2693 C C . LEU A 1 343 ? -31.998 -6.569 23.867 1.00 91.62 343 LEU A C 1
ATOM 2695 O O . LEU A 1 343 ? -30.800 -6.400 23.647 1.00 91.62 343 LEU A O 1
ATOM 2699 N N . LYS A 1 344 ? -32.678 -7.601 23.347 1.00 89.38 344 LYS A N 1
ATOM 2700 C CA . LYS A 1 344 ? -32.076 -8.567 22.409 1.00 89.38 344 LYS A CA 1
ATOM 2701 C C . LYS A 1 344 ? -31.575 -7.886 21.136 1.00 89.38 344 LYS A C 1
ATOM 2703 O O . LYS A 1 344 ? -30.464 -8.178 20.695 1.00 89.38 344 LYS A O 1
ATOM 2708 N N . ASP A 1 345 ? -32.350 -6.959 20.572 1.00 83.94 345 ASP A N 1
ATOM 2709 C CA . ASP A 1 345 ? -31.934 -6.191 19.393 1.00 83.94 345 ASP A CA 1
ATOM 2710 C C . ASP A 1 345 ? -30.691 -5.340 19.676 1.00 83.94 345 ASP A C 1
ATOM 2712 O O . ASP A 1 345 ? -29.761 -5.321 18.868 1.00 83.94 345 ASP A O 1
ATOM 2716 N N . VAL A 1 346 ? -30.640 -4.677 20.837 1.00 90.81 346 VAL A N 1
ATOM 2717 C CA . VAL A 1 346 ? -29.467 -3.900 21.264 1.00 90.81 346 VAL A CA 1
ATOM 2718 C C . VAL A 1 346 ? -28.239 -4.803 21.376 1.00 90.81 346 VAL A C 1
ATOM 2720 O O . VAL A 1 346 ? -27.203 -4.485 20.796 1.00 90.81 346 VAL A O 1
ATOM 2723 N N . LEU A 1 347 ? -28.346 -5.954 22.045 1.00 90.25 347 LEU A N 1
ATOM 2724 C CA . LEU A 1 347 ? -27.234 -6.904 22.170 1.00 90.25 347 LEU A CA 1
ATOM 2725 C C . LEU A 1 347 ? -26.750 -7.397 20.801 1.00 90.25 347 LEU A C 1
ATOM 2727 O O . LEU A 1 347 ? -25.550 -7.391 20.531 1.00 90.25 347 LEU A O 1
ATOM 2731 N N . ARG A 1 348 ? -27.675 -7.721 19.892 1.00 88.69 348 ARG A N 1
ATOM 2732 C CA . ARG A 1 348 ? -27.340 -8.136 18.525 1.00 88.69 348 ARG A CA 1
ATOM 2733 C C . ARG A 1 348 ? -26.622 -7.037 17.741 1.00 88.69 348 ARG A C 1
ATOM 2735 O O . ARG A 1 348 ? -25.688 -7.327 16.996 1.00 88.69 348 ARG A O 1
ATOM 2742 N N . GLN A 1 349 ? -27.042 -5.780 17.890 1.00 87.25 349 GLN A N 1
ATOM 2743 C CA . GLN A 1 349 ? -26.354 -4.640 17.279 1.00 87.25 349 GLN A CA 1
ATOM 2744 C C . GLN A 1 349 ? -24.950 -4.444 17.862 1.00 87.25 349 GLN A C 1
ATOM 2746 O O . GLN A 1 349 ? -24.015 -4.184 17.104 1.00 87.25 349 GLN A O 1
ATOM 2751 N N . TYR A 1 350 ? -24.784 -4.612 19.176 1.00 92.62 350 TYR A N 1
ATOM 2752 C CA . TYR A 1 350 ? -23.476 -4.567 19.832 1.00 92.62 350 TYR A CA 1
ATOM 2753 C C . TYR A 1 350 ? -22.541 -5.666 19.317 1.00 92.62 350 TYR A C 1
ATOM 2755 O O . TYR A 1 350 ? -21.409 -5.367 18.951 1.00 92.62 350 TYR A O 1
ATOM 2763 N N . GLU A 1 351 ? -23.013 -6.907 19.192 1.00 87.88 351 GLU A N 1
ATOM 2764 C CA . GLU A 1 351 ? -22.222 -8.001 18.614 1.00 87.88 351 GLU A CA 1
ATOM 2765 C C . GLU A 1 351 ? -21.818 -7.732 17.160 1.00 87.88 351 GLU A C 1
ATOM 2767 O O . GLU A 1 351 ? -20.696 -8.032 16.748 1.00 87.88 351 GLU A O 1
ATOM 2772 N N . LEU A 1 352 ? -22.729 -7.166 16.360 1.00 84.75 352 LEU A N 1
ATOM 2773 C CA . LEU A 1 352 ? -22.445 -6.826 14.966 1.00 84.75 352 LEU A CA 1
ATOM 2774 C C . LEU A 1 352 ? -21.388 -5.718 14.870 1.00 84.75 352 LEU A C 1
ATOM 2776 O O . LEU A 1 352 ? -20.490 -5.786 14.030 1.00 84.75 352 LEU A O 1
ATOM 2780 N N . ARG A 1 353 ? -21.486 -4.717 15.751 1.00 90.44 353 ARG A N 1
ATOM 2781 C CA . ARG A 1 353 ? -20.506 -3.638 15.887 1.00 90.44 353 ARG A CA 1
ATOM 2782 C C . ARG A 1 353 ? -19.138 -4.181 16.296 1.00 90.44 353 ARG A C 1
ATOM 2784 O O . ARG A 1 353 ? -18.143 -3.762 15.713 1.00 90.44 353 ARG A O 1
ATOM 2791 N N . GLU A 1 354 ? -19.089 -5.126 17.229 1.00 89.06 354 GLU A N 1
ATOM 2792 C CA . GLU A 1 354 ? -17.831 -5.716 17.694 1.00 89.06 354 GLU A CA 1
ATOM 2793 C C . GLU A 1 354 ? -17.139 -6.518 16.587 1.00 89.06 354 GLU A C 1
ATOM 2795 O O . GLU A 1 354 ? -15.962 -6.300 16.306 1.00 89.06 354 GLU A O 1
ATOM 2800 N N . LYS A 1 355 ? -17.897 -7.340 15.848 1.00 83.44 355 LYS A N 1
ATOM 2801 C CA . LYS A 1 355 ? -17.386 -8.041 14.656 1.00 83.44 355 LYS A CA 1
ATOM 2802 C C . LYS A 1 355 ? -16.878 -7.073 13.591 1.00 83.44 355 LYS A C 1
ATOM 2804 O O . LYS A 1 355 ? -15.846 -7.319 12.969 1.00 83.44 355 LYS A O 1
ATOM 2809 N N . HIS A 1 356 ? -17.588 -5.965 13.370 1.00 86.88 356 HIS A N 1
ATOM 2810 C CA . HIS A 1 356 ? -17.139 -4.936 12.438 1.00 86.88 356 HIS A CA 1
ATOM 2811 C C . HIS A 1 356 ? -15.814 -4.312 12.888 1.00 86.88 356 HIS A C 1
ATOM 2813 O O . HIS A 1 356 ? -14.899 -4.188 12.073 1.00 86.88 356 HIS A O 1
ATOM 2819 N N . PHE A 1 357 ? -15.677 -3.969 14.172 1.00 90.19 357 PHE A N 1
ATOM 2820 C CA . PHE A 1 357 ? -14.422 -3.445 14.703 1.00 90.19 357 PHE A CA 1
ATOM 2821 C C . PHE A 1 357 ? -13.276 -4.440 14.579 1.00 90.19 357 PHE A C 1
ATOM 2823 O O . PHE A 1 357 ? -12.198 -4.044 14.147 1.00 90.19 357 PHE A O 1
ATOM 2830 N N . GLU A 1 358 ? -13.502 -5.718 14.869 1.00 87.38 358 GLU A N 1
ATOM 2831 C CA . GLU A 1 358 ? -12.481 -6.755 14.720 1.00 87.38 358 GLU A CA 1
ATOM 2832 C C . GLU A 1 358 ? -11.993 -6.867 13.265 1.00 87.38 358 GLU A C 1
ATOM 2834 O O . GLU A 1 358 ? -10.788 -6.873 13.005 1.00 87.38 358 GLU A O 1
ATOM 2839 N N . CYS A 1 359 ? -12.909 -6.863 12.288 1.00 84.94 359 CYS A N 1
ATOM 2840 C CA . CYS A 1 359 ? -12.543 -6.842 10.870 1.00 84.94 359 CYS A CA 1
ATOM 2841 C C . CYS A 1 359 ? -11.749 -5.584 10.486 1.00 84.94 359 CYS A C 1
ATOM 2843 O O . CYS A 1 359 ? -10.775 -5.678 9.736 1.00 84.94 359 CYS A O 1
ATOM 2845 N N . VAL A 1 360 ? -12.146 -4.412 10.992 1.00 88.19 360 VAL A N 1
ATOM 2846 C CA . VAL A 1 360 ? -11.452 -3.144 10.724 1.00 88.19 360 VAL A CA 1
ATOM 2847 C C . VAL A 1 360 ? -10.049 -3.151 11.325 1.00 88.19 360 VAL A C 1
ATOM 2849 O O . VAL A 1 360 ? -9.101 -2.774 10.637 1.00 88.19 360 VAL A O 1
ATOM 2852 N N . ILE A 1 361 ? -9.895 -3.617 12.567 1.00 90.19 361 ILE A N 1
ATOM 2853 C CA . ILE A 1 361 ? -8.594 -3.745 13.234 1.00 90.19 361 ILE A CA 1
ATOM 2854 C C . ILE A 1 361 ? -7.696 -4.683 12.428 1.00 90.19 361 ILE A C 1
ATOM 2856 O O . ILE A 1 361 ? -6.607 -4.276 12.033 1.00 90.19 361 ILE A O 1
ATOM 2860 N N . ARG A 1 362 ? -8.187 -5.874 12.066 1.00 89.25 362 ARG A N 1
ATOM 2861 C CA . ARG A 1 362 ? -7.433 -6.842 11.255 1.00 89.25 362 ARG A CA 1
ATOM 2862 C C . ARG A 1 362 ? -7.009 -6.266 9.902 1.00 89.25 362 ARG A C 1
ATOM 2864 O O . ARG A 1 362 ? -5.879 -6.466 9.465 1.00 89.25 362 ARG A O 1
ATOM 2871 N N . SER A 1 363 ? -7.898 -5.530 9.231 1.00 81.19 363 SER A N 1
ATOM 2872 C CA . SER A 1 363 ? -7.573 -4.845 7.973 1.00 81.19 363 SER A CA 1
ATOM 2873 C C . SER A 1 363 ? -6.465 -3.811 8.173 1.00 81.19 363 SER A C 1
ATOM 2875 O O . SER A 1 363 ? -5.552 -3.723 7.355 1.00 81.19 363 SER A O 1
ATOM 2877 N N . LYS A 1 364 ? -6.515 -3.042 9.267 1.00 87.12 364 LYS A N 1
ATOM 2878 C CA . LYS A 1 364 ? -5.495 -2.036 9.579 1.00 87.12 364 LYS A CA 1
ATOM 2879 C C . LYS A 1 364 ? -4.156 -2.658 9.952 1.00 87.12 364 LYS A C 1
ATOM 2881 O O . LYS A 1 364 ? -3.129 -2.159 9.503 1.00 87.12 364 LYS A O 1
ATOM 2886 N N . GLU A 1 365 ? -4.146 -3.764 10.685 1.00 91.56 365 GLU A N 1
ATOM 2887 C CA . GLU A 1 365 ? -2.927 -4.529 10.965 1.00 91.56 365 GLU A CA 1
ATOM 2888 C C . GLU A 1 365 ? -2.264 -5.022 9.672 1.00 91.56 365 GLU A C 1
ATOM 2890 O O . GLU A 1 365 ? -1.057 -4.859 9.495 1.00 91.56 365 GLU A O 1
ATOM 2895 N N . LEU A 1 366 ? -3.049 -5.541 8.722 1.00 86.00 366 LEU A N 1
ATOM 2896 C CA . LEU A 1 366 ? -2.539 -5.964 7.414 1.00 86.00 366 LEU A CA 1
ATOM 2897 C C . LEU A 1 366 ? -2.010 -4.791 6.577 1.00 86.00 366 LEU A C 1
ATOM 2899 O O . LEU A 1 366 ? -0.965 -4.923 5.943 1.00 86.00 366 LEU A O 1
ATOM 2903 N N . GLU A 1 367 ? -2.685 -3.638 6.589 1.00 86.19 367 GLU A N 1
ATOM 2904 C CA . GLU A 1 367 ? -2.193 -2.418 5.931 1.00 86.19 367 GLU A CA 1
ATOM 2905 C C . GLU A 1 367 ? -0.838 -1.968 6.503 1.00 86.19 367 GLU A C 1
ATOM 2907 O O . GLU A 1 367 ? 0.059 -1.575 5.747 1.00 86.19 367 GLU A O 1
ATOM 2912 N N . VAL A 1 368 ? -0.669 -2.045 7.827 1.00 90.88 368 VAL A N 1
ATOM 2913 C CA . VAL A 1 368 ? 0.594 -1.718 8.505 1.00 90.88 368 VAL A CA 1
ATOM 2914 C C . VAL A 1 368 ? 1.690 -2.706 8.110 1.00 90.88 368 VAL A C 1
ATOM 2916 O O . VAL A 1 368 ? 2.776 -2.275 7.722 1.00 90.88 368 VAL A O 1
ATOM 2919 N N . LEU A 1 369 ? 1.405 -4.011 8.134 1.00 91.12 369 LEU A N 1
ATOM 2920 C CA . LEU A 1 369 ? 2.360 -5.046 7.727 1.00 91.12 369 LEU A CA 1
ATOM 2921 C C . LEU A 1 369 ? 2.791 -4.885 6.264 1.00 91.12 369 LEU A C 1
ATOM 2923 O O . LEU A 1 369 ? 3.981 -4.941 5.963 1.00 91.12 369 LEU A O 1
ATOM 2927 N N . LEU A 1 370 ? 1.846 -4.614 5.359 1.00 87.06 370 LEU A N 1
ATOM 2928 C CA . LEU A 1 370 ? 2.141 -4.361 3.948 1.00 87.06 370 LEU A CA 1
ATOM 2929 C C . LEU A 1 370 ? 3.015 -3.114 3.765 1.00 87.06 370 LEU A C 1
ATOM 2931 O O . LEU A 1 370 ? 3.941 -3.112 2.954 1.00 87.06 370 LEU A O 1
ATOM 2935 N N . SER A 1 371 ? 2.726 -2.050 4.515 1.00 83.69 371 SER A N 1
ATOM 2936 C CA . SER A 1 371 ? 3.515 -0.815 4.475 1.00 83.69 371 SER A CA 1
ATOM 2937 C C . SER A 1 371 ? 4.942 -1.044 4.979 1.00 83.69 371 SER A C 1
ATOM 2939 O O . SER A 1 371 ? 5.882 -0.525 4.381 1.00 83.69 371 SER A O 1
ATOM 2941 N N . HIS A 1 372 ? 5.113 -1.859 6.025 1.00 89.12 372 HIS A N 1
ATOM 2942 C CA . HIS A 1 372 ? 6.427 -2.252 6.536 1.00 89.12 372 HIS A CA 1
ATOM 2943 C C . HIS A 1 372 ? 7.208 -3.078 5.506 1.00 89.12 372 HIS A C 1
ATOM 2945 O O . HIS A 1 372 ? 8.350 -2.748 5.202 1.00 89.12 372 HIS A O 1
ATOM 2951 N N . ALA A 1 373 ? 6.573 -4.083 4.895 1.00 88.81 373 ALA A N 1
ATOM 2952 C CA . ALA A 1 373 ? 7.204 -4.922 3.877 1.00 88.81 373 ALA A CA 1
ATOM 2953 C C . ALA A 1 373 ? 7.693 -4.105 2.665 1.00 88.81 373 ALA A C 1
ATOM 2955 O O . ALA A 1 373 ? 8.816 -4.289 2.206 1.00 88.81 373 ALA A O 1
ATOM 2956 N N . ARG A 1 374 ? 6.888 -3.143 2.190 1.00 88.56 374 ARG A N 1
ATOM 2957 C CA . ARG A 1 374 ? 7.284 -2.231 1.099 1.00 88.56 374 ARG A CA 1
ATOM 2958 C C . ARG A 1 374 ? 8.449 -1.322 1.481 1.00 88.56 374 ARG A C 1
ATOM 2960 O O . ARG A 1 374 ? 9.308 -1.044 0.648 1.00 88.56 374 ARG A O 1
ATOM 2967 N N . ALA A 1 375 ? 8.468 -0.830 2.720 1.00 90.19 375 ALA A N 1
ATOM 2968 C CA . ALA A 1 375 ? 9.569 -0.009 3.211 1.00 90.19 375 ALA A CA 1
ATOM 2969 C C . ALA A 1 375 ? 10.873 -0.816 3.296 1.00 90.19 375 ALA A C 1
ATOM 2971 O O . ALA A 1 375 ? 11.926 -0.310 2.907 1.00 90.19 375 ALA A O 1
ATOM 2972 N N . ASP A 1 376 ? 10.798 -2.070 3.743 1.00 89.75 376 ASP A N 1
ATOM 2973 C CA . ASP A 1 376 ? 11.947 -2.972 3.802 1.00 89.75 376 ASP A CA 1
ATOM 2974 C C . ASP A 1 376 ? 12.475 -3.320 2.405 1.00 89.75 376 ASP A C 1
ATOM 2976 O O . ASP A 1 376 ? 13.685 -3.284 2.190 1.00 89.75 376 ASP A O 1
ATOM 2980 N N . GLU A 1 377 ? 11.595 -3.587 1.438 1.00 88.44 377 GLU A N 1
ATOM 2981 C CA . GLU A 1 377 ? 11.976 -3.848 0.043 1.00 88.44 377 GLU A CA 1
ATOM 2982 C C . GLU A 1 377 ? 12.671 -2.632 -0.590 1.00 88.44 377 GLU A C 1
ATOM 2984 O O . GLU A 1 377 ? 13.762 -2.752 -1.151 1.00 88.44 377 GLU A O 1
ATOM 2989 N N . ALA A 1 378 ? 12.101 -1.433 -0.423 1.00 88.44 378 ALA A N 1
ATOM 2990 C CA . ALA A 1 378 ? 12.713 -0.196 -0.905 1.00 88.44 378 ALA A CA 1
ATOM 2991 C C . ALA A 1 378 ? 14.072 0.073 -0.239 1.00 88.44 378 ALA A C 1
ATOM 2993 O O . ALA A 1 378 ? 15.019 0.511 -0.896 1.00 88.44 378 ALA A O 1
ATOM 2994 N N . LYS A 1 379 ? 14.193 -0.217 1.062 1.00 90.56 379 LYS A N 1
ATOM 2995 C CA . LYS A 1 379 ? 15.452 -0.097 1.799 1.00 90.56 379 LYS A CA 1
ATOM 2996 C C . LYS A 1 379 ? 16.501 -1.078 1.276 1.00 90.56 379 LYS A C 1
ATOM 2998 O O . LYS A 1 379 ? 17.637 -0.666 1.058 1.00 90.56 379 LYS A O 1
ATOM 3003 N N . GLN A 1 380 ? 16.133 -2.336 1.034 1.00 92.06 380 GLN A N 1
ATOM 3004 C CA . GLN A 1 380 ? 17.037 -3.337 0.459 1.00 92.06 380 GLN A CA 1
ATOM 3005 C C . GLN A 1 380 ? 17.502 -2.938 -0.947 1.00 92.06 380 GLN A C 1
ATOM 3007 O O . GLN A 1 380 ? 18.695 -3.034 -1.236 1.00 92.06 380 GLN A O 1
ATOM 3012 N N . GLY A 1 381 ? 16.599 -2.421 -1.787 1.00 81.69 381 GLY A N 1
ATOM 3013 C CA . GLY A 1 381 ? 16.946 -1.883 -3.105 1.00 81.69 381 GLY A CA 1
ATOM 3014 C C . GLY A 1 381 ? 17.953 -0.732 -3.015 1.00 81.69 381 GLY A C 1
ATOM 3015 O O . GLY A 1 381 ? 19.020 -0.789 -3.625 1.00 81.69 381 GLY A O 1
ATOM 3016 N N . ALA A 1 382 ? 17.677 0.264 -2.167 1.00 90.19 382 ALA A N 1
ATOM 3017 C CA . ALA A 1 382 ? 18.566 1.409 -1.963 1.00 90.19 382 ALA A CA 1
ATOM 3018 C C . ALA A 1 382 ? 19.929 1.015 -1.362 1.00 90.19 382 ALA A C 1
ATOM 3020 O O . ALA A 1 382 ? 20.955 1.614 -1.684 1.00 90.19 382 ALA A O 1
ATOM 3021 N N . GLU A 1 383 ? 19.970 0.018 -0.475 1.00 93.50 383 GLU A N 1
ATOM 3022 C CA . GLU A 1 383 ? 21.224 -0.539 0.042 1.00 93.50 383 GLU A CA 1
ATOM 3023 C C . GLU A 1 383 ? 22.012 -1.282 -1.045 1.00 93.50 383 GLU A C 1
ATOM 3025 O O . GLU A 1 383 ? 23.238 -1.161 -1.089 1.00 93.50 383 GLU A O 1
ATOM 3030 N N . GLY A 1 384 ? 21.330 -2.006 -1.936 1.00 90.25 384 GLY A N 1
ATOM 3031 C CA . GLY A 1 384 ? 21.933 -2.653 -3.101 1.00 90.25 384 GLY A CA 1
ATOM 3032 C C . GLY A 1 384 ? 22.569 -1.645 -4.059 1.00 90.25 384 GLY A C 1
ATOM 3033 O O . GLY A 1 384 ? 23.756 -1.755 -4.368 1.00 90.25 384 GLY A O 1
ATOM 3034 N N . GLU A 1 385 ? 21.822 -0.613 -4.451 1.00 90.31 385 GLU A N 1
ATOM 3035 C CA . GLU A 1 385 ? 22.325 0.472 -5.304 1.00 90.31 385 GLU A CA 1
ATOM 3036 C C . GLU A 1 385 ? 23.493 1.215 -4.655 1.00 90.31 385 GLU A C 1
ATOM 3038 O O . GLU A 1 385 ? 24.500 1.475 -5.311 1.00 90.31 385 GLU A O 1
ATOM 3043 N N . ARG A 1 386 ? 23.416 1.493 -3.346 1.00 93.75 386 ARG A N 1
ATOM 3044 C CA . ARG A 1 386 ? 24.512 2.131 -2.604 1.00 93.75 386 ARG A CA 1
ATOM 3045 C C . ARG A 1 386 ? 25.791 1.301 -2.662 1.00 93.75 386 ARG A C 1
ATOM 3047 O O . ARG A 1 386 ? 26.858 1.868 -2.860 1.00 93.75 386 ARG A O 1
ATOM 3054 N N . ARG A 1 387 ? 25.700 -0.027 -2.523 1.00 94.56 387 ARG A N 1
ATOM 3055 C CA . ARG A 1 387 ? 26.869 -0.918 -2.644 1.00 94.56 387 ARG A CA 1
ATOM 3056 C C . ARG A 1 387 ? 27.475 -0.849 -4.042 1.00 94.56 387 ARG A C 1
ATOM 3058 O O . ARG A 1 387 ? 28.691 -0.727 -4.158 1.00 94.56 387 ARG A O 1
ATOM 3065 N N . ILE A 1 388 ? 26.643 -0.890 -5.083 1.00 94.25 388 ILE A N 1
ATOM 3066 C CA . ILE A 1 388 ? 27.097 -0.783 -6.477 1.00 94.25 388 ILE A CA 1
ATOM 3067 C C . ILE A 1 388 ? 27.771 0.575 -6.715 1.00 94.25 388 ILE A C 1
ATOM 3069 O O . ILE A 1 388 ? 28.869 0.620 -7.265 1.00 94.25 388 ILE A O 1
ATOM 3073 N N . ALA A 1 389 ? 27.162 1.665 -6.241 1.00 93.00 389 ALA A N 1
ATOM 3074 C CA . ALA A 1 389 ? 27.712 3.012 -6.347 1.00 93.00 389 ALA A CA 1
ATOM 3075 C C . ALA A 1 389 ? 29.071 3.133 -5.645 1.00 93.00 389 ALA A C 1
ATOM 3077 O O . ALA A 1 389 ? 30.016 3.631 -6.246 1.00 93.00 389 ALA A O 1
ATOM 3078 N N . THR A 1 390 ? 29.213 2.604 -4.424 1.00 95.62 390 THR A N 1
ATOM 3079 C CA . THR A 1 390 ? 30.499 2.600 -3.710 1.00 95.62 390 THR A CA 1
ATOM 3080 C C . THR A 1 390 ? 31.571 1.828 -4.481 1.00 95.62 390 THR A C 1
ATOM 3082 O O . THR A 1 390 ? 32.697 2.304 -4.608 1.00 95.62 390 THR A O 1
ATOM 3085 N N . VAL A 1 391 ? 31.240 0.664 -5.053 1.00 96.00 391 VAL A N 1
ATOM 3086 C CA . VAL A 1 391 ? 32.190 -0.091 -5.888 1.00 96.00 391 VAL A CA 1
ATOM 3087 C C . VAL A 1 391 ? 32.591 0.722 -7.125 1.00 96.00 391 VAL A C 1
ATOM 3089 O O . VAL A 1 391 ? 33.782 0.877 -7.392 1.00 96.00 391 VAL A O 1
ATOM 3092 N N . ALA A 1 392 ? 31.633 1.313 -7.838 1.00 93.56 392 ALA A N 1
ATOM 3093 C CA . ALA A 1 392 ? 31.911 2.143 -9.010 1.00 93.56 392 ALA A CA 1
ATOM 3094 C C . ALA A 1 392 ? 32.742 3.398 -8.674 1.00 93.56 392 ALA A C 1
ATOM 3096 O O . ALA A 1 392 ? 33.624 3.779 -9.446 1.00 93.56 392 ALA A O 1
ATOM 3097 N N . GLU A 1 393 ? 32.506 4.036 -7.524 1.00 95.50 393 GLU A N 1
ATOM 3098 C CA . GLU A 1 393 ? 33.300 5.169 -7.032 1.00 95.50 393 GLU A CA 1
ATOM 3099 C C . GLU A 1 393 ? 34.745 4.757 -6.752 1.00 95.50 393 GLU A C 1
ATOM 3101 O O . GLU A 1 393 ? 35.668 5.428 -7.214 1.00 95.50 393 GLU A O 1
ATOM 3106 N N . THR A 1 394 ? 34.956 3.626 -6.069 1.00 96.06 394 THR A N 1
ATOM 3107 C CA . THR A 1 394 ? 36.313 3.120 -5.802 1.00 96.06 394 THR A CA 1
ATOM 3108 C C . THR A 1 394 ? 37.070 2.789 -7.091 1.00 96.06 394 THR A C 1
ATOM 3110 O O . THR A 1 394 ? 38.235 3.162 -7.229 1.00 96.06 394 THR A O 1
ATOM 3113 N N . GLN A 1 395 ? 36.404 2.179 -8.079 1.00 95.38 395 GLN A N 1
ATOM 3114 C CA . GLN A 1 395 ? 36.990 1.904 -9.396 1.00 95.38 395 GLN A CA 1
ATOM 3115 C C . GLN A 1 395 ? 37.331 3.194 -10.156 1.00 95.38 395 GLN A C 1
ATOM 3117 O O . GLN A 1 395 ? 38.428 3.323 -10.697 1.00 95.38 395 GLN A O 1
ATOM 3122 N N . ASN A 1 396 ? 36.434 4.185 -10.158 1.00 90.94 396 ASN A N 1
ATOM 3123 C CA . ASN A 1 396 ? 36.698 5.491 -10.768 1.00 90.94 396 ASN A CA 1
ATOM 3124 C C . ASN A 1 396 ? 37.879 6.206 -10.106 1.00 90.94 396 ASN A C 1
ATOM 3126 O O . ASN A 1 396 ? 38.706 6.808 -10.791 1.00 90.94 396 ASN A O 1
ATOM 3130 N N . GLN A 1 397 ? 37.970 6.143 -8.778 1.00 96.19 397 GLN A N 1
ATOM 3131 C CA . GLN A 1 397 ? 39.082 6.725 -8.039 1.00 96.19 397 GLN A CA 1
ATOM 3132 C C . GLN A 1 397 ? 40.405 6.043 -8.407 1.00 96.19 397 GLN A C 1
ATOM 3134 O O . GLN A 1 397 ? 41.396 6.729 -8.652 1.00 96.19 397 GLN A O 1
ATOM 3139 N N . GLN A 1 398 ? 40.409 4.714 -8.541 1.00 94.81 398 GLN A N 1
ATOM 3140 C CA . GLN A 1 398 ? 41.575 3.959 -8.999 1.00 94.81 398 GLN A CA 1
ATOM 3141 C C . GLN A 1 398 ? 41.994 4.342 -10.426 1.00 94.81 398 GLN A C 1
ATOM 3143 O O . GLN A 1 398 ? 43.174 4.596 -10.665 1.00 94.81 398 GLN A O 1
ATOM 3148 N N . LEU A 1 399 ? 41.046 4.442 -11.363 1.00 93.56 399 LEU A N 1
ATOM 3149 C CA . LEU A 1 399 ? 41.326 4.864 -12.741 1.00 93.56 399 LEU A CA 1
ATOM 3150 C C . LEU A 1 399 ? 41.876 6.294 -12.805 1.00 93.56 399 LEU A C 1
ATOM 3152 O O . LEU A 1 399 ? 42.810 6.561 -13.558 1.00 93.56 399 LEU A O 1
ATOM 3156 N N . ARG A 1 400 ? 41.350 7.217 -11.989 1.00 94.31 400 ARG A N 1
ATOM 3157 C CA . ARG A 1 400 ? 41.879 8.589 -11.892 1.00 94.31 400 ARG A CA 1
ATOM 3158 C C . ARG A 1 400 ? 43.329 8.615 -11.416 1.00 94.31 400 ARG A C 1
ATOM 3160 O O . ARG A 1 400 ? 44.135 9.309 -12.027 1.00 94.31 400 ARG A O 1
ATOM 3167 N N . LEU A 1 401 ? 43.664 7.832 -10.390 1.00 96.38 401 LEU A N 1
ATOM 3168 C CA . LEU A 1 401 ? 45.043 7.717 -9.904 1.00 96.38 401 LEU A CA 1
ATOM 3169 C C . LEU A 1 401 ? 45.979 7.150 -10.982 1.00 96.38 401 LEU A C 1
ATOM 3171 O O . LEU A 1 401 ? 47.070 7.677 -11.182 1.00 96.38 401 LEU A O 1
ATOM 3175 N N . GLN A 1 402 ? 45.543 6.129 -11.728 1.00 94.00 402 GLN A N 1
ATOM 3176 C CA . GLN A 1 402 ? 46.320 5.576 -12.845 1.00 94.00 402 GLN A CA 1
ATOM 3177 C C . GLN A 1 402 ? 46.536 6.597 -13.971 1.00 94.00 402 GLN A C 1
ATOM 3179 O O . GLN A 1 402 ? 47.634 6.695 -14.523 1.00 94.00 402 GLN A O 1
ATOM 3184 N N . MET A 1 403 ? 45.507 7.381 -14.305 1.00 92.38 403 MET A N 1
ATOM 3185 C CA . MET A 1 403 ? 45.603 8.454 -15.298 1.00 92.38 403 MET A CA 1
ATOM 3186 C C . MET A 1 403 ? 46.592 9.540 -14.867 1.00 92.38 403 MET A C 1
ATOM 3188 O O . MET A 1 403 ? 47.414 9.968 -15.677 1.00 92.38 403 MET A O 1
ATOM 3192 N N . GLU A 1 404 ? 46.547 9.958 -13.601 1.00 95.62 404 GLU A N 1
ATOM 3193 C CA . GLU A 1 404 ? 47.474 10.942 -13.038 1.00 95.62 404 GLU A CA 1
ATOM 3194 C C . GLU A 1 404 ? 48.918 10.414 -13.033 1.00 95.62 404 GLU A C 1
ATOM 3196 O O . GLU A 1 404 ? 49.843 11.109 -13.456 1.00 95.62 404 GLU A O 1
ATOM 3201 N N . GLU A 1 405 ? 49.130 9.155 -12.643 1.00 94.81 405 GLU A N 1
ATOM 3202 C CA . GLU A 1 405 ? 50.445 8.511 -12.707 1.00 94.81 405 GLU A CA 1
ATOM 3203 C C . GLU A 1 405 ? 50.979 8.452 -14.146 1.00 94.81 405 GLU A C 1
ATOM 3205 O O . GLU A 1 405 ? 52.153 8.759 -14.396 1.00 94.81 405 GLU A O 1
ATOM 3210 N N . MET A 1 406 ? 50.118 8.115 -15.112 1.00 91.50 406 MET A N 1
ATOM 3211 C CA . MET A 1 406 ? 50.476 8.089 -16.526 1.00 91.50 406 MET A CA 1
ATOM 3212 C C . MET A 1 406 ? 50.826 9.489 -17.045 1.00 91.50 406 MET A C 1
ATOM 3214 O O . MET A 1 406 ? 51.864 9.631 -17.696 1.00 91.50 406 MET A O 1
ATOM 3218 N N . GLN A 1 407 ? 50.033 10.516 -16.727 1.00 92.44 407 GLN A N 1
ATOM 3219 C CA . GLN A 1 407 ? 50.321 11.910 -17.085 1.00 92.44 407 GLN A CA 1
ATOM 3220 C C . GLN A 1 407 ? 51.643 12.383 -16.481 1.00 92.44 407 GLN A C 1
ATOM 3222 O O . GLN A 1 407 ? 52.488 12.910 -17.200 1.00 92.44 407 GLN A O 1
ATOM 3227 N N . ASN A 1 408 ? 51.886 12.102 -15.200 1.00 93.00 408 ASN A N 1
ATOM 3228 C CA . ASN A 1 408 ? 53.158 12.398 -14.542 1.00 93.00 408 ASN A CA 1
ATOM 3229 C C . ASN A 1 408 ? 54.328 11.660 -15.211 1.00 93.00 408 ASN A C 1
ATOM 3231 O O . ASN A 1 408 ? 55.421 12.208 -15.360 1.00 93.00 408 ASN A O 1
ATOM 3235 N N . SER A 1 409 ? 54.118 10.415 -15.654 1.00 88.75 409 SER A N 1
ATOM 3236 C CA . SER A 1 409 ? 55.126 9.669 -16.413 1.00 88.75 409 SER A CA 1
ATOM 3237 C C . SER A 1 409 ? 55.423 10.309 -17.774 1.00 88.75 409 SER A C 1
ATOM 3239 O O . SER A 1 409 ? 56.593 10.416 -18.139 1.00 88.75 409 SER A O 1
ATOM 3241 N N . GLN A 1 410 ? 54.396 10.779 -18.491 1.00 86.69 410 GLN A N 1
ATOM 3242 C CA . GLN A 1 410 ? 54.536 11.456 -19.780 1.00 86.69 410 GLN A CA 1
ATOM 3243 C C . GLN A 1 410 ? 55.201 12.825 -19.628 1.00 86.69 410 GLN A C 1
ATOM 3245 O O . GLN A 1 410 ? 56.118 13.123 -20.386 1.00 86.69 410 GLN A O 1
ATOM 3250 N N . ALA A 1 411 ? 54.815 13.617 -18.623 1.00 89.31 411 ALA A N 1
ATOM 3251 C CA . ALA A 1 411 ? 55.444 14.899 -18.311 1.00 89.31 411 ALA A CA 1
ATOM 3252 C C . ALA A 1 411 ? 56.948 14.725 -18.054 1.00 89.31 411 ALA A C 1
ATOM 3254 O O . ALA A 1 411 ? 57.766 15.379 -18.694 1.00 89.31 411 ALA A O 1
ATOM 3255 N N . ARG A 1 412 ? 57.333 13.727 -17.242 1.00 88.38 412 ARG A N 1
ATOM 3256 C CA . ARG A 1 412 ? 58.749 13.381 -17.021 1.00 88.38 412 ARG A CA 1
ATOM 3257 C C . ARG A 1 412 ? 59.487 12.978 -18.302 1.00 88.38 412 ARG A C 1
ATOM 3259 O O . ARG A 1 412 ? 60.689 13.218 -18.405 1.00 88.38 412 ARG A O 1
ATOM 3266 N N . LEU A 1 413 ? 58.821 12.316 -19.251 1.00 85.56 413 LEU A N 1
ATOM 3267 C CA . LEU A 1 413 ? 59.417 11.979 -20.550 1.00 85.56 413 LEU A CA 1
ATOM 3268 C C . LEU A 1 413 ? 59.567 13.218 -21.438 1.00 85.56 413 LEU A C 1
ATOM 3270 O O . LEU A 1 413 ? 60.613 13.383 -22.061 1.00 85.56 413 LEU A O 1
ATOM 3274 N N . MET A 1 414 ? 58.563 14.095 -21.458 1.00 86.75 414 MET A N 1
ATOM 3275 C CA . MET A 1 414 ? 58.600 15.365 -22.182 1.00 86.75 414 MET A CA 1
ATOM 3276 C C . MET A 1 414 ? 59.703 16.283 -21.662 1.00 86.75 414 MET A C 1
ATOM 3278 O O . MET A 1 414 ? 60.466 16.800 -22.470 1.00 86.75 414 MET A O 1
ATOM 3282 N N . ASP A 1 415 ? 59.870 16.419 -20.346 1.00 86.38 415 ASP A N 1
ATOM 3283 C CA . ASP A 1 415 ? 60.950 17.225 -19.761 1.00 86.38 415 ASP A CA 1
ATOM 3284 C C . ASP A 1 415 ? 62.331 16.700 -20.178 1.00 86.38 415 ASP A C 1
ATOM 3286 O O . ASP A 1 415 ? 63.215 17.467 -20.569 1.00 86.38 415 ASP A O 1
ATOM 3290 N N . LYS A 1 416 ? 62.516 15.371 -20.167 1.00 82.44 416 LYS A N 1
ATOM 3291 C CA . LYS A 1 416 ? 63.745 14.731 -20.667 1.00 82.44 416 LYS A CA 1
ATOM 3292 C C . LYS A 1 416 ? 63.963 14.996 -22.157 1.00 82.44 416 LYS A C 1
ATOM 3294 O O . LYS A 1 416 ? 65.097 15.235 -22.561 1.00 82.44 416 LYS A O 1
ATOM 3299 N N . LEU A 1 417 ? 62.899 14.970 -22.961 1.00 79.31 417 LEU A N 1
ATOM 3300 C CA . LEU A 1 417 ? 62.967 15.260 -24.391 1.00 79.31 417 LEU A CA 1
ATOM 3301 C C . LEU A 1 417 ? 63.337 16.729 -24.648 1.00 79.31 417 LEU A C 1
ATOM 3303 O O . LEU A 1 417 ? 64.241 16.992 -25.436 1.00 79.31 417 LEU A O 1
ATOM 3307 N N . ILE A 1 418 ? 62.705 17.672 -23.940 1.00 82.50 418 ILE A N 1
ATOM 3308 C CA . ILE A 1 418 ? 63.016 19.109 -23.998 1.00 82.50 418 ILE A CA 1
ATOM 3309 C C . ILE A 1 418 ? 64.483 19.353 -23.626 1.00 82.50 418 ILE A C 1
ATOM 3311 O O . ILE A 1 418 ? 65.193 20.028 -24.368 1.00 82.50 418 ILE A O 1
ATOM 3315 N N . THR A 1 419 ? 64.959 18.738 -22.538 1.00 78.81 419 THR A N 1
ATOM 3316 C CA . THR A 1 419 ? 66.364 18.826 -22.096 1.00 78.81 419 THR A CA 1
ATOM 3317 C C . THR A 1 419 ? 67.339 18.333 -23.173 1.00 78.81 419 THR A C 1
ATOM 3319 O O . THR A 1 419 ? 68.423 18.884 -23.343 1.00 78.81 419 THR A O 1
ATOM 3322 N N . CYS A 1 420 ? 66.961 17.313 -23.946 1.00 65.44 420 CYS A N 1
ATOM 3323 C CA . CYS A 1 420 ? 67.774 16.836 -25.064 1.00 65.44 420 CYS A CA 1
ATOM 3324 C C . CYS A 1 420 ? 67.737 17.758 -26.287 1.00 65.44 420 CYS A C 1
ATOM 3326 O O . CYS A 1 420 ? 68.749 17.890 -26.972 1.00 65.44 420 CYS A O 1
ATOM 3328 N N . CYS A 1 421 ? 66.613 18.420 -26.565 1.00 66.00 421 CYS A N 1
ATOM 3329 C CA . CYS A 1 421 ? 66.509 19.380 -27.667 1.00 66.00 421 CYS A CA 1
ATOM 3330 C C . CYS A 1 421 ? 67.351 20.646 -27.434 1.00 66.00 421 CYS A C 1
ATOM 3332 O O . CYS A 1 421 ? 67.767 21.282 -28.400 1.00 66.00 421 CYS A O 1
ATOM 3334 N N . THR A 1 422 ? 67.635 21.002 -26.177 1.00 66.38 422 THR A N 1
ATOM 3335 C CA . THR A 1 422 ? 68.514 22.131 -25.832 1.00 66.38 422 THR A CA 1
ATOM 3336 C C . THR A 1 422 ? 70.013 21.824 -25.984 1.00 66.38 422 THR A C 1
ATOM 3338 O O . THR A 1 422 ? 70.805 22.757 -26.065 1.00 66.38 422 THR A O 1
ATOM 3341 N N . GLU A 1 423 ? 70.409 20.547 -26.107 1.00 64.00 423 GLU A N 1
ATOM 3342 C CA . GLU A 1 423 ? 71.787 20.099 -26.397 1.00 64.00 423 GLU A CA 1
ATOM 3343 C C . GLU A 1 423 ? 71.816 19.155 -27.630 1.00 64.00 423 GLU A C 1
ATOM 3345 O O . GLU A 1 423 ? 71.898 17.926 -27.500 1.00 64.00 423 GLU A O 1
ATOM 3350 N N . PRO A 1 424 ? 71.736 19.690 -28.865 1.00 55.16 424 PRO A N 1
ATOM 3351 C CA . PRO A 1 424 ? 71.444 18.892 -30.063 1.00 55.16 424 PRO A CA 1
ATOM 3352 C C . PRO A 1 424 ? 72.615 18.041 -30.592 1.00 55.16 424 PRO A C 1
ATOM 3354 O O . PRO A 1 424 ? 72.413 17.212 -31.478 1.00 55.16 424 PRO A O 1
ATOM 3357 N N . THR A 1 425 ? 73.832 18.201 -30.064 1.00 55.59 425 THR A N 1
ATOM 3358 C CA . THR A 1 425 ? 75.067 17.578 -30.591 1.00 55.59 425 THR A CA 1
ATOM 3359 C C . THR A 1 425 ? 75.834 16.734 -29.564 1.00 55.59 425 THR A C 1
ATOM 3361 O O . THR A 1 425 ? 77.056 16.626 -29.628 1.00 55.59 425 THR A O 1
ATOM 3364 N N . GLY A 1 426 ? 75.135 16.088 -28.625 1.00 59.88 426 GLY A N 1
ATOM 3365 C CA . GLY A 1 426 ? 75.725 15.077 -27.739 1.00 59.88 426 GLY A CA 1
ATOM 3366 C C . GLY A 1 426 ? 75.369 13.645 -28.157 1.00 59.88 426 GLY A C 1
ATOM 3367 O O . GLY A 1 426 ? 74.204 13.353 -28.422 1.00 59.88 426 GLY A O 1
ATOM 3368 N N . GLU A 1 427 ? 76.321 12.702 -28.116 1.00 63.03 427 GLU A N 1
ATOM 3369 C CA . GLU A 1 427 ? 76.063 11.244 -28.245 1.00 63.03 427 GLU A CA 1
ATOM 3370 C C . GLU A 1 427 ? 74.943 10.747 -27.303 1.00 63.03 427 GLU A C 1
ATOM 3372 O O . GLU A 1 427 ? 74.250 9.761 -27.568 1.00 63.03 427 GLU A O 1
ATOM 3377 N N . ARG A 1 428 ? 74.736 11.469 -26.196 1.00 61.25 428 ARG A N 1
ATOM 3378 C CA . ARG A 1 428 ? 73.661 11.275 -25.220 1.00 61.25 428 ARG A CA 1
ATOM 3379 C C . ARG A 1 428 ? 72.264 11.455 -25.829 1.00 61.25 428 ARG A C 1
ATOM 3381 O O . ARG A 1 428 ? 71.364 10.684 -25.504 1.00 61.25 428 ARG A O 1
ATOM 3388 N N . THR A 1 429 ? 72.099 12.411 -26.742 1.00 63.19 429 THR A N 1
ATOM 3389 C CA . THR A 1 429 ? 70.830 12.727 -27.412 1.00 63.19 429 THR A CA 1
ATOM 3390 C C . THR A 1 429 ? 70.454 11.631 -28.418 1.00 63.19 429 THR A C 1
ATOM 3392 O O . THR A 1 429 ? 69.306 11.192 -28.452 1.00 63.19 429 THR A O 1
ATOM 3395 N N . GLN A 1 430 ? 71.426 11.065 -29.146 1.00 66.56 430 GLN A N 1
ATOM 3396 C CA . GLN A 1 430 ? 71.195 9.929 -30.057 1.00 66.56 430 GLN A CA 1
ATOM 3397 C C . GLN A 1 430 ? 70.823 8.629 -29.320 1.00 66.56 430 GLN A C 1
ATOM 3399 O O . GLN A 1 430 ? 69.899 7.931 -29.744 1.00 66.56 430 GLN A O 1
ATOM 3404 N N . LYS A 1 431 ? 71.476 8.327 -28.185 1.00 68.81 431 LYS A N 1
ATOM 3405 C CA . LYS A 1 431 ? 71.109 7.182 -27.325 1.00 68.81 431 LYS A CA 1
ATOM 3406 C C . LYS A 1 431 ? 69.706 7.332 -26.730 1.00 68.81 431 LYS A C 1
ATOM 3408 O O . LYS A 1 431 ? 68.991 6.340 -26.614 1.00 68.81 431 LYS A O 1
ATOM 3413 N N . LEU A 1 432 ? 69.278 8.557 -26.412 1.00 64.38 432 LEU A N 1
ATOM 3414 C CA . LEU A 1 432 ? 67.923 8.803 -25.920 1.00 64.38 432 LEU A CA 1
ATOM 3415 C C . LEU A 1 432 ? 66.863 8.603 -27.015 1.00 64.38 432 LEU A C 1
ATOM 3417 O O . LEU A 1 432 ? 65.828 8.013 -26.732 1.00 64.38 432 LEU A O 1
ATOM 3421 N N . PHE A 1 433 ? 67.118 9.008 -28.264 1.00 68.25 433 PHE A N 1
ATOM 3422 C CA . PHE A 1 433 ? 66.207 8.720 -29.385 1.00 68.25 433 PHE A CA 1
ATOM 3423 C C . PHE A 1 433 ? 66.101 7.222 -29.709 1.00 68.25 433 PHE A C 1
ATOM 3425 O O . PHE A 1 433 ? 65.056 6.772 -30.178 1.00 68.25 433 PHE A O 1
ATOM 3432 N N . ALA A 1 434 ? 67.156 6.438 -29.469 1.00 70.75 434 ALA A N 1
ATOM 3433 C CA . ALA A 1 434 ? 67.090 4.978 -29.546 1.00 70.75 434 ALA A CA 1
ATOM 3434 C C . ALA A 1 434 ? 66.229 4.395 -28.410 1.00 70.75 434 ALA A C 1
ATOM 3436 O O . ALA A 1 434 ? 65.310 3.630 -28.684 1.00 70.75 434 ALA A O 1
ATOM 3437 N N . PHE A 1 435 ? 66.439 4.849 -27.169 1.00 70.31 435 PHE A N 1
ATOM 3438 C CA . PHE A 1 435 ? 65.646 4.433 -26.006 1.00 70.31 435 PHE A CA 1
ATOM 3439 C C . PHE A 1 435 ? 64.162 4.828 -26.112 1.00 70.31 435 PHE A C 1
ATOM 3441 O O . PHE A 1 435 ? 63.282 4.054 -25.757 1.00 70.31 435 PHE A O 1
ATOM 3448 N N . LEU A 1 436 ? 63.854 6.022 -26.630 1.00 66.31 436 LEU A N 1
ATOM 3449 C CA . LEU A 1 436 ? 62.479 6.473 -26.871 1.00 66.31 436 LEU A CA 1
ATOM 3450 C C . LEU A 1 436 ? 61.784 5.653 -27.957 1.00 66.31 436 LEU A C 1
ATOM 3452 O O . LEU A 1 436 ? 60.595 5.389 -27.814 1.00 66.31 436 LEU A O 1
ATOM 3456 N N . ARG A 1 437 ? 62.504 5.239 -29.010 1.00 71.50 437 ARG A N 1
ATOM 3457 C CA . ARG A 1 437 ? 61.976 4.310 -30.020 1.00 71.50 437 ARG A CA 1
ATOM 3458 C C . ARG A 1 437 ? 61.668 2.947 -29.410 1.00 71.50 437 ARG A C 1
ATOM 3460 O O . ARG A 1 437 ? 60.550 2.479 -29.570 1.00 71.50 437 ARG A O 1
ATOM 3467 N N . GLU A 1 438 ? 62.603 2.383 -28.650 1.00 72.31 438 GLU A N 1
ATOM 3468 C CA . GLU A 1 438 ? 62.434 1.094 -27.968 1.00 72.31 438 GLU A CA 1
ATOM 3469 C C . GLU A 1 438 ? 61.274 1.122 -26.954 1.00 72.31 438 GLU A C 1
ATOM 3471 O O . GLU A 1 438 ? 60.460 0.202 -26.897 1.00 72.31 438 GLU A O 1
ATOM 3476 N N . GLU A 1 439 ? 61.119 2.214 -26.198 1.00 69.25 439 GLU A N 1
ATOM 3477 C CA . GLU A 1 439 ? 60.043 2.354 -25.211 1.00 69.25 439 GLU A CA 1
ATOM 3478 C C . GLU A 1 439 ? 58.674 2.662 -25.851 1.00 69.25 439 GLU A C 1
ATOM 3480 O O . GLU A 1 439 ? 57.644 2.246 -25.313 1.00 69.25 439 GLU A O 1
ATOM 3485 N N . LEU A 1 440 ? 58.636 3.335 -27.011 1.00 66.44 440 LEU A N 1
ATOM 3486 C CA . LEU A 1 440 ? 57.425 3.477 -27.834 1.00 66.44 440 LEU A CA 1
ATOM 3487 C C . LEU A 1 440 ? 56.994 2.141 -28.436 1.00 66.44 440 LEU A C 1
ATOM 3489 O O . LEU A 1 440 ? 55.804 1.844 -28.426 1.00 66.44 440 LEU A O 1
ATOM 3493 N N . GLU A 1 441 ? 57.938 1.323 -28.901 1.00 68.44 441 GLU A N 1
ATOM 3494 C CA . GLU A 1 441 ? 57.664 -0.024 -29.406 1.00 68.44 441 GLU A CA 1
ATOM 3495 C C . GLU A 1 441 ? 57.130 -0.912 -28.278 1.00 68.44 441 GLU A C 1
ATOM 3497 O O . GLU A 1 441 ? 56.055 -1.491 -28.402 1.00 68.44 441 GLU A O 1
ATOM 3502 N N . ARG A 1 442 ? 57.779 -0.897 -27.106 1.00 66.94 442 ARG A N 1
ATOM 3503 C CA . ARG A 1 442 ? 57.357 -1.663 -25.922 1.00 66.94 442 ARG A CA 1
ATOM 3504 C C . ARG A 1 442 ? 55.990 -1.239 -25.372 1.00 66.94 442 ARG A C 1
ATOM 3506 O O . ARG A 1 442 ? 55.249 -2.074 -24.847 1.00 66.94 442 ARG A O 1
ATOM 3513 N N . ARG A 1 443 ? 55.645 0.053 -25.449 1.00 59.47 443 ARG A N 1
ATOM 3514 C CA . ARG A 1 443 ? 54.313 0.562 -25.069 1.00 59.47 443 ARG A CA 1
ATOM 3515 C C . ARG A 1 443 ? 53.270 0.316 -26.156 1.00 59.47 443 ARG A C 1
ATOM 3517 O O . ARG A 1 443 ? 52.137 0.007 -25.804 1.00 59.47 443 ARG A O 1
ATOM 3524 N N . GLY A 1 444 ? 53.651 0.373 -27.431 1.00 56.69 444 GLY A N 1
ATOM 3525 C CA . GLY A 1 444 ? 52.808 -0.003 -28.565 1.00 56.69 444 GLY A CA 1
ATOM 3526 C C . GLY A 1 444 ? 52.316 -1.442 -28.441 1.00 56.69 444 GLY A C 1
ATOM 3527 O O . GLY A 1 444 ? 51.115 -1.675 -28.519 1.00 56.69 444 GLY A O 1
ATOM 3528 N N . THR A 1 445 ? 53.198 -2.389 -28.107 1.00 52.78 445 THR A N 1
ATOM 3529 C CA . THR A 1 445 ? 52.829 -3.802 -27.906 1.00 52.78 445 THR A CA 1
ATOM 3530 C C . THR A 1 445 ? 51.907 -4.012 -26.700 1.00 52.78 445 THR A C 1
ATOM 3532 O O . THR A 1 445 ? 50.999 -4.835 -26.757 1.00 52.78 445 THR A O 1
ATOM 3535 N N . LYS A 1 446 ? 52.072 -3.228 -25.624 1.00 50.28 446 LYS A N 1
ATOM 3536 C CA . LYS A 1 446 ? 51.196 -3.289 -24.436 1.00 50.28 446 LYS A CA 1
ATOM 3537 C C . LYS A 1 446 ? 49.791 -2.732 -24.665 1.00 50.28 446 LYS A C 1
ATOM 3539 O O . LYS A 1 446 ? 48.876 -3.124 -23.950 1.00 50.28 446 LYS A O 1
ATOM 3544 N N . VAL A 1 447 ? 49.609 -1.831 -25.632 1.00 45.53 447 VAL A N 1
ATOM 3545 C CA . VAL A 1 447 ? 48.279 -1.319 -26.009 1.00 45.53 447 VAL A CA 1
ATOM 3546 C C . VAL A 1 447 ? 47.490 -2.373 -26.797 1.00 45.53 447 VAL A C 1
ATOM 3548 O O . VAL A 1 447 ? 46.276 -2.449 -26.637 1.00 45.53 447 VAL A O 1
ATOM 3551 N N . VAL A 1 448 ? 48.160 -3.236 -27.571 1.00 50.19 448 VAL A N 1
ATOM 3552 C CA . VAL A 1 448 ? 47.506 -4.354 -28.285 1.00 50.19 448 VAL A CA 1
ATOM 3553 C C . VAL A 1 448 ? 47.032 -5.447 -27.316 1.00 50.19 448 VAL A C 1
ATOM 3555 O O . VAL A 1 448 ? 45.962 -6.010 -27.512 1.00 50.19 448 VAL A O 1
ATOM 3558 N N . ASP A 1 449 ? 47.774 -5.681 -26.229 1.00 50.59 449 ASP A N 1
ATOM 3559 C CA . ASP A 1 449 ? 47.457 -6.677 -25.185 1.00 50.59 449 ASP A CA 1
ATOM 3560 C C . ASP A 1 449 ? 46.374 -6.209 -24.181 1.00 50.59 449 ASP A C 1
ATOM 3562 O O . ASP A 1 449 ? 45.865 -6.991 -23.383 1.00 50.59 449 ASP A O 1
ATOM 3566 N N . MET A 1 450 ? 46.019 -4.917 -24.205 1.00 47.12 450 MET A N 1
ATOM 3567 C CA . MET A 1 450 ? 44.966 -4.299 -23.377 1.00 47.12 450 MET A CA 1
ATOM 3568 C C . MET A 1 450 ? 43.642 -4.101 -24.134 1.00 47.12 450 MET A C 1
ATOM 3570 O O . MET A 1 450 ? 42.691 -3.550 -23.576 1.00 47.12 450 MET A O 1
ATOM 3574 N N . MET A 1 451 ? 43.557 -4.548 -25.394 1.00 43.38 451 MET A N 1
ATOM 3575 C CA . MET A 1 451 ? 42.291 -4.615 -26.121 1.00 43.38 451 MET A CA 1
ATOM 3576 C C . MET A 1 451 ? 41.411 -5.690 -25.455 1.00 43.38 451 MET A C 1
ATOM 3578 O O . MET A 1 451 ? 41.872 -6.822 -25.292 1.00 43.38 451 MET A O 1
ATOM 3582 N N . PRO A 1 452 ? 40.165 -5.388 -25.044 1.00 49.88 452 PRO A N 1
ATOM 3583 C CA . PRO A 1 452 ? 39.276 -6.418 -24.516 1.00 49.88 452 PRO A CA 1
ATOM 3584 C C . PRO A 1 452 ? 39.063 -7.509 -25.580 1.00 49.88 452 PRO A C 1
ATOM 3586 O O . PRO A 1 452 ? 39.046 -7.188 -26.774 1.00 49.88 452 PRO A O 1
ATOM 3589 N N . PRO A 1 453 ? 38.911 -8.790 -25.185 1.00 51.38 453 PRO A N 1
ATOM 3590 C CA . PRO A 1 453 ? 38.663 -9.858 -26.145 1.00 51.38 453 PRO A CA 1
ATOM 3591 C C . PRO A 1 453 ? 37.405 -9.530 -26.965 1.00 51.38 453 PRO A C 1
ATOM 3593 O O . PRO A 1 453 ? 36.471 -8.929 -26.419 1.00 51.38 453 PRO A O 1
ATOM 3596 N N . PRO A 1 454 ? 37.359 -9.897 -28.261 1.00 50.66 454 PRO A N 1
ATOM 3597 C CA . PRO A 1 454 ? 36.151 -9.728 -29.053 1.00 50.66 454 PRO A CA 1
ATOM 3598 C C . PRO A 1 454 ? 34.993 -10.431 -28.338 1.00 50.66 454 PRO A C 1
ATOM 3600 O O . PRO A 1 454 ? 35.145 -11.548 -27.837 1.00 50.66 454 PRO A O 1
ATOM 3603 N N . ALA A 1 455 ? 33.866 -9.723 -28.231 1.00 49.06 455 ALA A N 1
ATOM 3604 C CA . ALA A 1 455 ? 32.657 -10.221 -27.591 1.00 49.06 455 ALA A CA 1
ATOM 3605 C C . ALA A 1 455 ? 32.279 -11.600 -28.164 1.00 49.06 455 ALA A C 1
ATOM 3607 O O . ALA A 1 455 ? 32.441 -11.805 -29.369 1.00 49.06 455 ALA A O 1
ATOM 3608 N N . PRO A 1 456 ? 31.793 -12.541 -27.334 1.00 45.69 456 PRO A N 1
ATOM 3609 C CA . PRO A 1 456 ? 31.380 -13.847 -27.820 1.00 45.69 456 PRO A CA 1
ATOM 3610 C C . PRO A 1 456 ? 30.265 -13.675 -28.851 1.00 45.69 456 PRO A C 1
ATOM 3612 O O . PRO A 1 456 ? 29.301 -12.939 -28.617 1.00 45.69 456 PRO A O 1
ATOM 3615 N N . ASP A 1 457 ? 30.436 -14.357 -29.982 1.00 47.25 457 ASP A N 1
ATOM 3616 C CA . ASP A 1 457 ? 29.448 -14.475 -31.043 1.00 47.25 457 ASP A CA 1
ATOM 3617 C C . ASP A 1 457 ? 28.060 -14.730 -30.449 1.00 47.25 457 ASP A C 1
ATOM 3619 O O . ASP A 1 457 ? 27.843 -15.648 -29.651 1.00 47.25 457 ASP A O 1
ATOM 3623 N N . SER A 1 458 ? 27.115 -13.879 -30.840 1.00 44.44 458 SER A N 1
ATOM 3624 C CA . SER A 1 458 ? 25.699 -14.118 -30.587 1.00 44.44 458 SER A CA 1
ATOM 3625 C C . SER A 1 458 ? 25.309 -15.431 -31.272 1.00 44.44 458 SER A C 1
ATOM 3627 O O . SER A 1 458 ? 25.640 -15.605 -32.448 1.00 44.44 458 SER A O 1
ATOM 3629 N N . PRO A 1 459 ? 24.630 -16.367 -30.584 1.00 50.75 459 PRO A N 1
ATOM 3630 C CA . PRO A 1 459 ? 24.166 -17.580 -31.230 1.00 50.75 459 PRO A CA 1
ATOM 3631 C C . PRO A 1 459 ? 23.142 -17.201 -32.299 1.00 50.75 459 PRO A C 1
ATOM 3633 O O . PRO A 1 459 ? 22.302 -16.322 -32.092 1.00 50.75 459 PRO A O 1
ATOM 3636 N N . GLY A 1 460 ? 23.284 -17.852 -33.451 1.00 38.56 460 GLY A N 1
ATOM 3637 C CA . GLY A 1 460 ? 22.479 -17.636 -34.638 1.00 38.56 460 GLY A CA 1
ATOM 3638 C C . GLY A 1 460 ? 20.982 -17.637 -34.354 1.00 38.56 460 GLY A C 1
ATOM 3639 O O . GLY A 1 460 ? 20.466 -18.434 -33.573 1.00 38.56 460 GLY A O 1
ATOM 3640 N N . VAL A 1 461 ? 20.315 -16.714 -35.034 1.00 45.69 461 VAL A N 1
ATOM 3641 C CA . VAL A 1 461 ? 18.907 -16.838 -35.372 1.00 45.69 461 VAL A CA 1
ATOM 3642 C C . VAL A 1 461 ? 18.845 -17.818 -36.542 1.00 45.69 461 VAL A C 1
ATOM 3644 O O . VAL A 1 461 ? 19.220 -17.449 -37.653 1.00 45.69 461 VAL A O 1
ATOM 3647 N N . ASP A 1 462 ? 18.433 -19.047 -36.250 1.00 42.94 462 ASP A N 1
ATOM 3648 C CA . ASP A 1 462 ? 17.621 -19.894 -37.130 1.00 42.94 462 ASP A CA 1
ATOM 3649 C C . ASP A 1 462 ? 16.363 -20.288 -36.347 1.00 42.94 462 ASP A C 1
ATOM 3651 O O . ASP A 1 462 ? 16.507 -20.665 -35.155 1.00 42.94 462 ASP A O 1
#

Organism: Calocera viscosa (strain TUFC12733) (NCBI:txid1330018)

Radius of gyration: 49.43 Å; chains: 1; bounding box: 139×69×143 Å

InterPro domains:
  IPR026183 Taxilin family [PF09728] (78-162)
  IPR026183 Taxilin family [PF09728] (336-417)
  IPR026183 Taxilin family [PTHR16127] (52-161)

Sequence (462 aa):
MNGLAKVPLPAVSANAVNVPPPPQAIPQKAKKKTDPPDVMAMYESVKSRIAALESEEVHGEEAEKKITEEAHNSIKGQTESAIQQKYIELFAEMKRIEREHAKEKQKLTKDKDAAKSQLTKANQGRTKLENLARELQKDNKKLREDGKRLAGSIEEVQEELAHMKTQVERRTAALMRRRDPPRLGPNGAPSPDLVVKVICKYRAELFFKISRKTKLSRLFTAWTERMATAEEVALSQDKGKSPVVTVESGKDAKGKKREAPAMTFLFTHVGRGLEPDMTPEDAAMEDGDEILAVEMMDLTTPEVEHVIPEPKRVLLQKNWTDNPLEARKAVEDVFDGMVRERLKDVLRQYELREKHFECVIRSKELEVLLSHARADEAKQGAEGERRIATVAETQNQQLRLQMEEMQNSQARLMDKLITCCTEPTGERTQKLFAFLREELERRGTKVVDMMPPPAPDSPGVD

pLDDT: mean 73.25, std 20.13, range [27.36, 96.88]